Protein AF-A0A9E4CW40-F1 (afdb_monomer_lite)

Structure (mmCIF, N/CA/C/O backbone):
data_AF-A0A9E4CW40-F1
#
_entry.id   AF-A0A9E4CW40-F1
#
loop_
_atom_site.group_PDB
_atom_site.id
_atom_site.type_symbol
_atom_site.label_atom_id
_atom_site.label_alt_id
_atom_site.label_comp_id
_atom_site.label_asym_id
_atom_site.label_entity_id
_atom_site.label_seq_id
_atom_site.pdbx_PDB_ins_code
_atom_site.Cartn_x
_atom_site.Cartn_y
_atom_site.Cartn_z
_atom_site.occupancy
_atom_site.B_iso_or_equiv
_atom_site.auth_seq_id
_atom_site.auth_comp_id
_atom_site.auth_asym_id
_atom_site.auth_atom_id
_atom_site.pdbx_PDB_model_num
ATOM 1 N N . MET A 1 1 ? -19.182 -0.014 -26.148 1.00 26.69 1 MET A N 1
ATOM 2 C CA . MET A 1 1 ? -17.894 -0.226 -26.839 1.00 26.69 1 MET A CA 1
ATOM 3 C C . MET A 1 1 ? -16.819 0.333 -25.927 1.00 26.69 1 MET A C 1
ATOM 5 O O . MET A 1 1 ? -16.714 1.544 -25.820 1.00 26.69 1 MET A O 1
ATOM 9 N N . SER A 1 2 ? -16.145 -0.521 -25.160 1.00 30.31 2 SER A N 1
ATOM 10 C CA . SER A 1 2 ? -15.011 -0.125 -24.318 1.00 30.31 2 SER A CA 1
ATOM 11 C C . SER A 1 2 ? -13.742 -0.180 -25.163 1.00 30.31 2 SER A C 1
ATOM 13 O O . SER A 1 2 ? -13.469 -1.204 -25.787 1.00 30.31 2 SER A O 1
ATOM 15 N N . ASP A 1 3 ? -13.038 0.942 -25.211 1.00 25.86 3 ASP A N 1
ATOM 16 C CA . ASP A 1 3 ? -11.840 1.189 -26.007 1.00 25.86 3 ASP A CA 1
ATOM 17 C C . ASP A 1 3 ? -10.697 0.198 -25.664 1.00 25.86 3 ASP A C 1
ATOM 19 O O . ASP A 1 3 ? -10.328 0.085 -24.491 1.00 25.86 3 ASP A O 1
ATOM 23 N N . PRO A 1 4 ? -10.138 -0.544 -26.642 1.00 29.52 4 PRO A N 1
ATOM 24 C CA . PRO A 1 4 ? -8.967 -1.408 -26.458 1.00 29.52 4 PRO A CA 1
ATOM 25 C C . PRO A 1 4 ? -7.674 -0.667 -26.069 1.00 29.52 4 PRO A C 1
ATOM 27 O O . PRO A 1 4 ? -6.716 -1.324 -25.662 1.00 29.52 4 PRO A O 1
ATOM 30 N N . SER A 1 5 ? -7.642 0.669 -26.153 1.00 30.23 5 SER A N 1
ATOM 31 C CA . SER A 1 5 ? -6.457 1.507 -25.892 1.00 30.23 5 SER A CA 1
ATOM 32 C C . SER A 1 5 ? -5.929 1.477 -24.447 1.00 30.23 5 SER A C 1
ATOM 34 O O . SER A 1 5 ? -4.814 1.921 -24.189 1.00 30.23 5 SER A O 1
ATOM 36 N N . LEU A 1 6 ? -6.671 0.890 -23.499 1.00 34.66 6 LEU A N 1
ATOM 37 C CA . LEU A 1 6 ? -6.275 0.733 -22.087 1.00 34.66 6 LEU A CA 1
ATOM 38 C C . LEU A 1 6 ? -5.050 -0.175 -21.852 1.00 34.66 6 LEU A C 1
ATOM 40 O O . LEU A 1 6 ? -4.623 -0.335 -20.709 1.00 34.66 6 LEU A O 1
ATOM 44 N N . PHE A 1 7 ? -4.493 -0.785 -22.902 1.00 40.84 7 PHE A N 1
ATOM 45 C CA . PHE A 1 7 ? -3.383 -1.739 -22.809 1.00 40.84 7 PHE A CA 1
ATOM 46 C C . PHE A 1 7 ? -2.191 -1.421 -23.717 1.00 40.84 7 PHE A C 1
ATOM 48 O O . PHE A 1 7 ? -1.188 -2.146 -23.656 1.00 40.84 7 PHE A O 1
ATOM 55 N N . ASP A 1 8 ? -2.274 -0.358 -24.519 1.00 40.47 8 ASP A N 1
ATOM 56 C CA . ASP A 1 8 ? -1.227 -0.024 -25.477 1.00 40.47 8 ASP A CA 1
ATOM 57 C C . ASP A 1 8 ? -0.161 0.865 -24.838 1.00 40.47 8 ASP A C 1
ATOM 59 O O . ASP A 1 8 ? -0.389 1.987 -24.395 1.00 40.47 8 ASP A O 1
ATOM 63 N N . PHE A 1 9 ? 1.036 0.293 -24.765 1.00 45.78 9 PHE A N 1
ATOM 64 C CA . PHE A 1 9 ? 2.245 0.905 -24.243 1.00 45.78 9 PHE A CA 1
ATOM 65 C C . PHE A 1 9 ? 3.150 1.279 -25.418 1.00 45.78 9 PHE A C 1
ATOM 67 O O . PHE A 1 9 ? 3.575 0.396 -26.172 1.00 45.78 9 PHE A O 1
ATOM 74 N N . GLU A 1 10 ? 3.494 2.560 -25.537 1.00 44.84 10 GLU A N 1
ATOM 75 C CA . GLU A 1 10 ? 4.587 3.008 -26.400 1.00 44.84 10 GLU A CA 1
ATOM 76 C C . GLU A 1 10 ? 5.921 2.681 -25.722 1.00 44.84 10 GLU A C 1
ATOM 78 O O . GLU A 1 10 ? 6.362 3.346 -24.787 1.00 44.84 10 GLU A O 1
ATOM 83 N N . ALA A 1 11 ? 6.552 1.597 -26.171 1.00 45.91 11 ALA A N 1
ATOM 84 C CA . ALA A 1 11 ? 7.903 1.261 -25.744 1.00 45.91 11 ALA A CA 1
ATOM 85 C C . ALA A 1 11 ? 8.925 2.239 -26.338 1.00 45.91 11 ALA A C 1
ATOM 87 O O . ALA A 1 11 ? 8.685 2.765 -27.428 1.00 45.91 11 ALA A O 1
ATOM 88 N N . PRO A 1 12 ? 10.098 2.412 -25.700 1.00 45.00 12 PRO A N 1
ATOM 89 C CA . PRO A 1 12 ? 11.245 2.996 -26.385 1.00 45.00 12 PRO A CA 1
ATOM 90 C C . PRO A 1 12 ? 11.485 2.267 -27.721 1.00 45.00 12 PRO A C 1
ATOM 92 O O . PRO A 1 12 ? 11.284 1.051 -27.814 1.00 45.00 12 PRO A O 1
ATOM 95 N N . GLY A 1 13 ? 11.840 3.029 -28.762 1.00 43.62 13 GLY A N 1
ATOM 96 C CA . GLY A 1 13 ? 12.033 2.518 -30.123 1.00 43.62 13 GLY A CA 1
ATOM 97 C C . GLY A 1 13 ? 13.042 1.367 -30.183 1.00 43.62 13 GLY A C 1
ATOM 98 O O . GLY A 1 13 ? 13.877 1.230 -29.287 1.00 43.62 13 GLY A O 1
ATOM 99 N N . GLU A 1 14 ? 12.969 0.552 -31.243 1.00 48.00 14 GLU A N 1
ATOM 100 C CA . GLU A 1 14 ? 13.796 -0.658 -31.435 1.00 48.00 14 GLU A CA 1
ATOM 101 C C . GLU A 1 14 ? 15.315 -0.412 -31.310 1.00 48.00 14 GLU A C 1
ATOM 103 O O . GLU A 1 14 ? 16.054 -1.347 -31.015 1.00 48.00 14 GLU A O 1
ATOM 108 N N . ASP A 1 15 ? 15.759 0.845 -31.418 1.00 43.50 15 ASP A N 1
ATOM 109 C CA . ASP A 1 15 ? 17.160 1.272 -31.345 1.00 43.50 15 ASP A CA 1
ATOM 110 C C . ASP A 1 15 ? 17.661 1.683 -29.942 1.00 43.50 15 ASP A C 1
ATOM 112 O O . ASP A 1 15 ? 18.798 2.135 -29.805 1.00 43.50 15 ASP A O 1
ATOM 116 N N . SER A 1 16 ? 16.857 1.563 -28.876 1.00 43.75 16 SER A N 1
ATOM 117 C CA . SER A 1 16 ? 17.335 1.871 -27.514 1.00 43.75 16 SER A CA 1
ATOM 118 C C . SER A 1 16 ? 18.131 0.690 -26.936 1.00 43.75 16 SER A C 1
ATOM 120 O O . SER A 1 16 ? 17.543 -0.376 -26.723 1.00 43.75 16 SER A O 1
ATOM 122 N N . PRO A 1 17 ? 19.444 0.831 -26.654 1.00 45.91 17 PRO A N 1
ATOM 123 C CA . PRO A 1 17 ? 20.224 -0.257 -26.075 1.00 45.91 17 PRO A CA 1
ATOM 124 C C . PRO A 1 17 ? 19.678 -0.612 -24.688 1.00 45.91 17 PRO A C 1
ATOM 126 O O . PRO A 1 17 ? 19.446 0.269 -23.860 1.00 45.91 17 PRO A O 1
ATOM 129 N N . ALA A 1 18 ? 19.473 -1.906 -24.432 1.00 56.44 18 ALA A N 1
ATOM 130 C CA . ALA A 1 18 ? 19.128 -2.395 -23.103 1.00 56.44 18 ALA A CA 1
ATOM 131 C C . ALA A 1 18 ? 20.269 -2.050 -22.131 1.00 56.44 18 ALA A C 1
ATOM 133 O O . ALA A 1 18 ? 21.421 -2.427 -22.365 1.00 56.44 18 ALA A O 1
ATOM 134 N N . GLY A 1 19 ? 19.961 -1.322 -21.056 1.00 56.69 19 GLY A N 1
ATOM 135 C CA . GLY A 1 19 ? 20.890 -1.149 -19.946 1.00 56.69 19 GLY A CA 1
ATOM 136 C C . GLY A 1 19 ? 20.940 -2.466 -19.188 1.00 56.69 19 GLY A C 1
ATOM 137 O O . GLY A 1 19 ? 20.053 -2.722 -18.382 1.00 56.69 19 GLY A O 1
ATOM 138 N N . GLY A 1 20 ? 21.905 -3.330 -19.514 1.00 59.94 20 GLY A N 1
ATOM 139 C CA . GLY A 1 20 ? 22.034 -4.661 -18.911 1.00 59.94 20 GLY A CA 1
ATOM 140 C C . GLY A 1 20 ? 22.015 -4.642 -17.377 1.00 59.94 20 GLY A C 1
ATOM 141 O O . GLY A 1 20 ? 22.187 -3.598 -16.744 1.00 59.94 20 GLY A O 1
ATOM 142 N N . VAL A 1 21 ? 21.797 -5.805 -16.761 1.00 72.19 21 VAL A N 1
ATOM 143 C CA . VAL A 1 21 ? 21.607 -5.893 -15.308 1.00 72.19 21 VAL A CA 1
ATOM 144 C C . VAL A 1 21 ? 22.905 -5.595 -14.553 1.00 72.19 21 VAL A C 1
ATOM 146 O O . VAL A 1 21 ? 23.794 -6.439 -14.452 1.00 72.19 21 VAL A O 1
ATOM 149 N N . ASP A 1 22 ? 22.995 -4.407 -13.953 1.00 76.56 22 ASP A N 1
ATOM 150 C CA . ASP A 1 22 ? 24.058 -4.080 -13.001 1.00 76.56 22 ASP A CA 1
ATOM 151 C C . ASP A 1 22 ? 23.757 -4.687 -11.621 1.00 76.56 22 ASP A C 1
ATOM 153 O O . ASP A 1 22 ? 23.156 -4.061 -10.738 1.00 76.56 22 ASP A O 1
ATOM 157 N N . LEU A 1 23 ? 24.186 -5.937 -11.441 1.00 80.12 23 LEU A N 1
ATOM 158 C CA . LEU A 1 23 ? 24.096 -6.659 -10.172 1.00 80.12 23 LEU A CA 1
ATOM 159 C C . LEU A 1 23 ? 24.984 -6.051 -9.073 1.00 80.12 23 LEU A C 1
ATOM 161 O O . LEU A 1 23 ? 24.685 -6.242 -7.897 1.00 80.12 23 LEU A O 1
ATOM 165 N N . ALA A 1 24 ? 26.035 -5.297 -9.421 1.00 73.75 24 ALA A N 1
ATOM 166 C CA . ALA A 1 24 ? 26.933 -4.686 -8.437 1.00 73.75 24 ALA A CA 1
ATOM 167 C C . ALA A 1 24 ? 26.274 -3.514 -7.690 1.00 73.75 24 ALA A C 1
ATOM 169 O O . ALA A 1 24 ? 26.710 -3.140 -6.604 1.00 73.75 24 ALA A O 1
ATOM 170 N N . SER A 1 25 ? 25.190 -2.967 -8.246 1.00 78.06 25 SER A N 1
ATOM 171 C CA . SER A 1 25 ? 24.387 -1.908 -7.629 1.00 78.06 25 SER A CA 1
ATOM 172 C C . SER A 1 25 ? 23.424 -2.389 -6.527 1.00 78.06 25 SER A C 1
ATOM 174 O O . SER A 1 25 ? 22.726 -1.558 -5.929 1.00 78.06 25 SER A O 1
ATOM 176 N N . LEU A 1 26 ? 23.326 -3.705 -6.293 1.00 79.75 26 LEU A N 1
ATOM 177 C CA . LEU A 1 26 ? 22.436 -4.329 -5.310 1.00 79.75 26 LEU A CA 1
ATOM 178 C C . LEU A 1 26 ? 23.168 -4.607 -3.995 1.00 79.75 26 LEU A C 1
ATOM 180 O O . LEU A 1 26 ? 24.327 -5.018 -3.990 1.00 79.75 26 LEU A O 1
ATOM 184 N N . ASN A 1 27 ? 22.474 -4.430 -2.868 1.00 78.56 27 ASN A N 1
ATOM 185 C CA . ASN A 1 27 ? 23.002 -4.898 -1.585 1.00 78.56 27 ASN A CA 1
ATOM 186 C C . ASN A 1 27 ? 22.984 -6.447 -1.524 1.00 78.56 27 ASN A C 1
ATOM 188 O O . ASN A 1 27 ? 22.318 -7.073 -2.352 1.00 78.56 27 ASN A O 1
ATOM 192 N N . PRO A 1 28 ? 23.684 -7.086 -0.568 1.00 71.50 28 PRO A N 1
ATOM 193 C CA . PRO A 1 28 ? 23.782 -8.546 -0.516 1.00 71.50 28 PRO A CA 1
ATOM 194 C C . PRO A 1 28 ? 22.436 -9.284 -0.468 1.00 71.50 28 PRO A C 1
ATOM 196 O O . PRO A 1 28 ? 22.284 -10.278 -1.169 1.00 71.50 28 PRO A O 1
ATOM 199 N N . ASP A 1 29 ? 21.452 -8.787 0.285 1.00 77.62 29 ASP A N 1
ATOM 200 C CA . ASP A 1 29 ? 20.137 -9.436 0.413 1.00 77.62 29 ASP A CA 1
ATOM 201 C C . ASP A 1 29 ? 19.297 -9.274 -0.866 1.00 77.62 29 ASP A C 1
ATOM 203 O O . ASP A 1 29 ? 18.625 -10.201 -1.318 1.00 77.62 29 ASP A O 1
ATOM 207 N N . GLN A 1 30 ? 19.364 -8.097 -1.497 1.00 82.25 30 GLN A N 1
ATOM 208 C CA . GLN A 1 30 ? 18.742 -7.842 -2.796 1.00 82.25 30 GLN A CA 1
ATOM 209 C C . GLN A 1 30 ? 19.388 -8.697 -3.885 1.00 82.25 30 GLN A C 1
ATOM 211 O O . GLN A 1 30 ? 18.678 -9.233 -4.733 1.00 82.25 30 GLN A O 1
ATOM 216 N N . LEU A 1 31 ? 20.717 -8.826 -3.867 1.00 85.81 31 LEU A N 1
ATOM 217 C CA . LEU A 1 31 ? 21.454 -9.673 -4.793 1.00 85.81 31 LEU A CA 1
ATOM 218 C C . LEU A 1 31 ? 21.045 -11.134 -4.612 1.00 85.81 31 LEU A C 1
ATOM 220 O O . LEU A 1 31 ? 20.701 -11.762 -5.606 1.00 85.81 31 LEU A O 1
ATOM 224 N N . ASP A 1 32 ? 21.010 -11.640 -3.375 1.00 84.31 32 ASP A N 1
ATOM 225 C CA . ASP A 1 32 ? 20.588 -13.011 -3.061 1.00 84.31 32 ASP A CA 1
ATOM 226 C C . ASP A 1 32 ? 19.171 -13.291 -3.585 1.00 84.31 32 ASP A C 1
ATOM 228 O O . ASP A 1 32 ? 18.953 -14.250 -4.323 1.00 84.31 32 ASP A O 1
ATOM 232 N N . ALA A 1 33 ? 18.223 -12.380 -3.339 1.00 88.44 33 ALA A N 1
ATOM 233 C CA . ALA A 1 33 ? 16.865 -12.488 -3.872 1.00 88.44 33 ALA A CA 1
ATOM 234 C C . ALA A 1 33 ? 16.806 -12.425 -5.414 1.00 88.44 33 ALA A C 1
ATOM 236 O O . ALA A 1 33 ? 16.003 -13.123 -6.042 1.00 88.44 33 ALA A O 1
ATOM 237 N N . VAL A 1 34 ? 17.644 -11.603 -6.052 1.00 93.00 34 VAL A N 1
ATOM 238 C CA . VAL A 1 34 ? 17.694 -11.469 -7.518 1.00 93.00 34 VAL A CA 1
ATOM 239 C C . VAL A 1 34 ? 18.285 -12.714 -8.171 1.00 93.00 34 VAL A C 1
ATOM 241 O O . VAL A 1 34 ? 17.693 -13.216 -9.125 1.00 93.00 34 VAL A O 1
ATOM 244 N N . VAL A 1 35 ? 19.388 -13.247 -7.642 1.00 90.88 35 VAL A N 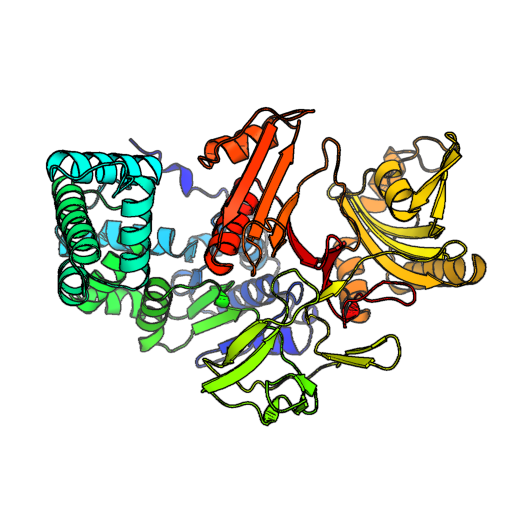1
ATOM 245 C CA . VAL A 1 35 ? 20.096 -14.406 -8.215 1.00 90.88 35 VAL A CA 1
ATOM 246 C C . VAL A 1 35 ? 19.556 -15.748 -7.732 1.00 90.88 35 VAL A C 1
ATOM 248 O O . VAL A 1 35 ? 19.993 -16.786 -8.220 1.00 90.88 35 VAL A O 1
ATOM 251 N N . HIS A 1 36 ? 18.606 -15.759 -6.794 1.00 88.88 36 HIS A N 1
ATOM 252 C CA . HIS A 1 36 ? 18.007 -16.983 -6.275 1.00 88.88 36 HIS A CA 1
ATOM 253 C C . HIS A 1 36 ? 17.460 -17.867 -7.406 1.00 88.88 36 HIS A C 1
ATOM 255 O O . HIS A 1 36 ? 16.566 -17.461 -8.162 1.00 88.88 36 HIS A O 1
ATOM 261 N N . ARG A 1 37 ? 17.969 -19.099 -7.503 1.00 81.69 37 ARG A N 1
ATOM 262 C CA . ARG A 1 37 ? 17.559 -20.087 -8.506 1.00 81.69 37 ARG A CA 1
ATOM 263 C C . ARG A 1 37 ? 16.865 -21.268 -7.842 1.00 81.69 37 ARG A C 1
ATOM 265 O O . ARG A 1 37 ? 17.443 -21.899 -6.965 1.00 81.69 37 ARG A O 1
ATOM 272 N N . GLY A 1 38 ? 15.705 -21.634 -8.383 1.00 76.31 38 GLY A N 1
ATOM 273 C CA . GLY A 1 38 ? 14.999 -22.860 -8.033 1.00 76.31 38 GLY A CA 1
ATOM 274 C C . GLY A 1 38 ? 14.086 -22.723 -6.815 1.00 76.31 38 GLY A C 1
ATOM 275 O O . GLY A 1 38 ? 14.534 -22.347 -5.742 1.00 76.31 38 GLY A O 1
ATOM 276 N N . GLY A 1 39 ? 12.827 -23.130 -6.978 1.00 85.44 39 GLY A N 1
ATOM 277 C CA . GLY A 1 39 ? 11.854 -23.244 -5.897 1.00 85.44 39 GLY A CA 1
ATOM 278 C C . GLY A 1 39 ? 11.179 -21.919 -5.514 1.00 85.44 39 GLY A C 1
ATOM 279 O O . GLY A 1 39 ? 11.459 -20.873 -6.111 1.00 85.44 39 GLY A O 1
ATOM 280 N N . PRO A 1 40 ? 10.249 -21.968 -4.543 1.00 89.81 40 PRO A N 1
ATOM 281 C CA . PRO A 1 40 ? 9.528 -20.792 -4.076 1.00 89.81 40 PRO A CA 1
ATOM 282 C C . PRO A 1 40 ? 10.433 -19.839 -3.289 1.00 89.81 40 PRO A C 1
ATOM 284 O O . PRO A 1 40 ? 11.165 -20.258 -2.393 1.00 89.81 40 PRO A O 1
ATOM 287 N N . LEU A 1 41 ? 10.313 -18.541 -3.565 1.00 92.44 41 LEU A N 1
ATOM 288 C CA . LEU A 1 41 ? 11.017 -17.468 -2.869 1.00 92.44 41 LEU A CA 1
ATOM 289 C C . LEU A 1 41 ? 10.012 -16.523 -2.206 1.00 92.44 41 LEU A C 1
ATOM 291 O O . LEU A 1 41 ? 9.182 -15.915 -2.881 1.00 92.44 41 LEU A O 1
ATOM 295 N N . LEU A 1 42 ? 10.128 -16.355 -0.891 1.00 88.38 42 LEU A N 1
ATOM 296 C CA . LEU A 1 42 ? 9.464 -15.292 -0.140 1.00 88.38 42 LEU A CA 1
ATOM 297 C C . LEU A 1 42 ? 10.501 -14.229 0.220 1.00 88.38 42 LEU A C 1
ATOM 299 O O . LEU A 1 42 ? 11.423 -14.490 0.991 1.00 88.38 42 LEU A O 1
ATOM 303 N N . VAL A 1 43 ? 10.328 -13.026 -0.319 1.00 85.31 43 VAL A N 1
ATOM 304 C CA . VAL A 1 43 ? 11.116 -11.851 0.053 1.00 85.31 43 VAL A CA 1
ATOM 305 C C . VAL A 1 43 ? 10.302 -11.037 1.049 1.00 85.31 43 VAL A C 1
ATOM 307 O O . VAL A 1 43 ? 9.344 -10.353 0.685 1.00 85.31 43 VAL A O 1
ATOM 310 N N . VAL A 1 44 ? 10.690 -11.127 2.319 1.00 79.12 44 VAL A N 1
ATOM 311 C CA . VAL A 1 44 ? 10.119 -10.301 3.384 1.00 79.12 44 VAL A CA 1
ATOM 312 C C . VAL A 1 44 ? 10.847 -8.972 3.381 1.00 79.12 44 VAL A C 1
ATOM 314 O O . VAL A 1 44 ? 12.037 -8.905 3.686 1.00 79.12 44 VAL A O 1
ATOM 317 N N . ALA A 1 45 ? 10.141 -7.920 3.008 1.00 64.31 45 ALA A N 1
ATOM 318 C CA . ALA A 1 45 ? 10.757 -6.648 2.707 1.00 64.31 45 ALA A CA 1
ATOM 319 C C . ALA A 1 45 ? 9.867 -5.506 3.198 1.00 64.31 45 ALA A C 1
ATOM 321 O O . ALA A 1 45 ? 8.739 -5.323 2.741 1.00 64.31 45 ALA A O 1
ATOM 322 N N . GLY A 1 46 ? 10.411 -4.728 4.134 1.00 54.62 46 GLY A N 1
ATOM 323 C CA . GLY A 1 46 ? 9.752 -3.539 4.659 1.00 54.62 46 GLY A CA 1
ATOM 324 C C . GLY A 1 46 ? 9.545 -2.466 3.591 1.00 54.62 46 GLY A C 1
ATOM 325 O O . GLY A 1 46 ? 10.181 -2.474 2.531 1.00 54.62 46 GLY A O 1
ATOM 326 N N . ALA A 1 47 ? 8.689 -1.502 3.896 1.00 52.03 47 ALA A N 1
ATOM 327 C CA . ALA A 1 47 ? 8.606 -0.216 3.205 1.00 52.03 47 ALA A CA 1
ATOM 328 C C . ALA A 1 47 ? 9.990 0.368 2.822 1.00 52.03 47 ALA A C 1
ATOM 330 O O . ALA A 1 47 ? 10.892 0.444 3.660 1.00 52.03 47 ALA A O 1
ATOM 331 N N . GLY A 1 48 ? 10.176 0.792 1.567 1.00 51.75 48 GLY A N 1
ATOM 332 C CA . GLY A 1 48 ? 11.421 1.424 1.084 1.00 51.75 48 GLY A CA 1
ATOM 333 C C . GLY A 1 48 ? 12.644 0.510 0.853 1.00 51.75 48 GLY A C 1
ATOM 334 O O . GLY A 1 48 ? 13.595 0.917 0.185 1.00 51.75 48 GLY A O 1
ATOM 335 N N . SER A 1 49 ? 12.610 -0.761 1.275 1.00 59.50 49 SER A N 1
ATOM 336 C CA . SER A 1 49 ? 13.723 -1.738 1.146 1.00 59.50 49 SER A CA 1
ATOM 337 C C . SER A 1 49 ? 14.107 -2.122 -0.297 1.00 59.50 49 SER A C 1
ATOM 339 O O . SER A 1 49 ? 15.043 -2.888 -0.542 1.00 59.50 49 SER A O 1
ATOM 341 N N . GLY A 1 50 ? 13.394 -1.578 -1.286 1.00 73.12 50 GLY A N 1
ATOM 342 C CA . GLY A 1 50 ? 13.614 -1.860 -2.698 1.00 73.12 50 GLY A CA 1
ATOM 343 C C . GLY A 1 50 ? 12.862 -3.082 -3.221 1.00 73.12 50 GLY A C 1
ATOM 344 O O . GLY A 1 50 ? 13.307 -3.626 -4.224 1.00 73.12 50 GLY A O 1
ATOM 345 N N . LYS A 1 51 ? 11.725 -3.474 -2.622 1.00 83.62 51 LYS A N 1
ATOM 346 C CA . LYS A 1 51 ? 10.804 -4.534 -3.103 1.00 83.62 51 LYS A CA 1
ATOM 347 C C . LYS A 1 51 ? 10.663 -4.579 -4.627 1.00 83.62 51 LYS A C 1
ATOM 349 O O . LYS A 1 51 ? 11.058 -5.539 -5.288 1.00 83.62 51 LYS A O 1
ATOM 354 N N . THR A 1 52 ? 10.203 -3.472 -5.201 1.00 82.12 52 THR A N 1
ATOM 355 C CA . THR A 1 52 ? 9.998 -3.341 -6.647 1.00 82.12 52 THR A CA 1
ATOM 356 C C . THR A 1 52 ? 11.319 -3.384 -7.425 1.00 82.12 52 THR A C 1
ATOM 358 O O . THR A 1 52 ? 11.368 -3.903 -8.540 1.00 82.12 52 THR A O 1
ATOM 361 N N . ARG A 1 53 ? 12.427 -2.892 -6.851 1.00 85.25 53 ARG A N 1
ATOM 362 C CA . ARG A 1 53 ? 13.766 -2.996 -7.463 1.00 85.25 53 ARG A CA 1
ATOM 363 C C . ARG A 1 53 ? 14.235 -4.451 -7.520 1.00 85.25 53 ARG A C 1
ATOM 365 O O . ARG A 1 53 ? 14.713 -4.874 -8.563 1.00 85.25 53 ARG A O 1
ATOM 372 N N . VAL A 1 54 ? 14.036 -5.220 -6.449 1.00 89.94 54 VAL A N 1
ATOM 373 C CA . VAL A 1 54 ? 14.339 -6.659 -6.404 1.00 89.94 54 VAL A CA 1
ATOM 374 C C . VAL A 1 54 ? 13.549 -7.398 -7.477 1.00 89.94 54 VAL A C 1
ATOM 376 O O . VAL A 1 54 ? 14.144 -8.116 -8.273 1.00 89.94 54 VAL A O 1
ATOM 379 N N . LEU A 1 55 ? 12.235 -7.172 -7.575 1.00 93.56 55 LEU A N 1
ATOM 380 C CA . LEU A 1 55 ? 11.406 -7.819 -8.599 1.00 93.56 55 LEU A CA 1
ATOM 381 C C . LEU A 1 55 ? 11.842 -7.465 -10.024 1.00 93.56 55 LEU A C 1
ATOM 383 O O . LEU A 1 55 ? 12.002 -8.351 -10.860 1.00 93.56 55 LEU A O 1
ATOM 387 N N . THR A 1 56 ? 12.064 -6.181 -10.304 1.00 93.75 56 THR A N 1
ATOM 388 C CA . THR A 1 56 ? 12.452 -5.713 -11.647 1.00 93.75 56 THR A CA 1
ATOM 389 C C . THR A 1 56 ? 13.835 -6.226 -12.056 1.00 93.75 56 THR A C 1
ATOM 391 O O . THR A 1 56 ? 13.985 -6.728 -13.170 1.00 93.75 56 THR A O 1
ATOM 394 N N . HIS A 1 57 ? 14.822 -6.190 -11.153 1.00 93.38 57 HIS A N 1
ATOM 395 C CA . HIS A 1 57 ? 16.154 -6.749 -11.401 1.00 93.38 57 HIS A CA 1
ATOM 396 C C . HIS A 1 57 ? 16.125 -8.274 -11.516 1.00 93.38 57 HIS A C 1
ATOM 398 O O . HIS A 1 57 ? 16.838 -8.821 -12.349 1.00 93.38 57 HIS A O 1
ATOM 404 N N . ARG A 1 58 ? 15.277 -8.969 -10.748 1.00 94.31 58 ARG A N 1
ATOM 405 C CA . ARG A 1 58 ? 15.090 -10.421 -10.870 1.00 94.31 58 ARG A CA 1
ATOM 406 C C . ARG A 1 58 ? 14.520 -10.796 -12.231 1.00 94.31 58 ARG A C 1
ATOM 408 O O . ARG A 1 58 ? 15.041 -11.703 -12.868 1.00 94.31 58 ARG A O 1
ATOM 415 N N . ILE A 1 59 ? 13.496 -10.086 -12.709 1.00 94.69 59 ILE A N 1
ATOM 416 C CA . ILE A 1 59 ? 12.948 -10.299 -14.059 1.00 94.69 59 ILE A CA 1
ATOM 417 C C . ILE A 1 59 ? 14.041 -10.104 -15.107 1.00 94.69 59 ILE A C 1
ATOM 419 O O . ILE A 1 59 ? 14.192 -10.939 -15.996 1.00 94.69 59 ILE A O 1
ATOM 423 N N . ALA A 1 60 ? 14.814 -9.027 -14.992 1.00 93.50 60 ALA A N 1
ATOM 424 C CA . ALA A 1 60 ? 15.885 -8.752 -15.934 1.00 93.50 60 ALA A CA 1
ATOM 425 C C . ALA A 1 60 ? 16.989 -9.820 -15.888 1.00 93.50 60 ALA A C 1
ATOM 427 O O . ALA A 1 60 ? 17.394 -10.315 -16.935 1.00 93.50 60 ALA A O 1
ATOM 428 N N . HIS A 1 61 ? 17.387 -10.261 -14.692 1.00 93.12 61 HIS A N 1
ATOM 429 C CA . HIS A 1 61 ? 18.368 -11.328 -14.503 1.00 93.12 61 HIS A CA 1
ATOM 430 C C . HIS A 1 61 ? 17.899 -12.658 -15.108 1.00 93.12 61 HIS A C 1
ATOM 432 O O . HIS A 1 61 ? 18.660 -13.302 -15.821 1.00 93.12 61 HIS A O 1
ATOM 438 N N . LEU A 1 62 ? 16.628 -13.033 -14.909 1.00 93.62 62 LEU A N 1
ATOM 439 C CA . LEU A 1 62 ? 16.040 -14.223 -15.535 1.00 93.62 62 LEU A CA 1
ATOM 440 C C . LEU A 1 62 ? 16.101 -14.142 -17.067 1.00 93.62 62 LEU A C 1
ATOM 442 O O . LEU A 1 62 ? 16.442 -15.122 -17.727 1.00 93.62 62 LEU A O 1
ATOM 446 N N . VAL A 1 63 ? 15.778 -12.981 -17.644 1.00 93.19 63 VAL A N 1
ATOM 447 C CA . VAL A 1 63 ? 15.832 -12.775 -19.100 1.00 93.19 63 VAL A CA 1
ATOM 448 C C . VAL A 1 63 ? 17.268 -12.853 -19.626 1.00 93.19 63 VAL A C 1
ATOM 450 O O . VAL A 1 63 ? 17.487 -13.466 -20.672 1.00 93.19 63 VAL A O 1
ATOM 453 N N . ASP A 1 64 ? 18.237 -12.280 -18.913 1.00 90.38 64 ASP A N 1
ATOM 454 C CA . ASP A 1 64 ? 19.661 -12.355 -19.265 1.00 90.38 64 ASP A CA 1
ATOM 455 C C . ASP A 1 64 ? 20.209 -13.787 -19.157 1.00 90.38 64 ASP A C 1
ATOM 457 O O . ASP A 1 64 ? 21.001 -14.212 -19.997 1.00 90.38 64 ASP A O 1
ATOM 461 N N . ASP A 1 65 ? 19.696 -14.574 -18.208 1.00 89.56 65 ASP A N 1
ATOM 462 C CA . ASP A 1 65 ? 19.962 -16.011 -18.063 1.00 89.56 65 ASP A CA 1
ATOM 463 C C . ASP A 1 65 ? 19.280 -16.883 -19.142 1.00 89.56 65 ASP A C 1
ATOM 465 O O . ASP A 1 65 ? 19.365 -18.115 -19.111 1.00 89.56 65 ASP A O 1
ATOM 469 N N . GLY A 1 66 ? 18.601 -16.269 -20.115 1.00 90.94 66 GLY A N 1
ATOM 470 C CA . GLY A 1 66 ? 17.991 -16.951 -21.254 1.00 90.94 66 GLY A CA 1
ATOM 471 C C . GLY A 1 66 ? 16.565 -17.450 -21.013 1.00 90.94 66 GLY A C 1
ATOM 472 O O . GLY A 1 66 ? 16.044 -18.213 -21.831 1.00 90.94 66 GLY A O 1
ATOM 473 N N . VAL A 1 67 ? 15.900 -17.031 -19.930 1.00 93.94 67 VAL A N 1
ATOM 474 C CA . VAL A 1 67 ? 14.474 -17.324 -19.726 1.00 93.94 67 VAL A CA 1
ATOM 475 C C . VAL A 1 67 ? 13.647 -16.573 -20.777 1.00 93.94 67 VAL A C 1
ATOM 477 O O . VAL A 1 67 ? 13.743 -15.346 -20.873 1.00 93.94 67 VAL A O 1
ATOM 480 N N . PRO A 1 68 ? 12.785 -17.260 -21.554 1.00 95.12 68 PRO A N 1
ATOM 481 C CA . PRO A 1 68 ? 11.917 -16.589 -22.514 1.00 95.12 68 PRO A CA 1
ATOM 482 C C . PRO A 1 68 ? 10.987 -15.593 -21.798 1.00 95.12 68 PRO A C 1
ATOM 484 O O . PRO A 1 68 ? 10.237 -16.019 -20.915 1.00 95.12 68 PRO A O 1
ATOM 487 N N . PRO A 1 69 ? 10.943 -14.300 -22.180 1.00 95.38 69 PRO A N 1
ATOM 488 C CA . PRO A 1 69 ? 10.100 -13.311 -21.502 1.00 95.38 69 PRO A CA 1
ATOM 489 C C . PRO A 1 69 ? 8.615 -13.701 -21.458 1.00 95.38 69 PRO A C 1
ATOM 491 O O . PRO A 1 69 ? 7.932 -13.447 -20.473 1.00 95.38 69 PRO A O 1
ATOM 494 N N . SER A 1 70 ? 8.113 -14.399 -22.482 1.00 95.94 70 SER A N 1
ATOM 495 C CA . SER A 1 70 ? 6.733 -14.907 -22.531 1.00 95.94 70 SER A CA 1
ATOM 496 C C . SER A 1 70 ? 6.382 -15.924 -21.446 1.00 95.94 70 SER A C 1
ATOM 498 O O . SER A 1 70 ? 5.195 -16.198 -21.248 1.00 95.94 70 SER A O 1
ATOM 500 N N . SER A 1 71 ? 7.396 -16.470 -20.768 1.00 97.00 71 SER A N 1
ATOM 501 C CA . SER A 1 71 ? 7.252 -17.394 -19.646 1.00 97.00 71 SER A CA 1
ATOM 502 C C . SER A 1 71 ? 7.262 -16.732 -18.268 1.00 97.00 71 SER A C 1
ATOM 504 O O . SER A 1 71 ? 7.179 -17.425 -17.255 1.00 97.00 71 SER A O 1
ATOM 506 N N . ILE A 1 72 ? 7.331 -15.398 -18.225 1.00 97.31 72 ILE A N 1
ATOM 507 C CA . ILE A 1 72 ? 7.343 -14.609 -16.994 1.00 97.31 72 ILE A CA 1
ATOM 508 C C . ILE A 1 72 ? 5.988 -13.913 -16.815 1.00 97.31 72 ILE A C 1
ATOM 510 O O . ILE A 1 72 ? 5.520 -13.180 -17.696 1.00 97.31 72 ILE A O 1
ATOM 514 N N . LEU A 1 73 ? 5.381 -14.130 -15.649 1.00 97.88 73 LEU A N 1
ATOM 515 C CA . LEU A 1 73 ? 4.196 -13.430 -15.164 1.00 97.88 73 LEU A CA 1
ATOM 516 C C . LEU A 1 73 ? 4.569 -12.612 -13.924 1.00 97.88 73 LEU A C 1
ATOM 518 O O . LEU A 1 73 ? 4.906 -13.179 -12.894 1.00 97.88 73 LEU A O 1
ATOM 522 N N . ALA A 1 74 ? 4.486 -11.291 -14.014 1.00 97.06 74 ALA A N 1
ATOM 523 C CA . ALA A 1 74 ? 4.645 -10.362 -12.907 1.00 97.06 74 ALA A CA 1
ATOM 524 C C . ALA A 1 74 ? 3.295 -9.707 -12.578 1.00 97.06 74 ALA A C 1
ATOM 526 O O . ALA A 1 74 ? 2.668 -9.075 -13.437 1.00 97.06 74 ALA A O 1
ATOM 527 N N . ILE A 1 75 ? 2.846 -9.878 -11.337 1.00 95.50 75 ILE A N 1
ATOM 528 C CA . ILE A 1 75 ? 1.565 -9.391 -10.836 1.00 95.50 75 ILE A CA 1
ATOM 529 C C . ILE A 1 75 ? 1.788 -8.298 -9.794 1.00 95.50 75 ILE A C 1
ATOM 531 O O . ILE A 1 75 ? 2.570 -8.468 -8.861 1.00 95.50 75 ILE A O 1
ATOM 535 N N . THR A 1 76 ? 1.056 -7.196 -9.924 1.00 87.69 76 THR A N 1
ATOM 536 C CA . THR A 1 76 ? 0.991 -6.124 -8.921 1.00 87.69 76 THR A CA 1
ATOM 537 C C . THR A 1 76 ? -0.453 -5.857 -8.493 1.00 87.69 76 THR A C 1
ATOM 539 O O . THR A 1 76 ? -1.411 -6.305 -9.133 1.00 87.69 76 THR A O 1
ATOM 542 N N . PHE A 1 77 ? -0.637 -5.116 -7.399 1.00 75.50 77 PHE A N 1
ATOM 543 C CA . PHE A 1 77 ? -1.976 -4.838 -6.875 1.00 75.50 77 PHE A CA 1
ATOM 544 C C . PHE A 1 77 ? -2.724 -3.748 -7.662 1.00 75.50 77 PHE A C 1
ATOM 546 O O . PHE A 1 77 ? -3.931 -3.852 -7.886 1.00 75.50 77 PHE A O 1
ATOM 553 N N . THR A 1 78 ? -2.019 -2.713 -8.133 1.00 74.38 78 THR A N 1
ATOM 554 C CA . THR A 1 78 ? -2.625 -1.555 -8.813 1.00 74.38 78 THR A CA 1
ATOM 555 C C . THR A 1 78 ? -2.143 -1.418 -10.252 1.00 74.38 78 THR A C 1
ATOM 557 O O . THR A 1 78 ? -1.013 -1.776 -10.583 1.00 74.38 78 THR A O 1
ATOM 560 N N . ASN A 1 79 ? -2.979 -0.831 -11.116 1.00 75.31 79 ASN A N 1
ATOM 561 C CA . ASN A 1 79 ? -2.590 -0.553 -12.504 1.00 75.31 79 ASN A CA 1
ATOM 562 C C . ASN A 1 79 ? -1.361 0.360 -12.563 1.00 75.31 79 ASN A C 1
ATOM 564 O O . ASN A 1 79 ? -0.433 0.082 -13.308 1.00 75.31 79 ASN A O 1
ATOM 568 N N . LYS A 1 80 ? -1.298 1.378 -11.693 1.00 72.06 80 LYS A N 1
ATOM 569 C CA . LYS A 1 80 ? -0.136 2.266 -11.595 1.00 72.06 80 LYS A CA 1
ATOM 570 C C . LYS A 1 80 ? 1.148 1.494 -11.269 1.00 72.06 80 LYS A C 1
ATOM 572 O O . LYS A 1 80 ? 2.164 1.731 -11.909 1.00 72.06 80 LYS A O 1
ATOM 577 N N . ALA A 1 81 ? 1.105 0.572 -10.303 1.00 73.94 81 ALA A N 1
ATOM 578 C CA . ALA A 1 81 ? 2.263 -0.247 -9.952 1.00 73.94 81 ALA A CA 1
ATOM 579 C C . ALA A 1 81 ? 2.647 -1.208 -11.086 1.00 73.94 81 ALA A C 1
ATOM 581 O O . ALA A 1 81 ? 3.831 -1.396 -11.349 1.00 73.94 81 ALA A O 1
ATOM 582 N N . ALA A 1 82 ? 1.664 -1.790 -11.787 1.00 81.25 82 ALA A N 1
ATOM 583 C CA . ALA A 1 82 ? 1.922 -2.607 -12.975 1.00 81.25 82 ALA A CA 1
ATOM 584 C C . ALA A 1 82 ? 2.624 -1.793 -14.067 1.00 81.25 82 ALA A C 1
ATOM 586 O O . ALA A 1 82 ? 3.632 -2.242 -14.608 1.00 81.25 82 ALA A O 1
ATOM 587 N N . ASP A 1 83 ? 2.124 -0.591 -14.359 1.00 83.06 83 ASP A N 1
ATOM 588 C CA . ASP A 1 83 ? 2.691 0.295 -15.372 1.00 83.06 83 ASP A CA 1
ATOM 589 C C . ASP A 1 83 ? 4.100 0.733 -14.984 1.00 83.06 83 ASP A C 1
ATOM 591 O O . ASP A 1 83 ? 5.020 0.647 -15.794 1.00 83.06 83 ASP A O 1
ATOM 595 N N . GLU A 1 84 ? 4.311 1.145 -13.737 1.00 84.38 84 GLU A N 1
ATOM 596 C CA . GLU A 1 84 ? 5.627 1.533 -13.237 1.00 84.38 84 GLU A CA 1
ATOM 597 C C . GLU A 1 84 ? 6.625 0.366 -13.285 1.00 84.38 84 GLU A C 1
ATOM 599 O O . GLU A 1 84 ? 7.739 0.525 -13.790 1.00 84.38 84 GLU A O 1
ATOM 604 N N . MET A 1 85 ? 6.226 -0.825 -12.827 1.00 90.44 85 MET A N 1
ATOM 605 C CA . MET A 1 85 ? 7.044 -2.035 -12.922 1.00 90.44 85 MET A CA 1
ATOM 606 C C . MET A 1 85 ? 7.367 -2.360 -14.382 1.00 90.44 85 MET A C 1
ATOM 608 O O . MET A 1 85 ? 8.518 -2.649 -14.702 1.00 90.44 85 MET A O 1
ATOM 612 N N . LYS A 1 86 ? 6.388 -2.246 -15.286 1.00 91.81 86 LYS A N 1
ATOM 613 C CA . LYS A 1 86 ? 6.573 -2.474 -16.723 1.00 91.81 86 LYS A CA 1
ATOM 614 C C . LYS A 1 86 ? 7.580 -1.491 -17.323 1.00 91.81 86 LYS A C 1
ATOM 616 O O . LYS A 1 86 ? 8.452 -1.931 -18.063 1.00 91.81 86 LYS A O 1
ATOM 621 N N . HIS A 1 87 ? 7.527 -0.204 -16.969 1.00 88.38 87 HIS A N 1
ATOM 622 C CA . HIS A 1 87 ? 8.520 0.793 -17.399 1.00 88.38 87 HIS A CA 1
ATOM 623 C C . HIS A 1 87 ? 9.921 0.481 -16.856 1.00 88.38 87 HIS A C 1
ATOM 625 O O . HIS A 1 87 ? 10.896 0.529 -17.604 1.00 88.38 87 HIS A O 1
ATOM 631 N N . ARG A 1 88 ? 10.031 0.120 -15.572 1.00 89.69 88 ARG A N 1
ATOM 632 C C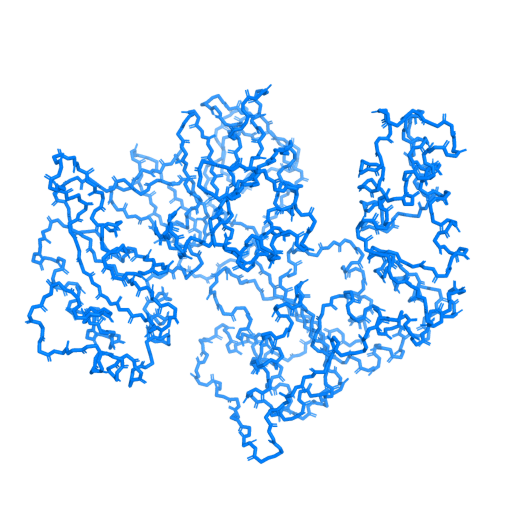A . ARG A 1 88 ? 11.312 -0.238 -14.940 1.00 89.69 88 ARG A CA 1
ATOM 633 C C . ARG A 1 88 ? 11.933 -1.476 -15.587 1.00 89.69 88 ARG A C 1
ATOM 635 O O . ARG A 1 88 ? 13.115 -1.461 -15.908 1.00 89.69 88 ARG A O 1
ATOM 642 N N . VAL A 1 89 ? 11.143 -2.522 -15.838 1.00 92.25 89 VAL A N 1
ATOM 643 C CA . VAL A 1 89 ? 11.618 -3.713 -16.560 1.00 92.25 89 VAL A CA 1
ATOM 644 C C . VAL A 1 89 ? 11.993 -3.360 -17.999 1.00 92.25 89 VAL A C 1
ATOM 646 O O . VAL A 1 89 ? 13.042 -3.794 -18.464 1.00 92.25 89 VAL A O 1
ATOM 649 N N . ALA A 1 90 ? 11.197 -2.540 -18.696 1.00 91.25 90 ALA A N 1
ATOM 650 C CA . ALA A 1 90 ? 11.499 -2.096 -20.058 1.00 91.25 90 ALA A CA 1
ATOM 651 C C . ALA A 1 90 ? 12.858 -1.389 -20.161 1.00 91.25 90 ALA A C 1
ATOM 653 O O . ALA A 1 90 ? 13.574 -1.595 -21.134 1.00 91.25 90 ALA A O 1
ATOM 654 N N . ALA A 1 91 ? 13.235 -0.596 -19.156 1.00 88.81 91 ALA A N 1
ATOM 655 C CA . ALA A 1 91 ? 14.542 0.057 -19.114 1.00 88.81 91 ALA A CA 1
ATOM 656 C C . ALA A 1 91 ? 15.712 -0.946 -19.019 1.00 88.81 91 ALA A C 1
ATOM 658 O O . ALA A 1 91 ? 16.791 -0.671 -19.540 1.00 88.81 91 ALA A O 1
ATOM 659 N N . LEU A 1 92 ? 15.488 -2.109 -18.396 1.00 89.69 92 LEU A N 1
ATOM 660 C CA . LEU A 1 92 ? 16.506 -3.143 -18.180 1.00 89.69 92 LEU A CA 1
ATOM 661 C C . LEU A 1 92 ? 16.592 -4.145 -19.341 1.00 89.69 92 LEU A C 1
ATOM 663 O O . LEU A 1 92 ? 17.679 -4.477 -19.795 1.00 89.69 92 LEU A O 1
ATOM 667 N N . VAL A 1 93 ? 15.450 -4.626 -19.849 1.00 90.38 93 VAL A N 1
ATOM 668 C CA . VAL A 1 93 ? 15.404 -5.688 -20.882 1.00 90.38 93 VAL A CA 1
ATOM 669 C C . VAL A 1 93 ? 14.982 -5.191 -22.268 1.00 90.38 93 VAL A C 1
ATOM 671 O O . VAL A 1 93 ? 14.851 -5.981 -23.210 1.00 90.38 93 VAL A O 1
ATOM 674 N N . GLY A 1 94 ? 14.729 -3.889 -22.406 1.00 89.06 94 GLY A N 1
ATOM 675 C CA . GLY A 1 94 ? 14.311 -3.255 -23.651 1.00 89.06 94 GLY A CA 1
ATOM 676 C C . GLY A 1 94 ? 12.957 -3.773 -24.168 1.00 89.06 94 GLY A C 1
ATOM 677 O O . GLY A 1 94 ? 12.052 -4.089 -23.384 1.00 89.06 94 GLY A O 1
ATOM 678 N N . PRO A 1 95 ? 12.782 -3.911 -25.498 1.00 86.69 95 PRO A N 1
ATOM 679 C CA . PRO A 1 95 ? 11.496 -4.265 -26.110 1.00 86.69 95 PRO A CA 1
ATOM 680 C C . PRO A 1 95 ? 11.002 -5.676 -25.749 1.00 86.69 95 PRO A C 1
ATOM 682 O O . PRO A 1 95 ? 9.817 -5.974 -25.922 1.00 86.69 95 PRO A O 1
ATOM 685 N N . ARG A 1 96 ? 11.869 -6.534 -25.186 1.00 87.31 96 ARG A N 1
ATOM 686 C CA . ARG A 1 96 ? 11.534 -7.895 -24.727 1.00 87.31 96 ARG A CA 1
ATOM 687 C C . ARG A 1 96 ? 10.423 -7.908 -23.669 1.00 87.31 96 ARG A C 1
ATOM 689 O O . ARG A 1 96 ? 9.686 -8.890 -23.572 1.00 87.31 96 ARG A O 1
ATOM 696 N N . VAL A 1 97 ? 10.237 -6.802 -22.940 1.00 89.00 97 VAL A N 1
ATOM 697 C CA . VAL A 1 97 ? 9.138 -6.595 -21.977 1.00 89.00 97 VAL A CA 1
ATOM 698 C C . VAL A 1 97 ? 7.741 -6.764 -22.596 1.00 89.00 97 VAL A C 1
ATOM 700 O O . VAL A 1 97 ? 6.783 -7.083 -21.900 1.00 89.00 97 VAL A O 1
ATOM 703 N N . LYS A 1 98 ? 7.583 -6.581 -23.914 1.00 88.25 98 LYS A N 1
ATOM 704 C CA . LYS A 1 98 ? 6.274 -6.711 -24.577 1.00 88.25 98 LYS A CA 1
ATOM 705 C C . LYS A 1 98 ? 5.750 -8.149 -24.587 1.00 88.25 98 LYS A C 1
ATOM 707 O O . LYS A 1 98 ? 4.542 -8.352 -24.660 1.00 88.25 98 LYS A O 1
ATOM 712 N N . ALA A 1 99 ? 6.643 -9.138 -24.525 1.00 90.12 99 ALA A N 1
ATOM 713 C CA . ALA A 1 99 ? 6.270 -10.548 -24.567 1.00 90.12 99 ALA A CA 1
ATOM 714 C C . ALA A 1 99 ? 5.850 -11.107 -23.192 1.00 90.12 99 ALA A C 1
ATOM 716 O O . ALA A 1 99 ? 5.122 -12.100 -23.147 1.00 90.12 99 ALA A O 1
ATOM 717 N N . MET A 1 100 ? 6.270 -10.476 -22.089 1.00 93.94 100 MET A N 1
ATOM 718 C CA . MET A 1 100 ? 5.916 -10.874 -20.718 1.00 93.94 100 MET A CA 1
ATOM 719 C C . MET A 1 100 ? 4.566 -10.307 -20.272 1.00 93.94 100 MET A C 1
ATOM 721 O O . MET A 1 100 ? 4.051 -9.330 -20.822 1.00 93.94 100 MET A O 1
ATOM 725 N N . TRP A 1 101 ? 3.979 -10.918 -19.245 1.00 97.31 101 TRP A N 1
ATOM 726 C CA . TRP A 1 101 ? 2.799 -10.361 -18.589 1.00 97.31 101 TRP A CA 1
ATOM 727 C C . TRP A 1 101 ? 3.231 -9.581 -17.354 1.00 97.31 101 TRP A C 1
ATOM 729 O O . TRP A 1 101 ? 3.577 -10.186 -16.354 1.00 97.31 101 TRP A O 1
ATOM 739 N N . VAL A 1 102 ? 3.181 -8.249 -17.423 1.00 96.31 102 VAL A N 1
ATOM 740 C CA . VAL A 1 102 ? 3.307 -7.351 -16.262 1.00 96.31 102 VAL A CA 1
ATOM 741 C C . VAL A 1 102 ? 1.972 -6.636 -16.101 1.00 96.31 102 VAL A C 1
ATOM 743 O O . VAL A 1 102 ? 1.612 -5.813 -16.947 1.00 96.31 102 VAL A O 1
ATOM 746 N N . CYS A 1 103 ? 1.171 -7.039 -15.116 1.00 95.31 103 CYS A N 1
ATOM 747 C CA . CYS A 1 103 ? -0.221 -6.598 -14.999 1.00 95.31 103 CYS A CA 1
ATOM 748 C C . CYS A 1 103 ? -0.788 -6.808 -13.587 1.00 95.31 103 CYS A C 1
ATOM 750 O O . CYS A 1 103 ? -0.110 -7.325 -12.710 1.00 95.31 103 CYS A O 1
ATOM 752 N N . THR A 1 104 ? -2.039 -6.414 -13.355 1.00 92.75 104 THR A N 1
ATOM 753 C CA . THR A 1 104 ? -2.750 -6.745 -12.111 1.00 92.75 104 THR A CA 1
ATOM 754 C C . THR A 1 104 ? -3.386 -8.134 -12.169 1.00 92.75 104 THR A C 1
ATOM 756 O O . THR A 1 104 ? -3.589 -8.681 -13.256 1.00 92.75 104 THR A O 1
ATOM 759 N N . PHE A 1 105 ? -3.787 -8.687 -11.015 1.00 93.88 105 PHE A N 1
ATOM 760 C CA . PHE A 1 105 ? -4.568 -9.936 -10.961 1.00 93.88 105 PHE A CA 1
ATOM 761 C C . PHE A 1 105 ? -5.794 -9.885 -11.880 1.00 93.88 105 PHE A C 1
ATOM 763 O O . PHE A 1 105 ? -6.016 -10.796 -12.675 1.00 93.88 105 PHE A O 1
ATOM 770 N N . HIS A 1 106 ? -6.562 -8.795 -11.820 1.00 91.50 106 HIS A N 1
ATOM 771 C CA . HIS A 1 106 ? -7.757 -8.623 -12.643 1.00 91.50 106 HIS A CA 1
ATOM 772 C C . HIS A 1 106 ? -7.420 -8.586 -14.133 1.00 91.50 106 HIS A C 1
ATOM 774 O O . HIS A 1 106 ? -8.097 -9.236 -14.922 1.00 91.50 106 HIS A O 1
ATOM 780 N N . ALA A 1 107 ? -6.357 -7.885 -14.534 1.00 94.25 107 ALA A N 1
ATOM 781 C CA . ALA A 1 107 ? -5.938 -7.848 -15.932 1.00 94.25 107 ALA A CA 1
ATOM 782 C C . ALA A 1 107 ? -5.503 -9.234 -16.443 1.00 94.25 107 ALA A C 1
ATOM 784 O O . ALA A 1 107 ? -5.868 -9.611 -17.559 1.00 94.25 107 ALA A O 1
ATOM 785 N N . ALA A 1 108 ? -4.787 -10.017 -15.627 1.00 96.88 108 ALA A N 1
ATOM 786 C CA . ALA A 1 108 ? -4.452 -11.403 -15.953 1.00 96.88 108 ALA A CA 1
ATOM 787 C C . ALA A 1 108 ? -5.716 -12.269 -16.103 1.00 96.88 108 ALA A C 1
ATOM 789 O O . ALA A 1 108 ? -5.883 -12.940 -17.122 1.00 96.88 108 ALA A O 1
ATOM 790 N N . CYS A 1 109 ? -6.642 -12.187 -15.143 1.00 97.75 109 CYS A N 1
ATOM 791 C CA . CYS A 1 109 ? -7.910 -12.919 -15.160 1.00 97.75 109 CYS A CA 1
ATOM 792 C C . CYS A 1 109 ? -8.765 -12.562 -16.378 1.00 97.75 109 CYS A C 1
ATOM 794 O O . CYS A 1 109 ? -9.260 -13.449 -17.065 1.00 97.75 109 CYS A O 1
ATOM 796 N N . VAL A 1 110 ? -8.888 -11.273 -16.711 1.00 97.38 110 VAL A N 1
ATOM 797 C CA . VAL A 1 110 ? -9.595 -10.826 -17.919 1.00 97.38 110 VAL A CA 1
ATOM 798 C C . VAL A 1 110 ? -8.962 -11.451 -19.153 1.00 97.38 110 VAL A C 1
ATOM 800 O O . VAL A 1 110 ? -9.684 -12.015 -19.964 1.00 97.38 110 VAL A O 1
ATOM 803 N N . ARG A 1 111 ? -7.633 -11.405 -19.307 1.00 96.56 111 ARG A N 1
ATOM 804 C CA . ARG A 1 111 ? -6.961 -12.008 -20.471 1.00 96.56 111 ARG A CA 1
ATOM 805 C C . ARG A 1 111 ? -7.250 -13.504 -20.588 1.00 96.56 111 ARG A C 1
ATOM 807 O O . ARG A 1 111 ? -7.528 -13.967 -21.689 1.00 96.56 111 ARG A O 1
ATOM 814 N N . ILE A 1 112 ? -7.228 -14.230 -19.473 1.00 97.69 112 ILE A N 1
ATOM 815 C CA . ILE A 1 112 ? -7.545 -15.663 -19.424 1.00 97.69 112 ILE A CA 1
ATOM 816 C C . ILE A 1 112 ? -9.010 -15.909 -19.817 1.00 97.69 112 ILE A C 1
ATOM 818 O O . ILE A 1 112 ? -9.299 -16.663 -20.747 1.00 97.69 112 ILE A O 1
ATOM 822 N N . LEU A 1 113 ? -9.945 -15.211 -19.173 1.00 98.00 113 LEU A N 1
ATOM 823 C CA . LEU A 1 113 ? -11.386 -15.370 -19.386 1.00 98.00 113 LEU A CA 1
ATOM 824 C C . LEU A 1 113 ? -11.846 -14.878 -20.764 1.00 98.00 113 LEU A C 1
ATOM 826 O O . LEU A 1 113 ? -12.819 -15.389 -21.307 1.00 98.00 113 LEU A O 1
ATOM 830 N N . ARG A 1 114 ? -11.161 -13.912 -21.381 1.00 96.88 114 ARG A N 1
ATOM 831 C CA . ARG A 1 114 ? -11.450 -13.497 -22.765 1.00 96.88 114 ARG A CA 1
ATOM 832 C C . ARG A 1 114 ? -11.180 -14.617 -23.768 1.00 96.88 114 ARG A C 1
ATOM 834 O O . ARG A 1 114 ? -11.851 -14.673 -24.797 1.00 96.88 114 ARG A O 1
ATOM 841 N N . VAL A 1 115 ? -10.217 -15.491 -23.476 1.00 97.00 115 VAL A N 1
ATOM 842 C CA . VAL A 1 115 ? -9.864 -16.624 -24.340 1.00 97.00 115 VAL A CA 1
ATOM 843 C C . VAL A 1 115 ? -10.722 -17.850 -24.025 1.00 97.00 115 VAL A C 1
ATOM 845 O O . VAL A 1 115 ? -11.184 -18.499 -24.959 1.00 97.00 115 VAL A O 1
ATOM 848 N N . HIS A 1 116 ? -10.961 -18.130 -22.739 1.00 97.31 116 HIS A N 1
ATOM 849 C CA . HIS A 1 116 ? -11.527 -19.403 -22.265 1.00 97.31 116 HIS A CA 1
ATOM 850 C C . HIS A 1 116 ? -12.857 -19.281 -21.498 1.00 97.31 116 HIS A C 1
ATOM 852 O O . HIS A 1 116 ? -13.361 -20.264 -20.965 1.00 97.31 116 HIS A O 1
ATOM 858 N N . GLY A 1 117 ? -13.437 -18.083 -21.385 1.00 93.62 117 GLY A N 1
ATOM 859 C CA . GLY A 1 117 ? -14.658 -17.851 -20.601 1.00 93.62 117 GLY A CA 1
ATOM 860 C C . GLY A 1 117 ? -15.909 -18.539 -21.160 1.00 93.62 117 GLY A C 1
ATOM 861 O O . GLY A 1 117 ? -16.866 -18.767 -20.420 1.00 93.62 117 GLY A O 1
ATOM 862 N N . ASP A 1 118 ? -15.883 -18.930 -22.434 1.00 95.56 118 ASP A N 1
ATOM 863 C CA . ASP A 1 118 ? -16.908 -19.752 -23.085 1.00 95.56 118 ASP A CA 1
ATOM 864 C C . ASP A 1 118 ? -17.033 -21.144 -22.458 1.00 95.56 118 ASP A C 1
ATOM 866 O O . ASP A 1 118 ? -18.148 -21.655 -22.357 1.00 95.56 118 ASP A O 1
ATOM 870 N N . ALA A 1 119 ? -15.941 -21.704 -21.930 1.00 95.69 119 ALA A N 1
ATOM 871 C CA . ALA A 1 119 ? -15.954 -22.962 -21.178 1.00 95.69 119 ALA A CA 1
ATOM 872 C C . ALA A 1 119 ? -16.803 -22.891 -19.891 1.00 95.69 119 ALA A C 1
ATOM 874 O O . ALA A 1 119 ? -17.276 -23.912 -19.393 1.00 95.69 119 ALA A O 1
ATOM 875 N N . LEU A 1 120 ? -17.039 -21.682 -19.370 1.00 95.00 120 LEU A N 1
ATOM 876 C CA . LEU A 1 120 ? -17.917 -21.422 -18.225 1.00 95.00 120 LEU A CA 1
ATOM 877 C C . LEU A 1 120 ? -19.311 -20.913 -18.629 1.00 95.00 120 LEU A C 1
ATOM 879 O O . LEU A 1 120 ? -20.103 -20.544 -17.761 1.00 95.00 120 LEU A O 1
ATOM 883 N N . GLY A 1 121 ? -19.614 -20.870 -19.929 1.00 93.94 121 GLY A N 1
ATOM 884 C CA . GLY A 1 121 ? -20.883 -20.369 -20.459 1.00 93.94 121 GLY A CA 1
ATOM 885 C C . GLY A 1 121 ? -20.963 -18.846 -20.604 1.00 93.94 121 GLY A C 1
ATOM 886 O O . GLY A 1 121 ? -22.052 -18.325 -20.842 1.00 93.94 121 GLY A O 1
ATOM 887 N N . TYR A 1 122 ? -19.845 -18.120 -20.489 1.00 95.19 122 TYR A N 1
ATOM 888 C CA . TYR A 1 122 ? -19.807 -16.677 -20.738 1.00 95.19 122 TYR A CA 1
ATOM 889 C C . TYR A 1 122 ? -19.400 -16.367 -22.183 1.00 95.19 122 TYR A C 1
ATOM 891 O O . TYR A 1 122 ? -18.514 -17.016 -22.737 1.00 95.19 122 TYR A O 1
ATOM 899 N N . PRO A 1 123 ? -19.974 -15.332 -22.820 1.00 92.94 123 PRO A N 1
ATOM 900 C CA . PRO A 1 123 ? -19.477 -14.888 -24.115 1.00 92.94 123 PRO A CA 1
ATOM 901 C C . PRO A 1 123 ? -18.048 -14.354 -23.962 1.00 92.94 123 PRO A C 1
ATOM 903 O O . PRO A 1 123 ? -17.759 -13.616 -23.024 1.00 92.94 123 PRO A O 1
ATOM 906 N N . ARG A 1 124 ? -17.157 -14.625 -24.925 1.00 89.25 124 ARG A N 1
ATOM 907 C CA . ARG A 1 124 ? -15.785 -14.069 -24.917 1.00 89.25 124 ARG A CA 1
ATOM 908 C C . ARG A 1 124 ? -15.765 -12.542 -24.834 1.00 89.25 124 ARG A C 1
ATOM 910 O O . ARG A 1 124 ? -14.844 -11.959 -24.274 1.00 89.25 124 ARG A O 1
ATOM 917 N N . SER A 1 125 ? -16.810 -11.887 -25.333 1.00 92.25 125 SER A N 1
ATOM 918 C CA . SER A 1 125 ? -17.043 -10.443 -25.249 1.00 92.25 125 SER A CA 1
ATOM 919 C C . SER A 1 125 ? -17.869 -10.010 -24.024 1.00 92.25 125 SER A C 1
ATOM 921 O O . SER A 1 125 ? -18.513 -8.967 -24.086 1.00 92.25 125 SER A O 1
ATOM 923 N N . PHE A 1 126 ? -17.876 -10.779 -22.922 1.00 96.00 126 PHE A N 1
ATOM 924 C CA . PHE A 1 126 ? -18.597 -10.440 -21.687 1.00 96.00 126 PHE A CA 1
ATOM 925 C C . PHE A 1 126 ? -18.387 -8.984 -21.239 1.00 96.00 126 PHE A C 1
ATOM 927 O O . PHE A 1 126 ? -17.292 -8.425 -21.384 1.00 96.00 126 PHE A O 1
ATOM 934 N N . SER A 1 127 ? -19.429 -8.365 -20.689 1.00 95.44 127 SER A N 1
ATOM 935 C CA . SER A 1 127 ? -19.332 -7.001 -20.148 1.00 95.44 127 SER A CA 1
ATOM 936 C C . SER A 1 127 ? -18.748 -7.039 -18.739 1.00 95.44 127 SER A C 1
ATOM 938 O O . SER A 1 127 ? -19.095 -7.927 -17.966 1.00 95.44 127 SER A O 1
ATOM 940 N N . ILE A 1 128 ? -17.872 -6.091 -18.399 1.00 93.56 128 ILE A N 1
ATOM 941 C CA . ILE A 1 128 ? -17.348 -5.959 -17.033 1.00 93.56 128 ILE A CA 1
ATOM 942 C C . ILE A 1 128 ? -18.121 -4.843 -16.341 1.00 93.56 128 ILE A C 1
ATOM 944 O O . ILE A 1 128 ? -18.086 -3.706 -16.806 1.00 93.56 128 ILE A O 1
ATOM 948 N N . TYR A 1 129 ? -18.836 -5.175 -15.271 1.00 90.69 129 TYR A N 1
ATOM 949 C CA . TYR A 1 129 ? -19.600 -4.209 -14.488 1.00 90.69 129 TYR A CA 1
ATOM 950 C C . TYR A 1 129 ? -18.678 -3.491 -13.511 1.00 90.69 129 TYR A C 1
ATOM 952 O O . TYR A 1 129 ? -17.940 -4.125 -12.751 1.00 90.69 129 TYR A O 1
ATOM 960 N N . ASP A 1 130 ? -18.740 -2.161 -13.519 1.00 77.94 130 ASP A N 1
ATOM 961 C CA . ASP A 1 130 ? -18.065 -1.355 -12.513 1.00 77.94 130 ASP A CA 1
ATOM 962 C C . ASP A 1 130 ? -18.817 -1.380 -11.171 1.00 77.94 130 ASP A C 1
ATOM 964 O O . ASP A 1 130 ? -19.875 -1.999 -11.012 1.00 77.94 130 ASP A O 1
ATOM 968 N N . GLN A 1 131 ? -18.265 -0.705 -10.164 1.00 75.12 131 GLN A N 1
ATOM 969 C CA . GLN A 1 131 ? -18.873 -0.667 -8.836 1.00 75.12 131 GLN A CA 1
ATOM 970 C C . GLN A 1 131 ? -20.283 -0.047 -8.844 1.00 75.12 131 GLN A C 1
ATOM 972 O O . GLN A 1 131 ? -21.147 -0.463 -8.065 1.00 75.12 131 GLN A O 1
ATOM 977 N N . SER A 1 132 ? -20.531 0.932 -9.714 1.00 70.75 132 SER A N 1
ATOM 978 C CA . SER A 1 132 ? -21.827 1.598 -9.829 1.00 70.75 132 SER A CA 1
ATOM 979 C C . SER A 1 132 ? -22.866 0.673 -10.468 1.00 70.75 132 SER A C 1
ATOM 981 O O . SER A 1 132 ? -24.004 0.600 -9.992 1.00 70.75 132 SER A O 1
ATOM 983 N N . ASP A 1 133 ? -22.464 -0.090 -11.485 1.00 81.69 133 ASP A N 1
ATOM 984 C CA . ASP A 1 133 ? -23.293 -1.079 -12.166 1.00 81.69 133 ASP A CA 1
ATOM 985 C C . ASP A 1 133 ? -23.650 -2.236 -11.232 1.00 81.69 133 ASP A C 1
ATOM 987 O O . ASP A 1 133 ? -24.826 -2.593 -11.111 1.00 81.69 133 ASP A O 1
ATOM 991 N N . ALA A 1 134 ? -22.662 -2.759 -10.500 1.00 81.31 134 ALA A N 1
ATOM 992 C CA . ALA A 1 134 ? -22.850 -3.806 -9.499 1.00 81.31 134 ALA A CA 1
ATOM 993 C C . ALA A 1 134 ? -23.824 -3.368 -8.390 1.00 81.31 134 ALA A C 1
ATOM 995 O O . ALA A 1 134 ? -24.774 -4.083 -8.061 1.00 81.31 134 ALA A O 1
ATOM 996 N N . GLN A 1 135 ? -23.659 -2.158 -7.841 1.00 84.38 135 GLN A N 1
ATOM 997 C CA . GLN A 1 135 ? -24.580 -1.628 -6.826 1.00 84.38 135 GLN A CA 1
ATOM 998 C C . GLN A 1 135 ? -25.992 -1.405 -7.377 1.00 84.38 135 GLN A C 1
ATOM 1000 O O . GLN A 1 135 ? -26.976 -1.662 -6.676 1.00 84.38 135 GLN A O 1
ATOM 1005 N N . ARG A 1 136 ? -26.114 -0.938 -8.625 1.00 88.00 136 ARG A N 1
ATOM 1006 C CA . ARG A 1 136 ? -27.411 -0.743 -9.282 1.00 88.00 136 ARG A CA 1
ATOM 1007 C C . ARG A 1 136 ? -28.130 -2.073 -9.477 1.00 88.00 136 ARG A C 1
ATOM 1009 O O . ARG A 1 136 ? -29.311 -2.172 -9.146 1.00 88.00 136 ARG A O 1
ATOM 1016 N N . LEU A 1 137 ? -27.413 -3.098 -9.939 1.00 95.19 137 LEU A N 1
ATOM 1017 C CA . LEU A 1 137 ? -27.950 -4.445 -10.087 1.00 95.19 137 LEU A CA 1
ATOM 1018 C C . LEU A 1 137 ? -28.389 -5.021 -8.736 1.00 95.19 137 LEU A C 1
ATOM 1020 O O . LEU A 1 137 ? -29.520 -5.489 -8.627 1.00 95.19 137 LEU A O 1
ATOM 1024 N N . ALA A 1 138 ? -27.560 -4.910 -7.693 1.00 90.44 138 ALA A N 1
ATOM 1025 C CA . ALA A 1 138 ? -27.936 -5.324 -6.341 1.00 90.44 138 ALA A CA 1
ATOM 1026 C C . ALA A 1 138 ? -29.210 -4.607 -5.858 1.00 90.44 138 ALA A C 1
ATOM 1028 O O . ALA A 1 138 ? -30.081 -5.225 -5.248 1.00 90.44 138 ALA A O 1
ATOM 1029 N N . GLY A 1 139 ? -29.372 -3.321 -6.183 1.00 90.44 139 GLY A N 1
ATOM 1030 C CA . GLY A 1 139 ? -30.587 -2.569 -5.870 1.00 90.44 139 GLY A CA 1
ATOM 1031 C C . GLY A 1 139 ? -31.831 -3.075 -6.599 1.00 90.44 139 GLY A C 1
ATOM 1032 O O . GLY A 1 139 ? -32.896 -3.166 -5.987 1.00 90.44 139 GLY A O 1
ATOM 1033 N N . TYR A 1 140 ? -31.707 -3.452 -7.874 1.00 96.94 140 TYR A N 1
ATOM 1034 C CA . TYR A 1 140 ? -32.802 -4.097 -8.602 1.00 96.94 140 TYR A CA 1
ATOM 1035 C C . TYR A 1 140 ? -33.166 -5.449 -7.994 1.00 96.94 140 TYR A C 1
ATOM 1037 O O . TYR A 1 140 ? -34.348 -5.722 -7.822 1.00 96.94 140 TYR A O 1
ATOM 1045 N N . VAL A 1 141 ? -32.178 -6.254 -7.600 1.00 97.75 141 VAL A N 1
ATOM 1046 C CA . VAL A 1 141 ? -32.419 -7.545 -6.942 1.00 97.75 141 VAL A CA 1
ATOM 1047 C C . VAL A 1 141 ? -33.159 -7.365 -5.617 1.00 97.75 141 VAL A C 1
ATOM 1049 O O . VAL A 1 141 ? -34.187 -8.000 -5.406 1.00 97.75 141 VAL A O 1
ATOM 1052 N N . VAL A 1 142 ? -32.695 -6.463 -4.745 1.00 94.56 142 VAL A N 1
ATOM 1053 C CA . VAL A 1 142 ? -33.349 -6.177 -3.453 1.00 94.56 142 VAL A CA 1
ATOM 1054 C C . VAL A 1 142 ? -34.811 -5.773 -3.653 1.00 94.56 142 VAL A C 1
ATOM 1056 O O . VAL A 1 142 ? -35.695 -6.296 -2.974 1.00 94.56 142 VAL A O 1
ATOM 1059 N N . ARG A 1 143 ? -35.072 -4.871 -4.606 1.00 96.50 143 ARG A N 1
ATOM 1060 C CA . ARG A 1 143 ? -36.428 -4.418 -4.930 1.00 96.50 143 ARG A CA 1
ATOM 1061 C C . ARG A 1 143 ? -37.298 -5.565 -5.440 1.00 96.50 143 ARG A C 1
ATOM 1063 O O . ARG A 1 143 ? -38.423 -5.720 -4.977 1.00 96.50 143 ARG A O 1
ATOM 1070 N N . ASP A 1 144 ? -36.793 -6.346 -6.389 1.00 96.81 144 ASP A N 1
ATOM 1071 C CA . ASP A 1 144 ? -37.579 -7.374 -7.074 1.00 96.81 144 ASP A CA 1
ATOM 1072 C C . ASP A 1 144 ? -37.842 -8.599 -6.177 1.00 96.81 144 ASP A C 1
ATOM 1074 O O . ASP A 1 144 ? -38.860 -9.265 -6.337 1.00 96.81 144 ASP A O 1
ATOM 1078 N N . LEU A 1 145 ? -36.985 -8.849 -5.180 1.00 96.19 145 LEU A N 1
ATOM 1079 C CA . LEU A 1 145 ? -37.232 -9.820 -4.105 1.00 96.19 145 LEU A CA 1
ATOM 1080 C C . LEU A 1 145 ? -38.204 -9.303 -3.024 1.00 96.19 145 LEU A C 1
ATOM 1082 O O . LEU A 1 145 ? -38.477 -10.011 -2.054 1.00 96.19 145 LEU A O 1
ATOM 1086 N N . GLY A 1 146 ? -38.715 -8.073 -3.154 1.00 94.62 146 GLY A N 1
ATOM 1087 C CA . GLY A 1 146 ? -39.645 -7.469 -2.196 1.00 94.62 146 GLY A CA 1
ATOM 1088 C C . GLY A 1 146 ? -39.015 -7.154 -0.835 1.00 94.62 146 GLY A C 1
ATOM 1089 O O . GLY A 1 146 ? -39.713 -7.143 0.179 1.00 94.62 146 GLY A O 1
ATOM 1090 N N . LEU A 1 147 ? -37.697 -6.936 -0.785 1.00 94.62 147 LEU A N 1
ATOM 1091 C CA . LEU A 1 147 ? -36.966 -6.682 0.455 1.00 94.62 147 LEU A CA 1
ATOM 1092 C C . LEU A 1 147 ? -36.904 -5.181 0.772 1.00 94.62 147 LEU A C 1
ATOM 1094 O O . LEU A 1 147 ? -36.798 -4.333 -0.114 1.00 94.62 147 LEU A O 1
ATOM 1098 N N . ASP A 1 148 ? -36.933 -4.842 2.063 1.00 89.56 148 ASP A N 1
ATOM 1099 C CA . ASP A 1 148 ? -36.813 -3.455 2.517 1.00 89.56 148 ASP A CA 1
ATOM 1100 C C . ASP A 1 148 ? -35.399 -2.912 2.248 1.00 89.56 148 ASP A C 1
ATOM 1102 O O . ASP A 1 148 ? -34.421 -3.353 2.857 1.00 89.56 148 ASP A O 1
ATOM 1106 N N . ALA A 1 149 ? -35.300 -1.905 1.378 1.00 81.12 149 ALA A N 1
ATOM 1107 C CA . ALA A 1 149 ? -34.049 -1.242 1.015 1.00 81.12 149 ALA A CA 1
ATOM 1108 C C . ALA A 1 149 ? -33.369 -0.502 2.185 1.00 81.12 149 ALA A C 1
ATOM 1110 O O . ALA A 1 149 ? -32.179 -0.201 2.102 1.00 81.12 149 ALA A O 1
ATOM 1111 N N . LYS A 1 150 ? -34.078 -0.210 3.285 1.00 80.62 150 LYS A N 1
ATOM 1112 C CA . LYS A 1 150 ? -33.449 0.294 4.518 1.00 80.62 150 LYS A CA 1
ATOM 1113 C C . LYS A 1 150 ? -32.728 -0.814 5.275 1.00 80.62 150 LYS A C 1
ATOM 1115 O O . LYS A 1 150 ? -31.672 -0.569 5.853 1.00 80.62 150 LYS A O 1
ATOM 1120 N N . ARG A 1 151 ? -33.293 -2.024 5.267 1.00 75.94 151 ARG A N 1
ATOM 1121 C CA . ARG A 1 151 ? -32.734 -3.203 5.939 1.00 75.94 151 ARG A CA 1
ATOM 1122 C C . ARG A 1 151 ? -31.637 -3.873 5.110 1.00 75.94 151 ARG A C 1
ATOM 1124 O O . ARG A 1 151 ? -30.657 -4.344 5.676 1.00 75.94 151 ARG A O 1
ATOM 1131 N N . PHE A 1 152 ? -31.781 -3.871 3.788 1.00 83.62 152 PHE A N 1
ATOM 1132 C CA . PHE A 1 152 ? -30.817 -4.410 2.828 1.00 83.62 152 PHE A CA 1
ATOM 1133 C C . PHE A 1 152 ? -30.403 -3.320 1.830 1.00 83.62 152 PHE A C 1
ATOM 1135 O O . PHE A 1 152 ? -30.792 -3.361 0.662 1.00 83.62 152 PHE A O 1
ATOM 1142 N N . PRO A 1 153 ? -29.641 -2.300 2.265 1.00 74.38 153 PRO A N 1
ATOM 1143 C CA . PRO A 1 153 ? -29.222 -1.232 1.369 1.00 74.38 153 PRO A CA 1
ATOM 1144 C C . PRO A 1 153 ? -28.368 -1.799 0.219 1.00 74.38 153 PRO A C 1
ATOM 1146 O O . PRO A 1 153 ? -27.467 -2.595 0.495 1.00 74.38 153 PRO A O 1
ATOM 1149 N N . PRO A 1 154 ? -28.563 -1.367 -1.046 1.00 75.12 154 PRO A N 1
ATOM 1150 C CA . PRO A 1 154 ? -27.875 -1.938 -2.213 1.00 75.12 154 PRO A CA 1
ATOM 1151 C C . PRO A 1 154 ? -26.349 -1.983 -2.083 1.00 75.12 154 PRO A C 1
ATOM 1153 O O . PRO A 1 154 ? -25.721 -2.986 -2.405 1.00 75.12 154 PRO A O 1
ATOM 1156 N N . ARG A 1 155 ? -25.754 -0.923 -1.520 1.00 73.56 155 ARG A N 1
ATOM 1157 C CA . ARG A 1 155 ? -24.315 -0.863 -1.227 1.00 73.56 155 ARG A CA 1
ATOM 1158 C C . ARG A 1 155 ? -23.879 -1.918 -0.204 1.00 73.56 155 ARG A C 1
ATOM 1160 O O . ARG A 1 155 ? -22.809 -2.493 -0.349 1.00 73.56 155 ARG A O 1
ATOM 1167 N N . GLY A 1 156 ? -24.686 -2.156 0.831 1.00 66.00 156 GLY A N 1
ATOM 1168 C CA . GLY A 1 156 ? -24.404 -3.175 1.845 1.00 66.00 156 GLY A CA 1
ATOM 1169 C C . GLY A 1 156 ? -24.561 -4.592 1.293 1.00 66.00 156 GLY A C 1
ATOM 1170 O O . GLY A 1 156 ? -23.710 -5.437 1.543 1.00 66.00 156 GLY A O 1
ATOM 1171 N N . ALA A 1 157 ? -25.600 -4.829 0.488 1.00 78.62 157 ALA A N 1
ATOM 1172 C CA . ALA A 1 157 ? -25.812 -6.106 -0.189 1.00 78.62 157 ALA A CA 1
ATOM 1173 C C . ALA A 1 157 ? -24.666 -6.435 -1.162 1.00 78.62 157 ALA A C 1
ATOM 1175 O O . ALA A 1 157 ? -24.097 -7.520 -1.085 1.00 78.62 157 ALA A O 1
ATOM 1176 N N . GLN A 1 158 ? -24.267 -5.481 -2.013 1.00 87.25 158 GLN A N 1
ATOM 1177 C CA . GLN A 1 158 ? -23.131 -5.656 -2.925 1.00 87.25 158 GLN A CA 1
ATOM 1178 C C . GLN A 1 158 ? -21.815 -5.867 -2.160 1.00 87.25 158 GLN A C 1
ATOM 1180 O O . GLN A 1 158 ? -21.032 -6.733 -2.537 1.00 87.25 158 GLN A O 1
ATOM 1185 N N . GLY A 1 159 ? -21.592 -5.142 -1.058 1.00 62.69 159 GLY A N 1
ATOM 1186 C CA . GLY A 1 159 ? -20.417 -5.343 -0.207 1.00 62.69 159 GLY A CA 1
ATOM 1187 C C . GLY A 1 159 ? -20.337 -6.750 0.399 1.00 62.69 159 GLY A C 1
ATOM 1188 O O . GLY A 1 159 ? -19.258 -7.334 0.434 1.00 62.69 159 GLY A O 1
ATOM 1189 N N . GLN A 1 160 ? -21.471 -7.321 0.821 1.00 81.62 160 GLN A N 1
ATOM 1190 C CA . GLN A 1 160 ? -21.525 -8.697 1.328 1.00 81.62 160 GLN A CA 1
ATOM 1191 C C . GLN A 1 160 ? -21.247 -9.729 0.224 1.00 81.62 160 GLN A C 1
ATOM 1193 O O . GLN A 1 160 ? -20.502 -10.679 0.448 1.00 81.62 160 GLN A O 1
ATOM 1198 N N . ILE A 1 161 ? -21.805 -9.524 -0.973 1.00 88.75 161 ILE A N 1
ATOM 1199 C CA . ILE A 1 161 ? -21.530 -10.368 -2.147 1.00 88.75 161 ILE A CA 1
ATOM 1200 C C . ILE A 1 161 ? -20.038 -10.349 -2.486 1.00 88.75 161 ILE A C 1
ATOM 1202 O O . ILE A 1 161 ? -19.436 -11.402 -2.672 1.00 88.75 161 ILE A O 1
ATOM 1206 N N . SER A 1 162 ? -19.435 -9.159 -2.516 1.00 75.44 162 SER A N 1
ATOM 1207 C CA . SER A 1 162 ? -18.007 -8.982 -2.786 1.00 75.44 162 SER A CA 1
ATOM 1208 C C . SER A 1 162 ? -17.136 -9.735 -1.777 1.00 75.44 162 SER A C 1
ATOM 1210 O O . SER A 1 162 ? -16.185 -10.411 -2.164 1.00 75.44 162 SER A O 1
ATOM 1212 N N . LEU A 1 163 ? -17.487 -9.695 -0.485 1.00 69.19 163 LEU A N 1
ATOM 1213 C CA . LEU A 1 163 ? -16.787 -10.467 0.545 1.00 69.19 163 LEU A CA 1
ATOM 1214 C C . LEU A 1 163 ? -16.851 -11.973 0.257 1.00 69.19 163 LEU A C 1
ATOM 1216 O O . LEU A 1 163 ? -15.816 -12.634 0.242 1.00 69.19 163 LEU A O 1
ATOM 1220 N N . TRP A 1 164 ? -18.046 -12.498 -0.026 1.00 88.19 164 TRP A N 1
ATOM 1221 C CA . TRP A 1 164 ? -18.217 -13.912 -0.359 1.00 88.19 164 TRP A CA 1
ATOM 1222 C C . TRP A 1 164 ? -17.412 -14.324 -1.588 1.00 88.19 164 TRP A C 1
ATOM 1224 O O . TRP A 1 164 ? -16.708 -15.327 -1.528 1.00 88.19 164 TRP A O 1
ATOM 1234 N N . LYS A 1 165 ? -17.438 -13.539 -2.669 1.00 88.88 165 LYS A N 1
ATOM 1235 C CA . LYS A 1 165 ? -16.649 -13.832 -3.875 1.00 88.88 165 LYS A CA 1
ATOM 1236 C C . LYS A 1 165 ? -15.142 -13.835 -3.603 1.00 88.88 165 LYS A C 1
ATOM 1238 O O . LYS A 1 165 ? -14.446 -14.751 -4.036 1.00 88.88 165 LYS A O 1
ATOM 1243 N N . ASN A 1 166 ? -14.649 -12.866 -2.831 1.00 68.94 166 ASN A N 1
ATOM 1244 C CA . ASN A 1 166 ? -13.235 -12.777 -2.452 1.00 68.94 166 ASN A CA 1
ATOM 1245 C C . ASN A 1 166 ? -12.771 -13.937 -1.552 1.00 68.94 166 ASN A C 1
ATOM 1247 O O . ASN A 1 166 ? -11.592 -14.290 -1.571 1.00 68.94 166 ASN A O 1
ATOM 1251 N N . GLU A 1 167 ? -13.693 -14.558 -0.813 1.00 80.38 167 GLU A N 1
ATOM 1252 C CA . GLU A 1 167 ? -13.488 -15.780 -0.023 1.00 80.38 167 GLU A CA 1
ATOM 1253 C C . GLU A 1 167 ? -13.823 -17.076 -0.792 1.00 80.38 167 GLU A C 1
ATOM 1255 O O . GLU A 1 167 ? -13.848 -18.157 -0.201 1.00 80.38 167 GLU A O 1
ATOM 1260 N N . LEU A 1 168 ? -14.080 -16.989 -2.105 1.00 92.25 168 LEU A N 1
ATOM 1261 C CA . LEU A 1 168 ? -14.485 -18.107 -2.970 1.00 92.25 168 LEU A CA 1
ATOM 1262 C C . LEU A 1 168 ? -15.765 -18.828 -2.512 1.00 92.25 168 LEU A C 1
ATOM 1264 O O . LEU A 1 168 ? -15.922 -20.032 -2.718 1.00 92.25 168 LEU A O 1
ATOM 1268 N N . VAL A 1 169 ? -16.692 -18.092 -1.902 1.00 93.00 169 VAL A N 1
ATOM 1269 C CA . VAL A 1 169 ? -17.987 -18.599 -1.444 1.00 93.00 169 VAL A CA 1
ATOM 1270 C C . VAL A 1 169 ? -19.016 -18.473 -2.567 1.00 93.00 169 VAL A C 1
ATOM 1272 O O . VAL A 1 169 ? -19.340 -17.371 -3.019 1.00 93.00 169 VAL A O 1
ATOM 1275 N N . SER A 1 170 ? -19.553 -19.608 -3.016 1.00 95.56 170 SER A N 1
ATOM 1276 C CA . SER A 1 170 ? -20.636 -19.648 -4.008 1.00 95.56 170 SER A CA 1
ATOM 1277 C C . SER A 1 170 ? -21.987 -19.232 -3.412 1.00 95.56 170 SER A C 1
ATOM 1279 O O . SER A 1 170 ? -22.155 -19.274 -2.188 1.00 95.56 170 SER A O 1
ATOM 1281 N N . PRO A 1 171 ? -22.982 -18.852 -4.235 1.00 96.25 171 PRO A N 1
ATOM 1282 C CA . PRO A 1 171 ? -24.330 -18.574 -3.741 1.00 96.25 171 PRO A CA 1
ATOM 1283 C C . PRO A 1 171 ? -24.939 -19.737 -2.942 1.00 96.25 171 PRO A C 1
ATOM 1285 O O . PRO A 1 171 ? -25.551 -19.526 -1.894 1.00 96.25 171 PRO A O 1
ATOM 1288 N N . GLU A 1 172 ? -24.709 -20.976 -3.378 1.00 95.69 172 GLU A N 1
ATOM 1289 C CA . GLU A 1 172 ? -25.175 -22.195 -2.706 1.00 95.69 172 GLU A CA 1
ATOM 1290 C C . GLU A 1 172 ? -24.486 -22.386 -1.348 1.00 95.69 172 GLU A C 1
ATOM 1292 O O . GLU A 1 172 ? -25.122 -22.737 -0.348 1.00 95.69 172 GLU A O 1
ATOM 1297 N N . GLN A 1 173 ? -23.180 -22.112 -1.285 1.00 94.31 173 GLN A N 1
ATOM 1298 C CA . GLN A 1 173 ? -22.424 -22.156 -0.036 1.00 94.31 173 GLN A CA 1
ATOM 1299 C C . GLN A 1 173 ? -22.861 -21.045 0.920 1.00 94.31 173 GLN A C 1
ATOM 1301 O O . GLN A 1 173 ? -23.009 -21.305 2.112 1.00 94.31 173 GLN A O 1
ATOM 1306 N N . ALA A 1 174 ? -23.116 -19.832 0.424 1.00 93.12 174 ALA A N 1
ATOM 1307 C CA . ALA A 1 174 ? -23.629 -18.727 1.229 1.00 93.12 174 ALA A CA 1
ATOM 1308 C C . ALA A 1 174 ? -24.998 -19.070 1.841 1.00 93.12 174 ALA A C 1
ATOM 1310 O O . ALA A 1 174 ? -25.215 -18.830 3.028 1.00 93.12 174 ALA A O 1
ATOM 1311 N N . LEU A 1 175 ? -25.890 -19.706 1.069 1.00 94.38 175 LEU A N 1
ATOM 1312 C CA . LEU A 1 175 ? -27.181 -20.201 1.562 1.00 94.38 175 LEU A CA 1
ATOM 1313 C C . LEU A 1 175 ? -27.012 -21.264 2.653 1.00 94.38 175 LEU A C 1
ATOM 1315 O O . LEU A 1 175 ? -27.727 -21.232 3.651 1.00 94.38 175 LEU A O 1
ATOM 1319 N N . THR A 1 176 ? -26.058 -22.180 2.479 1.00 94.12 176 THR A N 1
ATOM 1320 C CA . THR A 1 176 ? -25.780 -23.255 3.446 1.00 94.12 176 THR A CA 1
ATOM 1321 C C . THR A 1 176 ? -25.149 -22.725 4.737 1.00 94.12 176 THR A C 1
ATOM 1323 O O . THR A 1 176 ? -25.420 -23.245 5.816 1.00 94.12 176 THR A O 1
ATOM 1326 N N . ARG A 1 177 ? -24.319 -21.679 4.643 1.00 88.31 177 ARG A N 1
ATOM 1327 C CA . ARG A 1 177 ? -23.658 -21.032 5.790 1.00 88.31 177 ARG A CA 1
ATOM 1328 C C . ARG A 1 177 ? -24.584 -20.112 6.587 1.00 88.31 177 ARG A C 1
ATOM 1330 O O . ARG A 1 177 ? -24.239 -19.758 7.709 1.00 88.31 177 ARG A O 1
ATOM 1337 N N . ALA A 1 178 ? -25.720 -19.704 6.025 1.00 88.44 178 ALA A N 1
ATOM 1338 C CA . ALA A 1 178 ? -26.634 -18.777 6.677 1.00 88.44 178 ALA A CA 1
ATOM 1339 C C . ALA A 1 178 ? -27.255 -19.390 7.942 1.00 88.44 178 ALA A C 1
ATOM 1341 O O . ALA A 1 178 ? -27.962 -20.396 7.890 1.00 88.44 178 ALA A O 1
ATOM 1342 N N . THR A 1 179 ? -27.043 -18.736 9.081 1.00 87.75 179 THR A N 1
ATOM 1343 C CA . THR A 1 179 ? -27.499 -19.204 10.401 1.00 87.75 179 THR A CA 1
ATOM 1344 C C . THR A 1 179 ? -28.799 -18.550 10.855 1.00 87.75 179 THR A C 1
ATOM 1346 O O . THR A 1 179 ? -29.488 -19.057 11.740 1.00 87.75 179 THR A O 1
ATOM 1349 N N . ASN A 1 180 ? -29.160 -17.418 10.252 1.00 90.12 180 ASN A N 1
ATOM 1350 C CA . ASN A 1 180 ? -30.332 -16.642 10.633 1.00 90.12 180 ASN A CA 1
ATOM 1351 C C . ASN A 1 180 ? -31.114 -16.129 9.407 1.00 90.12 180 ASN A C 1
ATOM 1353 O O . ASN A 1 180 ? -30.600 -16.118 8.283 1.00 90.12 180 ASN A O 1
ATOM 1357 N N . PRO A 1 181 ? -32.372 -15.676 9.594 1.00 89.81 181 PRO A N 1
ATOM 1358 C CA . PRO A 1 181 ? -33.206 -15.212 8.486 1.00 89.81 181 PRO A CA 1
ATOM 1359 C C . PRO A 1 181 ? -32.622 -14.027 7.709 1.00 89.81 181 PRO A C 1
ATOM 1361 O O . PRO A 1 181 ? -32.926 -13.869 6.531 1.00 89.81 181 PRO A O 1
ATOM 1364 N N . PHE A 1 182 ? -31.807 -13.181 8.347 1.00 86.81 182 PHE A N 1
ATOM 1365 C CA . PHE A 1 182 ? -31.194 -12.033 7.683 1.00 86.81 182 PHE A CA 1
ATOM 1366 C C . PHE A 1 182 ? -30.084 -12.473 6.719 1.00 86.81 182 PHE A C 1
ATOM 1368 O O . PHE A 1 182 ? -30.114 -12.089 5.551 1.00 86.81 182 PHE A O 1
ATOM 1375 N N . GLU A 1 183 ? -29.173 -13.337 7.169 1.00 81.25 183 GLU A N 1
ATOM 1376 C CA . GLU A 1 183 ? -28.118 -13.936 6.337 1.00 81.25 183 GLU A CA 1
ATOM 1377 C C . GLU A 1 183 ? -28.702 -14.742 5.179 1.00 81.25 183 GLU A C 1
ATOM 1379 O O . GLU A 1 183 ? -28.240 -14.627 4.045 1.00 81.25 183 GLU A O 1
ATOM 1384 N N . ARG A 1 184 ? -29.781 -15.495 5.431 1.00 94.06 184 ARG A N 1
ATOM 1385 C CA . ARG A 1 184 ? -30.466 -16.257 4.381 1.00 94.06 184 ARG A CA 1
ATOM 1386 C C . ARG A 1 184 ? -30.991 -15.341 3.277 1.00 94.06 184 ARG A C 1
ATOM 1388 O O . ARG A 1 184 ? -30.817 -15.648 2.104 1.00 94.06 184 ARG A O 1
ATOM 1395 N N . LYS A 1 185 ? -31.555 -14.179 3.634 1.00 95.12 185 LYS A N 1
ATOM 1396 C CA . LYS A 1 185 ? -31.959 -13.162 2.650 1.00 95.12 185 LYS A CA 1
ATOM 1397 C C . LYS A 1 185 ? -30.777 -12.546 1.909 1.00 95.12 185 LYS A C 1
ATOM 1399 O O . LYS A 1 185 ? -30.896 -12.314 0.712 1.00 95.12 185 LYS A O 1
ATOM 1404 N N . GLN A 1 186 ? -29.636 -12.320 2.559 1.00 90.62 186 GLN A N 1
ATOM 1405 C CA . GLN A 1 186 ? -28.428 -11.870 1.855 1.00 90.62 186 GLN A CA 1
ATOM 1406 C C . GLN A 1 186 ? -27.926 -12.910 0.844 1.00 90.62 186 GLN A C 1
ATOM 1408 O O . GLN A 1 186 ? -27.544 -12.542 -0.265 1.00 90.62 186 GLN A O 1
ATOM 1413 N N . ALA A 1 187 ? -27.973 -14.196 1.189 1.00 96.38 187 ALA A N 1
ATOM 1414 C CA . ALA A 1 187 ? -27.587 -15.273 0.286 1.00 96.38 187 ALA A CA 1
ATOM 1415 C C . ALA A 1 187 ? -28.578 -15.443 -0.886 1.00 96.38 187 ALA A C 1
ATOM 1417 O O . ALA A 1 187 ? -28.155 -15.644 -2.021 1.00 96.38 187 ALA A O 1
ATOM 1418 N N . GLU A 1 188 ? -29.885 -15.270 -0.652 1.00 97.69 188 GLU A N 1
ATOM 1419 C CA . GLU A 1 188 ? -30.897 -15.199 -1.722 1.00 97.69 188 GLU A CA 1
ATOM 1420 C C . GLU A 1 188 ? -30.647 -14.010 -2.670 1.00 97.69 188 GLU A C 1
ATOM 1422 O O . GLU A 1 188 ? -30.716 -14.172 -3.888 1.00 97.69 188 GLU A O 1
ATOM 1427 N N . ILE A 1 189 ? -30.294 -12.831 -2.129 1.00 97.69 189 ILE A N 1
ATOM 1428 C CA . ILE A 1 189 ? -29.883 -11.672 -2.940 1.00 97.69 189 ILE A CA 1
ATOM 1429 C C . ILE A 1 189 ? -28.660 -12.027 -3.792 1.00 97.69 189 ILE A C 1
ATOM 1431 O O . ILE A 1 189 ? -28.630 -11.695 -4.974 1.00 97.69 189 ILE A O 1
ATOM 1435 N N . TYR A 1 190 ? -27.660 -12.702 -3.221 1.00 98.31 190 TYR A N 1
ATOM 1436 C CA . TYR A 1 190 ? -26.465 -13.108 -3.959 1.00 98.31 190 TYR A CA 1
ATOM 1437 C C . TYR A 1 190 ? -26.795 -14.068 -5.111 1.00 98.31 190 TYR A C 1
ATOM 1439 O O . TYR A 1 190 ? -26.354 -13.840 -6.237 1.00 98.31 190 TYR A O 1
ATOM 1447 N N . ALA A 1 191 ? -27.615 -15.092 -4.865 1.00 98.25 191 ALA A N 1
ATOM 1448 C CA . ALA A 1 191 ? -28.012 -16.052 -5.893 1.00 98.25 191 ALA A CA 1
ATOM 1449 C C . ALA A 1 191 ? -28.715 -15.375 -7.081 1.00 98.25 191 ALA A C 1
ATOM 1451 O O . ALA A 1 191 ? -28.325 -15.576 -8.233 1.00 98.25 191 ALA A O 1
ATOM 1452 N N . GLU A 1 192 ? -29.696 -14.513 -6.807 1.00 98.38 192 GLU A N 1
ATOM 1453 C CA . GLU A 1 192 ? -30.422 -13.783 -7.851 1.00 98.38 192 GLU A CA 1
ATOM 1454 C C . GLU A 1 192 ? -29.521 -12.762 -8.569 1.00 98.38 192 GLU A C 1
ATOM 1456 O O . GLU A 1 192 ? -29.587 -12.610 -9.790 1.00 98.38 192 GLU A O 1
ATOM 1461 N N . TYR A 1 193 ? -28.630 -12.086 -7.837 1.00 98.50 193 TYR A N 1
ATOM 1462 C CA . TYR A 1 193 ? -27.628 -11.188 -8.413 1.00 98.50 193 TYR A CA 1
ATOM 1463 C C . TYR A 1 193 ? -26.721 -11.914 -9.412 1.00 98.50 193 TYR A C 1
ATOM 1465 O O . TYR A 1 193 ? -26.567 -11.454 -10.548 1.00 98.50 193 TYR A O 1
ATOM 1473 N N . GLN A 1 194 ? -26.176 -13.071 -9.026 1.00 98.06 194 GLN A N 1
ATOM 1474 C CA . GLN A 1 194 ? -25.277 -13.833 -9.887 1.00 98.06 194 GLN A CA 1
ATOM 1475 C C . GLN A 1 194 ? -26.007 -14.400 -11.109 1.00 98.06 194 GLN A C 1
ATOM 1477 O O . GLN A 1 194 ? -25.477 -14.352 -12.220 1.00 98.06 194 GLN A O 1
ATOM 1482 N N . ALA A 1 195 ? -27.249 -14.864 -10.935 1.00 97.75 195 ALA A N 1
ATOM 1483 C CA . ALA A 1 195 ? -28.082 -15.334 -12.038 1.00 97.75 195 ALA A CA 1
ATOM 1484 C C . ALA A 1 195 ? -28.324 -14.233 -13.085 1.00 97.75 195 ALA A C 1
ATOM 1486 O O . ALA A 1 195 ? -28.263 -14.487 -14.291 1.00 97.75 195 ALA A O 1
ATOM 1487 N N . ARG A 1 196 ? -28.554 -12.989 -12.643 1.00 97.88 196 ARG A N 1
ATOM 1488 C CA . ARG A 1 196 ? -28.737 -11.844 -13.548 1.00 97.88 196 ARG A CA 1
ATOM 1489 C C . ARG A 1 196 ? -27.457 -11.449 -14.276 1.00 97.88 196 ARG A C 1
ATOM 1491 O O . ARG A 1 196 ? -27.542 -11.149 -15.465 1.00 97.88 196 ARG A O 1
ATOM 1498 N N . LEU A 1 197 ? -26.301 -11.470 -13.607 1.00 96.88 197 LEU A N 1
ATOM 1499 C CA . LEU A 1 197 ? -25.006 -11.234 -14.260 1.00 96.88 197 LEU A CA 1
ATOM 1500 C C . LEU A 1 197 ? -24.736 -12.275 -15.349 1.00 96.88 197 LEU A C 1
ATOM 1502 O O . LEU A 1 197 ? -24.487 -11.909 -16.499 1.00 96.88 197 LEU A O 1
ATOM 1506 N N . ALA A 1 198 ? -24.891 -13.559 -15.018 1.00 95.44 198 ALA A N 1
ATOM 1507 C CA . ALA A 1 198 ? -24.706 -14.650 -15.968 1.00 95.44 198 ALA A CA 1
ATOM 1508 C C . ALA A 1 198 ? -25.654 -14.521 -17.172 1.00 95.44 198 ALA A C 1
ATOM 1510 O O . ALA A 1 198 ? -25.213 -14.581 -18.319 1.00 95.44 198 ALA A O 1
ATOM 1511 N N . LYS A 1 199 ? -26.944 -14.243 -16.933 1.00 96.25 199 LYS A N 1
ATOM 1512 C CA . LYS A 1 199 ? -27.936 -14.025 -18.000 1.00 96.25 199 LYS A CA 1
ATOM 1513 C C . LYS A 1 199 ? -27.602 -12.825 -18.892 1.00 96.25 199 LYS A C 1
ATOM 1515 O O . LYS A 1 199 ? -27.904 -12.851 -20.082 1.00 96.25 199 LYS A O 1
ATOM 1520 N N . ALA A 1 200 ? -26.999 -11.780 -18.333 1.00 95.69 200 ALA A N 1
ATOM 1521 C CA . ALA A 1 200 ? -26.552 -10.610 -19.083 1.00 95.69 200 ALA A CA 1
ATOM 1522 C C . ALA A 1 200 ? -25.232 -10.844 -19.842 1.00 95.69 200 ALA A C 1
ATOM 1524 O O . ALA A 1 200 ? -24.792 -9.958 -20.574 1.00 95.69 200 ALA A O 1
ATOM 1525 N N . GLY A 1 201 ? -24.583 -12.003 -19.668 1.00 95.44 201 GLY A N 1
ATOM 1526 C CA . GLY A 1 201 ? -23.233 -12.237 -20.175 1.00 95.44 201 GLY A CA 1
ATOM 1527 C C . GLY A 1 201 ? -22.235 -11.241 -19.582 1.00 95.44 201 GLY A C 1
ATOM 1528 O O . GLY A 1 201 ? -21.372 -10.733 -20.299 1.00 95.44 201 GLY A O 1
ATOM 1529 N N . ALA A 1 202 ? -22.397 -10.904 -18.302 1.00 96.25 202 ALA A N 1
ATOM 1530 C CA . ALA A 1 202 ? -21.590 -9.922 -17.596 1.00 96.25 202 ALA A CA 1
ATOM 1531 C C . ALA A 1 202 ? -20.889 -10.539 -16.382 1.00 96.25 202 ALA A C 1
ATOM 1533 O O . ALA A 1 202 ? -21.362 -11.512 -15.801 1.00 96.25 202 ALA A O 1
ATOM 1534 N N . MET A 1 203 ? -19.765 -9.942 -16.004 1.00 97.56 203 MET A N 1
ATOM 1535 C CA . MET A 1 203 ? -19.012 -10.244 -14.789 1.00 97.56 203 MET A CA 1
ATOM 1536 C C . MET A 1 203 ? -18.765 -8.935 -14.046 1.00 97.56 203 MET A C 1
ATOM 1538 O O . MET A 1 203 ? -18.498 -7.917 -14.683 1.00 97.56 203 MET A O 1
ATOM 1542 N N . ASP A 1 204 ? -18.830 -8.937 -12.720 1.00 92.88 204 ASP A N 1
ATOM 1543 C CA . ASP A 1 204 ? -18.241 -7.844 -11.940 1.00 92.88 204 ASP A CA 1
ATOM 1544 C C . ASP A 1 204 ? -16.737 -8.078 -11.696 1.00 92.88 204 ASP A C 1
ATOM 1546 O O . ASP A 1 204 ? -16.147 -9.038 -12.194 1.00 92.88 204 ASP A O 1
ATOM 1550 N N . PHE A 1 205 ? -16.082 -7.165 -10.977 1.00 85.38 205 PHE A N 1
ATOM 1551 C CA . PHE A 1 205 ? -14.647 -7.276 -10.704 1.00 85.38 205 PHE A CA 1
ATOM 1552 C C . PHE A 1 205 ? -14.282 -8.545 -9.923 1.00 85.38 205 PHE A C 1
ATOM 1554 O O . PHE A 1 205 ? -13.313 -9.214 -10.280 1.00 85.38 205 PHE A O 1
ATOM 1561 N N . ASP A 1 206 ? -15.066 -8.902 -8.906 1.00 90.50 206 ASP A N 1
ATOM 1562 C CA . ASP A 1 206 ? -14.786 -10.070 -8.068 1.00 90.50 206 ASP A CA 1
ATOM 1563 C C . ASP A 1 206 ? -15.041 -11.386 -8.838 1.00 90.50 206 ASP A C 1
ATOM 1565 O O . ASP A 1 206 ? -14.327 -12.374 -8.647 1.00 90.50 206 ASP A O 1
ATOM 1569 N N . ASP A 1 207 ? -16.001 -11.391 -9.774 1.00 97.44 207 ASP A N 1
ATOM 1570 C CA . ASP A 1 207 ? -16.245 -12.508 -10.695 1.00 97.44 207 ASP A CA 1
ATOM 1571 C C . ASP A 1 207 ? -15.036 -12.838 -11.562 1.00 97.44 207 ASP A C 1
ATOM 1573 O O . ASP A 1 207 ? -14.839 -14.002 -11.899 1.00 97.44 207 ASP A O 1
ATOM 1577 N N . LEU A 1 208 ? -14.213 -11.855 -11.932 1.00 97.69 208 LEU A N 1
ATOM 1578 C CA . LEU A 1 208 ? -13.007 -12.123 -12.718 1.00 97.69 208 LEU A CA 1
ATOM 1579 C C . LEU A 1 208 ? -12.070 -13.071 -11.963 1.00 97.69 208 LEU A C 1
ATOM 1581 O O . LEU A 1 208 ? -11.520 -13.999 -12.554 1.00 97.69 208 LEU A O 1
ATOM 1585 N N . LEU A 1 209 ? -11.919 -12.868 -10.654 1.00 96.81 209 LEU A N 1
ATOM 1586 C CA . LEU A 1 209 ? -11.084 -13.711 -9.802 1.00 96.81 209 LEU A CA 1
ATOM 1587 C C . LEU A 1 209 ? -11.760 -15.065 -9.568 1.00 96.81 209 LEU A C 1
ATOM 1589 O O . LEU A 1 209 ? -11.189 -16.116 -9.864 1.00 96.81 209 LEU A O 1
ATOM 1593 N N . MET A 1 210 ? -13.006 -15.039 -9.092 1.00 97.25 210 MET A N 1
ATOM 1594 C CA . MET A 1 210 ? -13.742 -16.245 -8.722 1.00 97.25 210 MET A CA 1
ATOM 1595 C C . MET A 1 210 ? -13.970 -17.177 -9.921 1.00 97.25 210 MET A C 1
ATOM 1597 O O . MET A 1 210 ? -13.768 -18.386 -9.803 1.00 97.25 210 MET A O 1
ATOM 1601 N N . ASN A 1 211 ? -14.326 -16.636 -11.092 1.00 98.12 211 ASN A N 1
ATOM 1602 C CA . ASN A 1 211 ? -14.502 -17.437 -12.303 1.00 98.12 211 ASN A CA 1
ATOM 1603 C C . ASN A 1 211 ? -13.171 -17.929 -12.874 1.00 98.12 211 ASN A C 1
ATOM 1605 O O . ASN A 1 211 ? -13.156 -18.997 -13.469 1.00 98.12 211 ASN A O 1
ATOM 1609 N N . THR A 1 212 ? -12.051 -17.225 -12.680 1.00 98.50 212 THR A N 1
ATOM 1610 C CA . THR A 1 212 ? -10.735 -17.761 -13.078 1.00 98.50 212 THR A CA 1
ATOM 1611 C C . THR A 1 212 ? -10.363 -18.975 -12.228 1.00 98.50 212 THR A C 1
ATOM 1613 O O . THR A 1 212 ? -9.954 -19.999 -12.771 1.00 98.50 212 THR A O 1
ATOM 1616 N N . VAL A 1 213 ? -10.590 -18.917 -10.910 1.00 98.25 213 VAL A N 1
ATOM 1617 C CA . VAL A 1 213 ? -10.427 -20.090 -10.032 1.00 98.25 213 VAL A CA 1
ATOM 1618 C C . VAL A 1 213 ? -11.353 -21.226 -10.463 1.00 98.25 213 VAL A C 1
ATOM 1620 O O . VAL A 1 213 ? -10.923 -22.373 -10.574 1.00 98.25 213 VAL A O 1
ATOM 1623 N N . ARG A 1 214 ? -12.625 -20.917 -10.734 1.00 97.69 214 ARG A N 1
ATOM 1624 C CA . ARG A 1 214 ? -13.607 -21.898 -11.205 1.00 97.69 214 ARG A CA 1
ATOM 1625 C C . ARG A 1 214 ? -13.180 -22.545 -12.526 1.00 97.69 214 ARG A C 1
ATOM 1627 O O . ARG A 1 214 ? -13.224 -23.764 -12.631 1.00 97.69 214 ARG A O 1
ATOM 1634 N N . LEU A 1 215 ? -12.714 -21.749 -13.490 1.00 98.25 215 LEU A N 1
ATOM 1635 C CA . LEU A 1 215 ? -12.193 -22.215 -14.775 1.00 98.25 215 LEU A CA 1
ATOM 1636 C C . LEU A 1 215 ? -11.050 -23.207 -14.570 1.00 98.25 215 LEU A C 1
ATOM 1638 O O . LEU A 1 215 ? -11.084 -24.287 -15.138 1.00 98.25 215 LEU A O 1
ATOM 1642 N N . PHE A 1 216 ? -10.073 -22.874 -13.728 1.00 98.31 216 PHE A N 1
ATOM 1643 C CA . PHE A 1 216 ? -8.938 -23.759 -13.461 1.00 98.31 216 PHE A CA 1
ATOM 1644 C C . PHE A 1 216 ? -9.326 -25.064 -12.762 1.00 98.31 216 PHE A C 1
ATOM 1646 O O . PHE A 1 216 ? -8.694 -26.089 -13.006 1.00 98.31 216 PHE A O 1
ATOM 1653 N N . ARG A 1 217 ? -10.365 -25.045 -11.918 1.00 97.00 217 ARG A N 1
ATOM 1654 C CA . ARG A 1 217 ? -10.880 -26.246 -11.243 1.00 97.00 217 ARG A CA 1
ATOM 1655 C C . ARG A 1 217 ? -11.710 -27.137 -12.167 1.00 97.00 217 ARG A C 1
ATOM 1657 O O . ARG A 1 217 ? -11.601 -28.354 -12.079 1.00 97.00 217 ARG A O 1
ATOM 1664 N N . GLU A 1 218 ? -12.550 -26.544 -13.014 1.00 97.69 218 GLU A N 1
ATOM 1665 C CA . GLU A 1 218 ? -13.452 -27.275 -13.918 1.00 97.69 218 GLU A CA 1
ATOM 1666 C C . GLU A 1 218 ? -12.755 -27.728 -15.212 1.00 97.69 218 GLU A C 1
ATOM 1668 O O . GLU A 1 218 ? -13.131 -28.758 -15.767 1.00 97.69 218 GLU A O 1
ATOM 1673 N N . HIS A 1 219 ? -11.728 -26.997 -15.657 1.00 97.69 219 HIS A N 1
ATOM 1674 C CA . HIS A 1 219 ? -11.016 -27.196 -16.926 1.00 97.69 219 HIS A CA 1
ATOM 1675 C C . HIS A 1 219 ? -9.494 -27.232 -16.685 1.00 97.69 219 HIS A C 1
ATOM 1677 O O . HIS A 1 219 ? -8.777 -26.261 -16.971 1.00 97.69 219 HIS A O 1
ATOM 1683 N N . PRO A 1 220 ? -8.967 -28.325 -16.098 1.00 96.94 220 PRO A N 1
ATOM 1684 C CA . PRO A 1 220 ? -7.562 -28.427 -15.696 1.00 96.94 220 PRO A CA 1
ATOM 1685 C C . PRO A 1 220 ? -6.581 -28.343 -16.874 1.00 96.94 220 PRO A C 1
ATOM 1687 O O . PRO A 1 220 ? -5.427 -27.968 -16.687 1.00 96.94 220 PRO A O 1
ATOM 1690 N N . GLU A 1 221 ? -7.014 -28.639 -18.098 1.00 97.44 221 GLU A N 1
ATOM 1691 C CA . GLU A 1 221 ? -6.222 -28.459 -19.314 1.00 97.44 221 GLU A CA 1
ATOM 1692 C C . GLU A 1 221 ? -5.944 -26.981 -19.624 1.00 97.44 221 GLU A C 1
ATOM 1694 O O . GLU A 1 221 ? -4.862 -26.646 -20.113 1.00 97.44 221 GLU A O 1
ATOM 1699 N N . VAL A 1 222 ? -6.876 -26.082 -19.284 1.00 97.88 222 VAL A N 1
ATOM 1700 C CA . VAL A 1 222 ? -6.664 -24.632 -19.396 1.00 97.88 222 VAL A CA 1
ATOM 1701 C C . VAL A 1 222 ? -5.634 -24.183 -18.366 1.00 97.88 222 VAL A C 1
ATOM 1703 O O . VAL A 1 222 ? -4.712 -23.440 -18.703 1.00 97.88 222 VAL A O 1
ATOM 1706 N N . LEU A 1 223 ? -5.737 -24.670 -17.125 1.00 98.06 223 LEU A N 1
ATOM 1707 C CA . LEU A 1 223 ? -4.719 -24.417 -16.106 1.00 98.06 223 LEU A CA 1
ATOM 1708 C C . LEU A 1 223 ? -3.344 -24.927 -16.565 1.00 98.06 223 LEU A C 1
ATOM 1710 O O . LEU A 1 223 ? -2.373 -24.174 -16.509 1.00 98.06 223 LEU A O 1
ATOM 1714 N N . ALA A 1 224 ? -3.267 -26.157 -17.082 1.00 97.81 224 ALA A N 1
ATOM 1715 C CA . ALA A 1 224 ? -2.029 -26.760 -17.568 1.00 97.81 224 ALA A CA 1
ATOM 1716 C C . ALA A 1 224 ? -1.385 -25.939 -18.697 1.00 97.81 224 ALA A C 1
ATOM 1718 O O . ALA A 1 224 ? -0.166 -25.775 -18.714 1.00 97.81 224 ALA A O 1
ATOM 1719 N N . HIS A 1 225 ? -2.183 -25.361 -19.602 1.00 97.31 225 HIS A N 1
ATOM 1720 C CA . HIS A 1 225 ? -1.682 -24.449 -20.633 1.00 97.31 225 HIS A CA 1
ATOM 1721 C C . HIS A 1 225 ? -0.959 -23.234 -20.027 1.00 97.31 225 HIS A C 1
ATOM 1723 O O . HIS A 1 225 ? 0.148 -22.890 -20.449 1.00 97.31 225 HIS A O 1
ATOM 1729 N N . TYR A 1 226 ? -1.555 -22.591 -19.018 1.00 98.06 226 TYR A N 1
ATOM 1730 C CA . TYR A 1 226 ? -0.939 -21.435 -18.360 1.00 98.06 226 TYR A CA 1
ATOM 1731 C C . TYR A 1 226 ? 0.216 -21.814 -17.438 1.00 98.06 226 TYR A C 1
ATOM 1733 O O . TYR A 1 226 ? 1.178 -21.057 -17.365 1.00 98.06 226 TYR A O 1
ATOM 1741 N N . GLN A 1 227 ? 0.169 -22.979 -16.796 1.00 97.56 227 GLN A N 1
ATOM 1742 C CA . GLN A 1 227 ? 1.286 -23.526 -16.029 1.00 97.56 227 GLN A CA 1
ATOM 1743 C C . GLN A 1 227 ? 2.498 -23.800 -16.927 1.00 97.56 227 GLN A C 1
ATOM 1745 O O . GLN A 1 227 ? 3.599 -23.391 -16.588 1.00 97.56 227 GLN A O 1
ATOM 1750 N N . GLN A 1 228 ? 2.303 -24.414 -18.100 1.00 96.44 228 GLN A N 1
ATOM 1751 C CA . GLN A 1 228 ? 3.375 -24.634 -19.081 1.00 96.44 228 GLN A CA 1
ATOM 1752 C C . GLN A 1 228 ? 3.937 -23.321 -19.629 1.00 96.44 228 GLN A C 1
ATOM 1754 O O . GLN A 1 228 ? 5.130 -23.214 -19.915 1.00 96.44 228 GLN A O 1
ATOM 1759 N N . ARG A 1 229 ? 3.070 -22.320 -19.810 1.00 96.00 229 ARG A N 1
ATOM 1760 C CA . ARG A 1 229 ? 3.482 -20.996 -20.266 1.00 96.00 229 ARG A CA 1
ATOM 1761 C C . ARG A 1 229 ? 4.293 -20.281 -19.192 1.00 96.00 229 ARG A C 1
ATOM 1763 O O . ARG A 1 229 ? 5.405 -19.853 -19.476 1.00 96.00 229 ARG A O 1
ATOM 1770 N N . PHE A 1 230 ? 3.729 -20.091 -18.004 1.00 97.06 230 PHE A N 1
ATOM 1771 C CA . PHE A 1 230 ? 4.300 -19.264 -16.945 1.00 97.06 230 PHE A CA 1
ATOM 1772 C C . PHE A 1 230 ? 5.238 -20.079 -16.068 1.00 97.06 230 PHE A C 1
ATOM 1774 O O . PHE A 1 230 ? 4.876 -20.568 -15.000 1.00 97.06 230 PHE A O 1
ATOM 1781 N N . ARG A 1 231 ? 6.486 -20.175 -16.522 1.00 95.44 231 ARG A N 1
ATOM 1782 C CA . ARG A 1 231 ? 7.549 -20.821 -15.764 1.00 95.44 231 ARG A CA 1
ATOM 1783 C C . ARG A 1 231 ? 7.922 -20.052 -14.507 1.00 95.44 231 ARG A C 1
ATOM 1785 O O . ARG A 1 231 ? 8.244 -20.702 -13.525 1.00 95.44 231 ARG A O 1
ATOM 1792 N N . TYR A 1 232 ? 7.889 -18.719 -14.545 1.00 96.69 232 TYR A N 1
ATOM 1793 C CA . TYR A 1 232 ? 8.228 -17.853 -13.414 1.00 96.69 232 TYR A CA 1
ATOM 1794 C C . TYR A 1 232 ? 7.077 -16.905 -13.102 1.00 96.69 232 TYR A C 1
ATOM 1796 O O . TYR A 1 232 ? 6.606 -16.179 -13.982 1.00 96.69 232 TYR A O 1
ATOM 1804 N N . ILE A 1 233 ? 6.655 -16.890 -11.839 1.00 97.25 233 ILE A N 1
ATOM 1805 C CA . ILE A 1 233 ? 5.570 -16.038 -11.352 1.00 97.25 233 ILE A CA 1
ATOM 1806 C C . ILE A 1 233 ? 6.125 -15.135 -10.262 1.00 97.25 233 ILE A C 1
ATOM 1808 O O . ILE A 1 233 ? 6.694 -15.613 -9.289 1.00 97.25 233 ILE A O 1
ATOM 1812 N N . LEU A 1 234 ? 5.970 -13.829 -10.418 1.00 97.06 234 LEU A N 1
ATOM 1813 C CA . LEU A 1 234 ? 6.429 -12.827 -9.471 1.00 97.06 234 LEU A CA 1
ATOM 1814 C C . LEU A 1 234 ? 5.235 -12.008 -8.999 1.00 97.06 234 LEU A C 1
ATOM 1816 O O . LEU A 1 234 ? 4.443 -11.563 -9.825 1.00 97.06 234 LEU A O 1
ATOM 1820 N N . ILE A 1 235 ? 5.087 -11.813 -7.692 1.00 94.50 235 ILE A N 1
ATOM 1821 C CA . ILE A 1 235 ? 3.942 -11.101 -7.117 1.00 94.50 235 ILE A CA 1
ATOM 1822 C C . ILE A 1 235 ? 4.448 -10.068 -6.117 1.00 94.50 235 ILE A C 1
ATOM 1824 O O . ILE A 1 235 ? 5.153 -10.416 -5.170 1.00 94.50 235 ILE A O 1
ATOM 1828 N N . ASP A 1 236 ? 4.090 -8.808 -6.350 1.00 90.88 236 ASP A N 1
ATOM 1829 C CA . ASP A 1 236 ? 4.355 -7.690 -5.441 1.00 90.88 236 ASP A CA 1
ATOM 1830 C C . ASP A 1 236 ? 3.195 -7.492 -4.456 1.00 90.88 236 ASP A C 1
ATOM 1832 O O . ASP A 1 236 ? 2.050 -7.828 -4.768 1.00 90.88 236 ASP A O 1
ATOM 1836 N N . GLU A 1 237 ? 3.495 -6.913 -3.293 1.00 81.50 237 GLU A N 1
ATOM 1837 C CA . GLU A 1 237 ? 2.545 -6.626 -2.206 1.00 81.50 237 GLU A CA 1
ATOM 1838 C C . GLU A 1 237 ? 1.668 -7.832 -1.814 1.00 81.50 237 GLU A C 1
ATOM 1840 O O . GLU A 1 237 ? 0.446 -7.743 -1.670 1.00 81.50 237 GLU A O 1
ATOM 1845 N N . TYR A 1 238 ? 2.297 -8.998 -1.636 1.00 84.25 238 TYR A N 1
ATOM 1846 C CA . TYR A 1 238 ? 1.592 -10.255 -1.368 1.00 84.25 238 TYR A CA 1
ATOM 1847 C C . TYR A 1 238 ? 0.733 -10.216 -0.094 1.00 84.25 238 TYR A C 1
ATOM 1849 O O . TYR A 1 238 ? -0.264 -10.934 -0.002 1.00 84.25 238 TYR A O 1
ATOM 1857 N N . GLN A 1 239 ? 1.078 -9.361 0.877 1.00 73.06 239 GLN A N 1
ATOM 1858 C CA . GLN A 1 239 ? 0.294 -9.173 2.102 1.00 73.06 239 GLN A CA 1
ATOM 1859 C C . GLN A 1 239 ? -1.130 -8.651 1.847 1.00 73.06 239 GLN A C 1
ATOM 1861 O O . GLN A 1 239 ? -2.003 -8.845 2.690 1.00 73.06 239 GLN A O 1
ATOM 1866 N N . ASP A 1 240 ? -1.377 -8.019 0.695 1.00 72.25 240 ASP A N 1
ATOM 1867 C CA . ASP A 1 240 ? -2.679 -7.454 0.331 1.00 72.25 240 ASP A CA 1
ATOM 1868 C C . ASP A 1 240 ? -3.561 -8.438 -0.468 1.00 72.25 240 ASP A C 1
ATOM 1870 O O . ASP A 1 240 ? -4.657 -8.082 -0.913 1.00 72.25 240 ASP A O 1
ATOM 1874 N N . THR A 1 241 ? -3.110 -9.686 -0.652 1.00 77.00 241 THR A N 1
ATOM 1875 C CA . THR A 1 241 ? -3.855 -10.709 -1.401 1.00 77.00 241 THR A CA 1
ATOM 1876 C C . THR A 1 241 ? -5.047 -11.270 -0.619 1.00 77.00 241 THR A C 1
ATOM 1878 O O . THR A 1 241 ? -4.980 -11.532 0.582 1.00 77.00 241 THR A O 1
ATOM 1881 N N . ASN A 1 242 ? -6.166 -11.488 -1.314 1.00 77.06 242 ASN A N 1
ATOM 1882 C CA . ASN A 1 242 ? -7.318 -12.223 -0.783 1.00 77.06 242 ASN A CA 1
ATOM 1883 C C . ASN A 1 242 ? -7.258 -13.726 -1.127 1.00 77.06 242 ASN A C 1
ATOM 1885 O O . ASN A 1 242 ? -6.382 -14.175 -1.866 1.00 77.06 242 ASN A O 1
ATOM 1889 N N . GLN A 1 243 ? -8.215 -14.513 -0.619 1.00 80.75 243 GLN A N 1
ATOM 1890 C CA . GLN A 1 243 ? -8.244 -15.965 -0.830 1.00 80.75 243 GLN A CA 1
ATOM 1891 C C . GLN A 1 243 ? -8.320 -16.347 -2.316 1.00 80.75 243 GLN A C 1
ATOM 1893 O O . GLN A 1 243 ? -7.631 -17.273 -2.739 1.00 80.75 243 GLN A O 1
ATOM 1898 N N . ALA A 1 244 ? -9.128 -15.645 -3.115 1.00 85.00 244 ALA A N 1
ATOM 1899 C CA . ALA A 1 244 ? -9.240 -15.908 -4.548 1.00 85.00 244 ALA A CA 1
ATOM 1900 C C . ALA A 1 244 ? -7.921 -15.642 -5.293 1.00 85.00 244 ALA A C 1
ATOM 1902 O O . ALA A 1 244 ? -7.485 -16.463 -6.097 1.00 85.00 244 ALA A O 1
ATOM 1903 N N . GLN A 1 245 ? -7.254 -14.524 -5.001 1.00 90.88 245 GLN A N 1
ATOM 1904 C CA . GLN A 1 245 ? -5.954 -14.174 -5.586 1.00 90.88 245 GLN A CA 1
ATOM 1905 C C . GLN A 1 245 ? -4.861 -15.170 -5.186 1.00 90.88 245 GLN A C 1
ATOM 1907 O O . GLN A 1 245 ? -4.094 -15.612 -6.042 1.00 90.88 245 GLN A O 1
ATOM 1912 N N . ASN A 1 246 ? -4.829 -15.561 -3.910 1.00 87.12 246 ASN A N 1
ATOM 1913 C CA . ASN A 1 246 ? -3.906 -16.564 -3.388 1.00 87.12 246 ASN A CA 1
ATOM 1914 C C . ASN A 1 246 ? -4.100 -17.921 -4.090 1.00 87.12 246 ASN A C 1
ATOM 1916 O O . ASN A 1 246 ? -3.133 -18.520 -4.550 1.00 87.12 246 ASN A O 1
ATOM 1920 N N . GLU A 1 247 ? -5.345 -18.370 -4.267 1.00 93.69 247 GLU A N 1
ATOM 1921 C CA . GLU A 1 247 ? -5.651 -19.612 -4.989 1.00 93.69 247 GLU A CA 1
ATOM 1922 C C . GLU A 1 247 ? -5.176 -19.566 -6.450 1.00 93.69 247 GLU A C 1
ATOM 1924 O O . GLU A 1 247 ? -4.604 -20.539 -6.942 1.00 93.69 247 GLU A O 1
ATOM 1929 N N . ILE A 1 248 ? -5.372 -18.440 -7.147 1.00 97.50 248 ILE A N 1
ATOM 1930 C CA . ILE A 1 248 ? -4.893 -18.251 -8.527 1.00 97.50 248 ILE A CA 1
ATOM 1931 C C . ILE A 1 248 ? -3.366 -18.337 -8.576 1.00 97.50 248 ILE A C 1
ATOM 1933 O O . ILE A 1 248 ? -2.821 -19.053 -9.418 1.00 97.50 248 ILE A O 1
ATOM 1937 N N . ALA A 1 249 ? -2.681 -17.625 -7.678 1.00 94.88 249 ALA A N 1
ATOM 1938 C CA . ALA A 1 249 ? -1.225 -17.607 -7.606 1.00 94.88 249 ALA A CA 1
ATOM 1939 C C . ALA A 1 249 ? -0.655 -19.014 -7.381 1.00 94.88 249 ALA A C 1
ATOM 1941 O O . ALA A 1 249 ? 0.209 -19.459 -8.139 1.00 94.88 249 ALA A O 1
ATOM 1942 N N . LEU A 1 250 ? -1.187 -19.734 -6.389 1.00 93.31 250 LEU A N 1
ATOM 1943 C CA . LEU A 1 250 ? -0.763 -21.095 -6.065 1.00 93.31 250 LEU A CA 1
ATOM 1944 C C . LEU A 1 250 ? -1.077 -22.075 -7.199 1.00 93.31 250 LEU A C 1
ATOM 1946 O O . LEU A 1 250 ? -0.215 -22.868 -7.568 1.00 93.31 250 LEU A O 1
ATOM 1950 N N . SER A 1 251 ? -2.266 -21.982 -7.805 1.00 96.31 251 SER A N 1
ATOM 1951 C CA . SER A 1 251 ? -2.654 -22.844 -8.929 1.00 96.31 251 SER A CA 1
ATOM 1952 C C . SER A 1 251 ? -1.703 -22.681 -10.111 1.00 96.31 251 SER A C 1
ATOM 1954 O O . SER A 1 251 ? -1.231 -23.670 -10.665 1.00 96.31 251 SER A O 1
ATOM 1956 N N . LEU A 1 252 ? -1.378 -21.442 -10.488 1.00 97.12 252 LEU A N 1
ATOM 1957 C CA . LEU A 1 252 ? -0.457 -21.171 -11.593 1.00 97.12 252 LEU A CA 1
ATOM 1958 C C . LEU A 1 252 ? 0.980 -21.609 -11.272 1.00 97.12 252 LEU A C 1
ATOM 1960 O O . LEU A 1 252 ? 1.680 -22.098 -12.155 1.00 97.12 252 LEU A O 1
ATOM 1964 N N . ALA A 1 253 ? 1.416 -21.467 -10.019 1.00 94.88 253 ALA A N 1
ATOM 1965 C CA . ALA A 1 253 ? 2.772 -21.817 -9.600 1.00 94.88 253 ALA A CA 1
ATOM 1966 C C . ALA A 1 253 ? 3.002 -23.323 -9.414 1.00 94.88 253 ALA A C 1
ATOM 1968 O O . ALA A 1 253 ? 4.147 -23.763 -9.491 1.00 94.88 253 ALA A O 1
ATOM 1969 N N . ALA A 1 254 ? 1.945 -24.110 -9.192 1.00 92.88 254 ALA A N 1
ATOM 1970 C CA . ALA A 1 254 ? 2.038 -25.501 -8.743 1.00 92.88 254 ALA A CA 1
ATOM 1971 C C . ALA A 1 254 ? 2.860 -26.438 -9.649 1.00 92.88 254 ALA A C 1
ATOM 1973 O O . ALA A 1 254 ? 3.360 -27.448 -9.171 1.00 92.88 254 ALA A O 1
ATOM 1974 N N . HIS A 1 255 ? 3.005 -26.142 -10.947 1.00 93.69 255 HIS A N 1
ATOM 1975 C CA . HIS A 1 255 ? 3.751 -27.017 -11.859 1.00 93.69 255 HIS A CA 1
ATOM 1976 C C . HIS A 1 255 ? 5.271 -26.807 -11.815 1.00 93.69 255 HIS A C 1
ATOM 1978 O O . HIS A 1 255 ? 6.033 -27.770 -11.856 1.00 93.69 255 HIS A O 1
ATOM 1984 N N . HIS A 1 256 ? 5.720 -25.551 -11.780 1.00 93.19 256 HIS A N 1
ATOM 1985 C CA . HIS A 1 256 ? 7.145 -25.207 -11.848 1.00 93.19 256 HIS A CA 1
ATOM 1986 C C . HIS A 1 256 ? 7.742 -24.825 -10.494 1.00 93.19 256 HIS A C 1
ATOM 1988 O O . HIS A 1 256 ? 8.967 -24.811 -10.354 1.00 93.19 256 HIS A O 1
ATOM 1994 N N . GLU A 1 257 ? 6.886 -24.466 -9.536 1.00 90.94 257 GLU A N 1
ATOM 1995 C CA . GLU A 1 257 ? 7.239 -24.009 -8.191 1.00 90.94 257 GLU A CA 1
ATOM 1996 C C . GLU A 1 257 ? 8.209 -22.813 -8.179 1.00 90.94 257 GLU A C 1
ATOM 1998 O O . GLU A 1 257 ? 8.822 -22.523 -7.162 1.00 90.94 257 GLU A O 1
ATOM 2003 N N . GLN A 1 258 ? 8.342 -22.074 -9.289 1.00 93.12 258 GLN A N 1
ATOM 2004 C CA . GLN A 1 258 ? 9.160 -20.856 -9.367 1.00 93.12 258 GLN A CA 1
ATOM 2005 C C . GLN A 1 258 ? 8.294 -19.618 -9.127 1.00 93.12 258 GLN A C 1
ATOM 2007 O O . GLN A 1 258 ? 8.099 -18.774 -10.011 1.00 93.12 258 GLN A O 1
ATOM 2012 N N . ILE A 1 259 ? 7.743 -19.524 -7.923 1.00 94.88 259 ILE A N 1
ATOM 2013 C CA . ILE A 1 259 ? 7.020 -18.335 -7.483 1.00 94.88 259 ILE A CA 1
ATOM 2014 C C . ILE A 1 259 ? 7.931 -17.462 -6.624 1.00 94.88 259 ILE A C 1
ATOM 2016 O O . ILE A 1 259 ? 8.621 -17.950 -5.737 1.00 94.88 259 ILE A O 1
ATOM 2020 N N . THR A 1 260 ? 7.962 -16.164 -6.894 1.00 95.38 260 THR A N 1
ATOM 2021 C CA . THR A 1 260 ? 8.614 -15.161 -6.055 1.00 95.38 260 THR A CA 1
ATOM 2022 C C . THR A 1 260 ? 7.559 -14.202 -5.546 1.00 95.38 260 THR A C 1
ATOM 2024 O O . THR A 1 260 ? 6.969 -13.460 -6.326 1.00 95.38 260 THR A O 1
ATOM 2027 N N . ILE A 1 261 ? 7.325 -14.210 -4.243 1.00 91.62 261 ILE A N 1
ATOM 2028 C CA . ILE A 1 261 ? 6.399 -13.286 -3.601 1.00 91.62 261 ILE A CA 1
ATOM 2029 C C . ILE A 1 261 ? 7.191 -12.276 -2.785 1.00 91.62 261 ILE A C 1
ATOM 2031 O O . ILE A 1 261 ? 8.149 -12.630 -2.096 1.00 91.62 261 ILE A O 1
ATOM 2035 N N . VAL A 1 262 ? 6.801 -11.014 -2.884 1.00 85.12 262 VAL A N 1
ATOM 2036 C CA . VAL A 1 262 ? 7.368 -9.932 -2.091 1.00 85.12 262 VAL A CA 1
ATOM 2037 C C . VAL A 1 262 ? 6.255 -9.335 -1.260 1.00 85.12 262 VAL A C 1
ATOM 2039 O O . VAL A 1 262 ? 5.178 -9.038 -1.772 1.00 85.12 262 VAL A O 1
ATOM 2042 N N . GLY A 1 263 ? 6.507 -9.179 0.031 1.00 74.38 263 GLY A N 1
ATOM 2043 C CA . GLY A 1 263 ? 5.557 -8.547 0.925 1.00 74.38 263 GLY A CA 1
ATOM 2044 C C . GLY A 1 263 ? 6.219 -8.076 2.203 1.00 74.38 263 GLY A C 1
ATOM 2045 O O . GLY A 1 263 ? 7.317 -8.514 2.553 1.00 74.38 263 GLY A O 1
ATOM 2046 N N . ASP A 1 264 ? 5.547 -7.167 2.892 1.00 70.06 264 ASP A N 1
ATOM 2047 C CA . ASP A 1 264 ? 5.951 -6.762 4.232 1.00 70.06 264 ASP A CA 1
ATOM 2048 C C . ASP A 1 264 ? 5.288 -7.704 5.241 1.00 70.06 264 ASP A C 1
ATOM 2050 O O . ASP A 1 264 ? 4.074 -7.922 5.191 1.00 70.06 264 ASP A O 1
ATOM 2054 N N . HIS A 1 265 ? 6.073 -8.303 6.137 1.00 55.00 265 HIS A N 1
ATOM 2055 C CA . HIS A 1 265 ? 5.469 -8.970 7.282 1.00 55.00 265 HIS A CA 1
ATOM 2056 C C . HIS A 1 265 ? 5.044 -7.903 8.279 1.00 55.00 265 HIS A C 1
ATOM 2058 O O . HIS A 1 265 ? 5.787 -6.965 8.561 1.00 55.00 265 HIS A O 1
ATOM 2064 N N . ASP A 1 266 ? 3.855 -8.091 8.850 1.00 56.03 266 ASP A N 1
ATOM 2065 C CA . ASP A 1 266 ? 3.435 -7.351 10.029 1.00 56.03 266 ASP A CA 1
ATOM 2066 C C . ASP A 1 266 ? 4.581 -7.251 11.047 1.00 56.03 266 ASP A C 1
ATOM 2068 O O . ASP A 1 266 ? 5.393 -8.162 11.232 1.00 56.03 266 ASP A O 1
ATOM 2072 N N . GLN A 1 267 ? 4.636 -6.091 11.686 1.00 60.53 267 GLN A N 1
ATOM 2073 C CA . GLN A 1 267 ? 5.713 -5.649 12.554 1.00 60.53 267 GLN A CA 1
ATOM 2074 C C . GLN A 1 267 ? 6.084 -6.715 13.598 1.00 60.53 267 GLN A C 1
ATOM 2076 O O . GLN A 1 267 ? 5.279 -7.068 14.458 1.00 60.53 267 GLN A O 1
ATOM 2081 N N . CYS A 1 268 ? 7.322 -7.209 13.555 1.00 65.94 268 CYS A N 1
ATOM 2082 C CA . CYS A 1 268 ? 7.795 -8.206 14.513 1.00 65.94 268 CYS A CA 1
ATOM 2083 C C . CYS A 1 268 ? 8.254 -7.536 15.814 1.00 65.94 268 CYS A C 1
ATOM 2085 O O . CYS A 1 268 ? 8.999 -6.549 15.784 1.00 65.94 268 CYS A O 1
ATOM 2087 N N . LEU A 1 269 ? 7.852 -8.105 16.951 1.00 81.00 269 LEU A N 1
ATOM 2088 C CA . LEU A 1 269 ? 8.443 -7.819 18.258 1.00 81.00 269 LEU A CA 1
ATOM 2089 C C . LEU A 1 269 ? 9.560 -8.842 18.534 1.00 81.00 269 LEU A C 1
ATOM 2091 O O . LEU A 1 269 ? 9.363 -10.026 18.255 1.00 81.00 269 LEU A O 1
ATOM 2095 N N . PRO A 1 270 ? 10.737 -8.425 19.028 1.00 86.44 270 PRO A N 1
ATOM 2096 C CA . PRO A 1 270 ? 11.800 -9.351 19.401 1.00 86.44 270 PRO A CA 1
ATOM 2097 C C . PRO A 1 270 ? 11.452 -10.119 20.690 1.00 86.44 270 PRO A C 1
ATOM 2099 O O . PRO A 1 270 ? 10.667 -9.623 21.502 1.00 86.44 270 PRO A O 1
ATOM 2102 N N . PRO A 1 271 ? 12.067 -11.296 20.918 1.00 89.00 271 PRO A N 1
ATOM 2103 C CA . PRO A 1 271 ? 11.950 -12.005 22.190 1.00 89.00 271 PRO A CA 1
ATOM 2104 C C . PRO A 1 271 ? 12.305 -11.113 23.386 1.00 89.00 271 PRO A C 1
ATOM 2106 O O . PRO A 1 271 ? 13.243 -10.311 23.319 1.00 89.00 271 PRO A O 1
ATOM 2109 N N . GLY A 1 272 ? 11.553 -11.262 24.475 1.00 89.12 272 GLY A N 1
ATOM 2110 C CA . GLY A 1 272 ? 11.668 -10.454 25.687 1.00 89.12 272 GLY A CA 1
ATOM 2111 C C . GLY A 1 272 ? 10.872 -9.146 25.671 1.00 89.12 272 GLY A C 1
ATOM 2112 O O . GLY A 1 272 ? 10.857 -8.449 26.685 1.00 89.12 272 GLY A O 1
ATOM 2113 N N . THR A 1 273 ? 10.191 -8.795 24.574 1.00 88.56 273 THR A N 1
ATOM 2114 C CA . THR A 1 273 ? 9.244 -7.672 24.596 1.00 88.56 273 THR A CA 1
ATOM 2115 C C . THR A 1 273 ? 8.055 -8.002 25.491 1.00 88.56 273 THR A C 1
ATOM 2117 O O . THR A 1 273 ? 7.368 -8.995 25.266 1.00 88.56 273 THR A O 1
ATOM 2120 N N . MET A 1 274 ? 7.790 -7.152 26.482 1.00 90.00 274 MET A N 1
ATOM 2121 C CA . MET A 1 274 ? 6.686 -7.343 27.420 1.00 90.00 274 MET A CA 1
ATOM 2122 C C . MET A 1 274 ? 5.347 -6.952 26.788 1.00 90.00 274 MET A C 1
ATOM 2124 O O . MET A 1 274 ? 5.199 -5.871 26.220 1.00 90.00 274 MET A O 1
ATOM 2128 N N . VAL A 1 275 ? 4.365 -7.840 26.911 1.00 89.75 275 VAL A N 1
ATOM 2129 C CA . VAL A 1 275 ? 2.987 -7.677 26.447 1.00 89.75 275 VAL A CA 1
ATOM 2130 C C . VAL A 1 275 ? 2.068 -7.729 27.652 1.00 89.75 275 VAL A C 1
ATOM 2132 O O . VAL A 1 275 ? 2.154 -8.637 28.478 1.00 89.75 275 VAL A O 1
ATOM 2135 N N . ARG A 1 276 ? 1.157 -6.764 27.755 1.00 91.81 276 ARG A N 1
ATOM 2136 C CA . ARG A 1 276 ? 0.195 -6.719 28.852 1.00 91.81 276 ARG A CA 1
ATOM 2137 C C . ARG A 1 276 ? -0.976 -7.664 28.589 1.00 91.81 276 ARG A C 1
ATOM 2139 O O . ARG A 1 276 ? -1.602 -7.607 27.532 1.00 91.81 276 ARG A O 1
ATOM 2146 N N . THR A 1 277 ? -1.292 -8.498 29.571 1.00 92.56 277 THR A N 1
ATOM 2147 C CA . THR A 1 277 ? -2.447 -9.410 29.582 1.00 92.56 277 THR A CA 1
ATOM 2148 C C . THR A 1 277 ? -3.372 -9.071 30.750 1.00 92.56 277 THR A C 1
ATOM 2150 O O . THR A 1 277 ? -3.067 -8.183 31.551 1.00 92.56 277 THR A O 1
ATOM 2153 N N . ALA A 1 278 ? -4.503 -9.769 30.861 1.00 87.62 278 ALA A N 1
ATOM 2154 C CA . ALA A 1 278 ? -5.393 -9.636 32.016 1.00 87.62 278 ALA A CA 1
ATOM 2155 C C . ALA A 1 278 ? -4.718 -10.032 33.349 1.00 87.62 278 ALA A C 1
ATOM 2157 O O . ALA A 1 278 ? -5.063 -9.472 34.387 1.00 87.62 278 ALA A O 1
ATOM 2158 N N . ASP A 1 279 ? -3.733 -10.935 33.305 1.00 88.62 279 ASP A N 1
ATOM 2159 C CA . ASP A 1 279 ? -3.073 -11.516 34.483 1.00 88.62 279 ASP A CA 1
ATOM 2160 C C . ASP A 1 279 ? -1.701 -10.884 34.791 1.00 88.62 279 ASP A C 1
ATOM 2162 O O . ASP A 1 279 ? -1.008 -11.296 35.723 1.00 88.62 279 ASP A O 1
ATOM 2166 N N . GLY A 1 280 ? -1.298 -9.869 34.021 1.00 91.69 280 GLY A N 1
ATOM 2167 C CA . GLY A 1 280 ? -0.011 -9.185 34.156 1.00 91.69 280 GLY A CA 1
ATOM 2168 C C . GLY A 1 280 ? 0.766 -9.100 32.845 1.00 91.69 280 GLY A C 1
ATOM 2169 O O . GLY A 1 280 ? 0.276 -9.464 31.776 1.00 91.69 280 GLY A O 1
ATOM 2170 N N . GLU A 1 281 ? 1.983 -8.568 32.908 1.00 93.19 281 GLU A N 1
ATOM 2171 C CA . GLU A 1 281 ? 2.861 -8.486 31.740 1.00 93.19 281 GLU A CA 1
ATOM 2172 C C . GLU A 1 281 ? 3.638 -9.791 31.556 1.00 93.19 281 GLU A C 1
ATOM 2174 O O . GLU A 1 281 ? 4.237 -10.313 32.497 1.00 93.19 281 GLU A O 1
ATOM 2179 N N . VAL A 1 282 ? 3.643 -10.304 30.328 1.00 94.62 282 VAL A N 1
ATOM 2180 C CA . VAL A 1 282 ? 4.344 -11.533 29.937 1.00 94.62 282 VAL A CA 1
ATOM 2181 C C . VAL A 1 282 ? 5.209 -11.261 28.704 1.00 94.62 282 VAL A C 1
ATOM 2183 O O . VAL A 1 282 ? 4.866 -10.386 27.908 1.00 94.62 282 VAL A O 1
ATOM 2186 N N . PRO A 1 283 ? 6.334 -11.961 28.505 1.00 94.38 283 PRO A N 1
ATOM 2187 C CA . PRO A 1 283 ? 7.137 -11.782 27.299 1.00 94.38 283 PRO A CA 1
ATOM 2188 C C . PRO A 1 283 ? 6.380 -12.287 26.057 1.00 94.38 283 PRO A C 1
ATOM 2190 O O . PRO A 1 283 ? 5.649 -13.277 26.136 1.00 94.38 283 PRO A O 1
ATOM 2193 N N . ILE A 1 284 ? 6.548 -11.633 24.905 1.00 91.19 284 ILE A N 1
ATOM 2194 C CA . ILE A 1 284 ? 5.807 -11.918 23.663 1.00 91.19 284 ILE A CA 1
ATOM 2195 C C . ILE A 1 284 ? 5.893 -13.392 23.243 1.00 91.19 284 ILE A C 1
ATOM 2197 O O . ILE A 1 284 ? 4.896 -13.969 22.820 1.00 91.19 284 ILE A O 1
ATOM 2201 N N . GLU A 1 285 ? 7.041 -14.043 23.434 1.00 92.81 285 GLU A N 1
ATOM 2202 C CA . GLU A 1 285 ? 7.256 -15.459 23.115 1.00 92.81 285 GLU A CA 1
ATOM 2203 C C . GLU A 1 285 ? 6.476 -16.430 24.017 1.00 92.81 285 GLU A C 1
ATOM 2205 O O . GLU A 1 285 ? 6.420 -17.630 23.740 1.00 92.81 285 GLU A O 1
ATOM 2210 N N . SER A 1 286 ? 5.872 -15.945 25.103 1.00 94.75 286 SER A N 1
ATOM 2211 C CA . SER A 1 286 ? 5.000 -16.738 25.976 1.00 94.75 286 SER A CA 1
ATOM 2212 C C . SER A 1 286 ? 3.522 -16.646 25.603 1.00 94.75 286 SER A C 1
ATOM 2214 O O . SER A 1 286 ? 2.760 -17.514 26.017 1.00 94.75 286 SER A O 1
ATOM 2216 N N . VAL A 1 287 ? 3.137 -15.670 24.774 1.00 93.00 287 VAL A N 1
ATOM 2217 C CA . VAL A 1 287 ? 1.757 -15.488 24.314 1.00 93.00 287 VAL A CA 1
ATOM 2218 C C . VAL A 1 287 ? 1.337 -16.665 23.428 1.00 93.00 287 VAL A C 1
ATOM 2220 O O . VAL A 1 287 ? 2.105 -17.141 22.584 1.00 93.00 287 VAL A O 1
ATOM 2223 N N . ARG A 1 288 ? 0.121 -17.168 23.626 1.00 93.50 288 ARG A N 1
ATOM 2224 C CA . ARG A 1 288 ? -0.478 -18.299 22.906 1.00 93.50 288 ARG A CA 1
ATOM 2225 C C . ARG A 1 288 ? -1.810 -17.904 22.276 1.00 93.50 288 ARG A C 1
ATOM 2227 O O . ARG A 1 288 ? -2.444 -16.923 22.654 1.00 93.50 288 ARG A O 1
ATOM 2234 N N . GLU A 1 289 ? -2.242 -18.680 21.287 1.00 93.75 289 GLU A N 1
ATOM 2235 C CA . GLU A 1 289 ? -3.593 -18.549 20.739 1.00 93.75 289 GLU A CA 1
ATOM 2236 C C . GLU A 1 289 ? -4.635 -18.809 21.833 1.00 93.75 289 GLU A C 1
ATOM 2238 O O . GLU A 1 289 ? -4.524 -19.768 22.594 1.00 93.75 289 GLU A O 1
ATOM 2243 N N . GLY A 1 290 ? -5.648 -17.948 21.908 1.00 90.94 290 GLY A N 1
ATOM 2244 C CA . GLY A 1 290 ? -6.664 -17.958 22.958 1.00 90.94 290 GLY A CA 1
ATOM 2245 C C . GLY A 1 290 ? -6.360 -17.038 24.143 1.00 90.94 290 GLY A C 1
ATOM 2246 O O . GLY A 1 290 ? -7.299 -16.673 24.852 1.00 90.94 290 GLY A O 1
ATOM 2247 N N . ASP A 1 291 ? -5.111 -16.598 24.324 1.00 94.50 291 ASP A N 1
ATOM 2248 C CA . ASP A 1 291 ? -4.765 -15.648 25.384 1.00 94.50 291 ASP A CA 1
ATOM 2249 C C . ASP A 1 291 ? -5.482 -14.308 25.184 1.00 94.50 291 ASP A C 1
ATOM 2251 O O . ASP A 1 291 ? -5.803 -13.900 24.063 1.00 94.50 291 ASP A O 1
ATOM 2255 N N . THR A 1 292 ? -5.715 -13.591 26.284 1.00 95.44 292 THR A N 1
ATOM 2256 C CA . THR A 1 292 ? -6.259 -12.229 26.247 1.00 95.44 292 THR A CA 1
ATOM 2257 C C . THR A 1 292 ? -5.148 -11.214 26.477 1.00 95.44 292 THR A C 1
ATOM 2259 O O . THR A 1 292 ? -4.607 -11.104 27.577 1.00 95.44 292 THR A O 1
ATOM 2262 N N . VAL A 1 293 ? -4.845 -10.433 25.443 1.00 93.88 293 VAL A N 1
ATOM 2263 C CA . VAL A 1 293 ? -3.912 -9.301 25.498 1.00 93.88 293 VAL A CA 1
ATOM 2264 C C . VAL A 1 293 ? -4.676 -7.989 25.640 1.00 93.88 293 VAL A C 1
ATOM 2266 O O . VAL A 1 293 ? -5.834 -7.884 25.237 1.00 93.88 293 VAL A O 1
ATOM 2269 N N . LEU A 1 294 ? -4.038 -6.980 26.222 1.00 91.50 294 LEU A N 1
ATOM 2270 C CA . LEU A 1 294 ? -4.623 -5.661 26.435 1.00 91.50 294 LEU A CA 1
ATOM 2271 C C . LEU A 1 294 ? -4.023 -4.648 25.451 1.00 91.50 294 LEU A C 1
ATOM 2273 O O . LEU A 1 294 ? -2.805 -4.522 25.349 1.00 91.50 294 LEU A O 1
ATOM 2277 N N . GLY A 1 295 ? -4.879 -3.909 24.745 1.00 87.19 295 GLY A N 1
ATOM 2278 C CA . GLY A 1 295 ? -4.495 -2.825 23.833 1.00 87.19 295 GLY A CA 1
ATOM 2279 C C . GLY A 1 295 ? -5.286 -1.545 24.098 1.00 87.19 295 GLY A C 1
ATOM 2280 O O . GLY A 1 295 ? -6.070 -1.489 25.034 1.00 87.19 295 GLY A O 1
ATOM 2281 N N . THR A 1 296 ? -5.118 -0.505 23.282 1.00 84.94 296 THR A N 1
ATOM 2282 C CA . THR A 1 296 ? -5.949 0.713 23.368 1.00 84.94 296 THR A CA 1
ATOM 2283 C C . THR A 1 296 ? -7.062 0.703 22.320 1.00 84.94 296 THR A C 1
ATOM 2285 O O . THR A 1 296 ? -6.850 0.308 21.172 1.00 84.94 296 THR A O 1
ATOM 2288 N N . GLY A 1 297 ? -8.251 1.172 22.708 1.00 83.56 297 GLY A N 1
ATOM 2289 C CA . GLY A 1 297 ? -9.389 1.409 21.814 1.00 83.56 297 GLY A CA 1
ATOM 2290 C C . GLY A 1 297 ? -9.578 2.870 21.393 1.00 83.56 297 GLY A C 1
ATOM 2291 O O . GLY A 1 297 ? -10.637 3.203 20.863 1.00 83.56 297 GLY A O 1
ATOM 2292 N N . GLY A 1 298 ? -8.607 3.756 21.650 1.00 85.88 298 GLY A N 1
ATOM 2293 C CA . GLY A 1 298 ? -8.744 5.211 21.445 1.00 85.88 298 GLY A CA 1
ATOM 2294 C C . GLY A 1 298 ? -8.853 6.043 22.720 1.00 85.88 298 GLY A C 1
ATOM 2295 O O . GLY A 1 298 ? -8.894 7.274 22.651 1.00 85.88 298 GLY A O 1
ATOM 2296 N N . HIS A 1 299 ? -8.880 5.378 23.870 1.00 86.88 299 HIS A N 1
ATOM 2297 C CA . HIS A 1 299 ? -8.871 5.971 25.203 1.00 86.88 299 HIS A CA 1
ATOM 2298 C C . HIS A 1 299 ? -7.665 5.444 25.994 1.00 86.88 299 HIS A C 1
ATOM 2300 O O . HIS A 1 299 ? -6.965 4.538 25.531 1.00 86.88 299 HIS A O 1
ATOM 2306 N N . LEU A 1 300 ? -7.411 6.029 27.168 1.00 83.75 300 LEU A N 1
ATOM 2307 C CA . LEU A 1 300 ? -6.365 5.551 28.083 1.00 83.75 300 LEU A CA 1
ATOM 2308 C C . LEU A 1 300 ? -6.720 4.199 28.714 1.00 83.75 300 LEU A C 1
ATOM 2310 O O . LEU A 1 300 ? -5.826 3.440 29.083 1.00 83.75 300 LEU A O 1
ATOM 2314 N N . ASP A 1 301 ? -8.014 3.888 28.801 1.00 86.62 301 ASP A N 1
ATOM 2315 C CA . ASP A 1 301 ? -8.483 2.582 29.244 1.00 86.62 301 ASP A CA 1
ATOM 2316 C C . ASP A 1 301 ? -8.090 1.497 28.239 1.00 86.62 301 ASP A C 1
ATOM 2318 O O . ASP A 1 301 ? -8.212 1.655 27.018 1.00 86.62 301 ASP A O 1
ATOM 2322 N N . LEU A 1 302 ? -7.625 0.373 28.779 1.00 88.88 302 LEU A N 1
ATOM 2323 C CA . LEU A 1 302 ? -7.221 -0.767 27.978 1.00 88.88 302 LEU A CA 1
ATOM 2324 C C . LEU A 1 302 ? -8.423 -1.626 27.587 1.00 88.88 302 LEU A C 1
ATOM 2326 O O . LEU A 1 302 ? -9.349 -1.860 28.367 1.00 88.88 302 LEU A O 1
ATOM 2330 N N . GLU A 1 303 ? -8.361 -2.148 26.373 1.00 88.69 303 GLU A N 1
ATOM 2331 C CA . GLU A 1 303 ? -9.351 -3.019 25.773 1.00 88.69 303 GLU A CA 1
ATOM 2332 C C . GLU A 1 303 ? -8.787 -4.432 25.612 1.00 88.69 303 GLU A C 1
ATOM 2334 O O . GLU A 1 303 ? -7.695 -4.593 25.055 1.00 88.69 303 GLU A O 1
ATOM 2339 N N . PRO A 1 304 ? -9.513 -5.464 26.073 1.00 91.56 304 PRO A N 1
ATOM 2340 C CA . PRO A 1 304 ? -9.096 -6.842 25.892 1.00 91.56 304 PRO A CA 1
ATOM 2341 C C . PRO A 1 304 ? -9.287 -7.291 24.439 1.00 91.56 304 PRO A C 1
ATOM 2343 O O . PRO A 1 304 ? -10.324 -7.047 23.818 1.00 91.56 304 PRO A O 1
ATOM 2346 N N . GLY A 1 305 ? -8.296 -8.004 23.914 1.00 88.38 305 GLY A N 1
ATOM 2347 C CA . GLY A 1 305 ? -8.323 -8.663 22.616 1.00 88.38 305 GLY A CA 1
ATOM 2348 C C . GLY A 1 305 ? -7.856 -10.108 22.738 1.00 88.38 305 GLY A C 1
ATOM 2349 O O . GLY A 1 305 ? -6.862 -10.392 23.400 1.00 88.38 305 GLY A O 1
ATOM 2350 N N . VAL A 1 306 ? -8.570 -11.028 22.089 1.00 91.00 306 VAL A N 1
ATOM 2351 C CA . VAL A 1 306 ? -8.189 -12.446 22.061 1.00 91.00 306 VAL A CA 1
ATOM 2352 C C . VAL A 1 306 ? -7.159 -12.674 20.961 1.00 91.00 306 VAL A C 1
ATOM 2354 O O . VAL A 1 306 ? -7.390 -12.313 19.801 1.00 91.00 306 VAL A O 1
ATOM 2357 N N . VAL A 1 307 ? -6.045 -13.307 21.311 1.00 85.31 307 VAL A N 1
ATOM 2358 C CA . VAL A 1 307 ? -5.006 -13.724 20.372 1.00 85.31 307 VAL A CA 1
ATOM 2359 C C . VAL A 1 307 ? -5.567 -14.832 19.490 1.00 85.31 307 VAL A C 1
ATOM 2361 O O . VAL A 1 307 ? -5.841 -15.936 19.948 1.00 85.31 307 VAL A O 1
ATOM 2364 N N . ARG A 1 308 ? -5.769 -14.535 18.205 1.00 81.50 308 ARG A N 1
ATOM 2365 C CA . ARG A 1 308 ? -6.301 -15.512 17.239 1.00 81.50 308 ARG A CA 1
ATOM 2366 C C . ARG A 1 308 ? -5.225 -16.369 16.594 1.00 81.50 308 ARG A C 1
ATOM 2368 O O . ARG A 1 308 ? -5.525 -17.463 16.137 1.00 81.50 308 ARG A O 1
ATOM 2375 N N . THR A 1 309 ? -4.014 -15.833 16.484 1.00 77.38 309 THR A N 1
ATOM 2376 C CA . THR A 1 309 ? -2.896 -16.492 15.812 1.00 77.38 309 THR A CA 1
ATOM 2377 C C . THR A 1 309 ? -1.589 -16.035 16.432 1.00 77.38 309 THR A C 1
ATOM 2379 O O . THR A 1 309 ? -1.428 -14.841 16.691 1.00 77.38 309 THR A O 1
ATOM 2382 N N . VAL A 1 310 ? -0.652 -16.962 16.616 1.00 81.69 310 VAL A N 1
ATOM 2383 C CA . VAL A 1 310 ? 0.739 -16.652 16.972 1.00 81.69 310 VAL A CA 1
ATOM 2384 C C . VAL A 1 310 ? 1.640 -17.032 15.803 1.00 81.69 310 VAL A C 1
ATOM 2386 O O . VAL A 1 310 ? 1.494 -18.100 15.213 1.00 81.69 310 VAL A O 1
ATOM 2389 N N . LYS A 1 311 ? 2.558 -16.135 15.435 1.00 73.25 311 LYS A N 1
ATOM 2390 C CA . LYS A 1 311 ? 3.527 -16.358 14.358 1.00 73.25 311 LYS A CA 1
ATOM 2391 C C . LYS A 1 311 ? 4.928 -16.072 14.863 1.00 73.25 311 LYS A C 1
ATOM 2393 O O . LYS A 1 311 ? 5.157 -15.055 15.510 1.00 73.25 311 LYS A O 1
ATOM 2398 N N . GLU A 1 312 ? 5.859 -16.939 14.497 1.00 77.00 312 GLU A N 1
ATOM 2399 C CA . GLU A 1 312 ? 7.283 -16.739 14.737 1.00 77.00 312 GLU A CA 1
ATOM 2400 C C . GLU A 1 312 ? 7.984 -16.411 13.419 1.00 77.00 312 GLU A C 1
ATOM 2402 O O . GLU A 1 312 ? 7.760 -17.060 12.396 1.00 77.00 312 GLU A O 1
ATOM 2407 N N . GLY A 1 313 ? 8.836 -15.388 13.448 1.00 68.56 313 GLY A N 1
ATOM 2408 C CA . GLY A 1 313 ? 9.653 -14.963 12.318 1.00 68.56 313 GLY A CA 1
ATOM 2409 C C . GLY A 1 313 ? 11.136 -14.972 12.672 1.00 68.56 313 GLY A C 1
ATOM 2410 O O . GLY A 1 313 ? 11.517 -14.903 13.840 1.00 68.56 313 GLY A O 1
ATOM 2411 N N . ARG A 1 314 ? 11.995 -15.037 11.653 1.00 70.00 314 ARG A N 1
ATOM 2412 C CA . ARG A 1 314 ? 13.442 -14.838 11.806 1.00 70.00 314 ARG A CA 1
ATOM 2413 C C . ARG A 1 314 ? 13.822 -13.519 11.151 1.00 70.00 314 ARG A C 1
ATOM 2415 O O . ARG A 1 314 ? 13.499 -13.302 9.989 1.00 70.00 314 ARG A O 1
ATOM 2422 N N . TYR A 1 315 ? 14.529 -12.664 11.883 1.00 70.38 315 TYR A N 1
ATOM 2423 C CA . TYR A 1 315 ? 15.050 -11.397 11.378 1.00 70.38 315 TYR A CA 1
ATOM 2424 C C . TYR A 1 315 ? 16.563 -11.340 11.580 1.00 70.38 315 TYR A C 1
ATOM 2426 O O . TYR A 1 315 ? 17.069 -11.661 12.658 1.00 70.38 315 TYR A O 1
ATOM 2434 N N . ARG A 1 316 ? 17.283 -10.921 10.537 1.00 72.44 316 ARG A N 1
ATOM 2435 C CA . ARG A 1 316 ? 18.723 -10.669 10.575 1.00 72.44 316 ARG A CA 1
ATOM 2436 C C . ARG A 1 316 ? 18.963 -9.229 10.146 1.00 72.44 316 ARG A C 1
ATOM 2438 O O . ARG A 1 316 ? 18.776 -8.894 8.988 1.00 72.44 316 ARG A O 1
ATOM 2445 N N . GLY A 1 317 ? 19.362 -8.385 11.087 1.00 76.75 317 GLY A N 1
ATOM 2446 C CA . GLY A 1 317 ? 19.582 -6.967 10.834 1.00 76.75 317 GLY A CA 1
ATOM 2447 C C . GLY A 1 317 ? 19.657 -6.168 12.132 1.00 76.75 317 GLY A C 1
ATOM 2448 O O . GLY A 1 317 ? 19.629 -6.755 13.220 1.00 76.75 317 GLY A O 1
ATOM 2449 N N . PRO A 1 318 ? 19.758 -4.833 12.047 1.00 81.44 318 PRO A N 1
ATOM 2450 C CA . PRO A 1 318 ? 19.773 -3.978 13.225 1.00 81.44 318 PRO A CA 1
ATOM 2451 C C . PRO A 1 318 ? 18.432 -4.041 13.958 1.00 81.44 318 PRO A C 1
ATOM 2453 O O . PRO A 1 318 ? 17.373 -4.068 13.332 1.00 81.44 318 PRO A O 1
ATOM 2456 N N . VAL A 1 319 ? 18.483 -4.027 15.287 1.00 87.12 319 VAL A N 1
ATOM 2457 C CA . VAL A 1 319 ? 17.320 -3.844 16.162 1.00 87.12 319 VAL A CA 1
ATOM 2458 C C . VAL A 1 319 ? 17.429 -2.456 16.773 1.00 87.12 319 VAL A C 1
ATOM 2460 O O . VAL A 1 319 ? 18.495 -2.068 17.254 1.00 87.12 319 VAL A O 1
ATOM 2463 N N . VAL A 1 320 ? 16.337 -1.702 16.742 1.00 88.31 320 VAL A N 1
ATOM 2464 C CA . VAL A 1 320 ? 16.283 -0.358 17.311 1.00 88.31 320 VAL A CA 1
ATOM 2465 C C . VAL A 1 320 ? 15.732 -0.458 18.730 1.00 88.31 320 VAL A C 1
ATOM 2467 O O . VAL A 1 320 ? 14.749 -1.155 18.980 1.00 88.31 320 VAL A O 1
ATOM 2470 N N . ARG A 1 321 ? 16.392 0.227 19.667 1.00 90.75 321 ARG A N 1
ATOM 2471 C CA . ARG A 1 321 ? 15.940 0.381 21.051 1.00 90.75 321 ARG A CA 1
ATOM 2472 C C . ARG A 1 321 ? 15.737 1.860 21.344 1.00 90.75 321 ARG A C 1
ATOM 2474 O O . ARG A 1 321 ? 16.682 2.637 21.231 1.00 90.75 321 ARG A O 1
ATOM 2481 N N . VAL A 1 322 ? 14.529 2.226 21.753 1.00 89.94 322 VAL A N 1
ATOM 2482 C CA . VAL A 1 322 ? 14.178 3.587 22.167 1.00 89.94 322 VAL A CA 1
ATOM 2483 C C . VAL A 1 322 ? 13.747 3.554 23.623 1.00 89.94 322 VAL A C 1
ATOM 2485 O O . VAL A 1 322 ? 12.859 2.790 23.986 1.00 89.94 322 VAL A O 1
ATOM 2488 N N . ARG A 1 323 ? 14.376 4.389 24.451 1.00 89.06 323 ARG A N 1
ATOM 2489 C CA . ARG A 1 323 ? 14.024 4.539 25.863 1.00 89.06 323 ARG A CA 1
ATOM 2490 C C . ARG A 1 323 ? 13.183 5.793 26.064 1.00 89.06 323 ARG A C 1
ATOM 2492 O O . ARG A 1 323 ? 13.635 6.882 25.713 1.00 89.06 323 ARG A O 1
ATOM 2499 N N . VAL A 1 324 ? 12.001 5.638 26.650 1.00 87.31 324 VAL A N 1
ATOM 2500 C CA . VAL A 1 324 ? 11.050 6.722 26.934 1.00 87.31 324 VAL A CA 1
ATOM 2501 C C . VAL A 1 324 ? 10.595 6.581 28.381 1.00 87.31 324 VAL A C 1
ATOM 2503 O O . VAL A 1 324 ? 10.008 5.567 28.730 1.00 87.31 324 VAL A O 1
ATOM 2506 N N . ASP A 1 325 ? 10.914 7.554 29.236 1.00 83.25 325 ASP A N 1
ATOM 2507 C CA . ASP A 1 325 ? 10.466 7.620 30.640 1.00 83.25 325 ASP A CA 1
ATOM 2508 C C . ASP A 1 325 ? 10.592 6.304 31.443 1.00 83.25 325 ASP A C 1
ATOM 2510 O O . ASP A 1 325 ? 9.774 5.986 32.301 1.00 83.25 325 ASP A O 1
ATOM 2514 N N . GLY A 1 326 ? 11.653 5.533 31.178 1.00 81.25 326 GLY A N 1
ATOM 2515 C CA . GLY A 1 326 ? 11.936 4.254 31.844 1.00 81.25 326 GLY A CA 1
ATOM 2516 C C . GLY A 1 326 ? 11.385 3.009 31.138 1.00 81.25 326 GLY A C 1
ATOM 2517 O O . GLY A 1 326 ? 11.787 1.906 31.501 1.00 81.25 326 GLY A O 1
ATOM 2518 N N . ALA A 1 327 ? 10.553 3.167 30.108 1.00 83.88 327 ALA A N 1
ATOM 2519 C CA . ALA A 1 327 ? 10.129 2.092 29.215 1.00 83.88 327 ALA A CA 1
ATOM 2520 C C . ALA A 1 327 ? 11.121 1.917 28.053 1.00 83.88 327 ALA A C 1
ATOM 2522 O O . ALA A 1 327 ? 11.634 2.897 27.506 1.00 83.88 327 ALA A O 1
ATOM 2523 N N . ASP A 1 328 ? 11.371 0.666 27.662 1.00 87.19 328 ASP A N 1
ATOM 2524 C CA . ASP A 1 328 ? 12.188 0.319 26.499 1.00 87.19 328 ASP A CA 1
ATOM 2525 C C . ASP A 1 328 ? 11.279 -0.216 25.383 1.00 87.19 328 ASP A C 1
ATOM 2527 O O . ASP A 1 328 ? 10.688 -1.287 25.501 1.00 87.19 328 ASP A O 1
ATOM 2531 N N . LEU A 1 329 ? 11.203 0.515 24.271 1.00 88.56 329 LEU A N 1
ATOM 2532 C CA . LEU A 1 329 ? 10.635 0.019 23.022 1.00 88.56 329 LEU A CA 1
ATOM 2533 C C . LEU A 1 329 ? 11.744 -0.652 22.219 1.00 88.56 329 LEU A C 1
ATOM 2535 O O . LEU A 1 329 ? 12.765 -0.024 21.921 1.00 88.56 329 LEU A O 1
ATOM 2539 N N . VAL A 1 330 ? 11.549 -1.916 21.854 1.00 88.81 330 VAL A N 1
ATOM 2540 C CA . VAL A 1 330 ? 12.520 -2.688 21.074 1.00 88.81 330 VAL A CA 1
ATOM 2541 C C . VAL A 1 330 ? 11.816 -3.300 19.872 1.00 88.81 330 VAL A C 1
ATOM 2543 O O . VAL A 1 330 ? 10.799 -3.973 20.018 1.00 88.81 330 VAL A O 1
ATOM 2546 N N . GLY A 1 331 ? 12.357 -3.078 18.678 1.00 87.38 331 GLY A N 1
ATOM 2547 C CA . GLY A 1 331 ? 11.739 -3.548 17.444 1.00 87.38 331 GLY A CA 1
ATOM 2548 C C . GLY A 1 331 ? 12.680 -3.498 16.251 1.00 87.38 331 GLY A C 1
ATOM 2549 O O . GLY A 1 331 ? 13.798 -2.980 16.323 1.00 87.38 331 GLY A O 1
ATOM 2550 N N . THR A 1 332 ? 12.219 -4.038 15.127 1.00 85.38 332 THR A N 1
ATOM 2551 C CA . THR A 1 332 ? 12.875 -3.798 13.839 1.00 85.38 332 THR A CA 1
ATOM 2552 C C . THR A 1 332 ? 12.800 -2.302 13.487 1.00 85.38 332 THR A C 1
ATOM 2554 O O . THR A 1 332 ? 11.925 -1.596 13.998 1.00 85.38 332 THR A O 1
ATOM 2557 N N . PRO A 1 333 ? 13.679 -1.779 12.613 1.00 83.69 333 PRO A N 1
ATOM 2558 C CA . PRO A 1 333 ? 13.681 -0.357 12.255 1.00 83.69 333 PRO A CA 1
ATOM 2559 C C . PRO A 1 333 ? 12.313 0.150 11.771 1.00 83.69 333 PRO A C 1
ATOM 2561 O O . PRO A 1 333 ? 11.887 1.243 12.138 1.00 83.69 333 PRO A O 1
ATOM 2564 N N . HIS A 1 334 ? 11.591 -0.688 11.020 1.00 79.44 334 HIS A N 1
ATOM 2565 C CA . HIS A 1 334 ? 10.285 -0.377 10.434 1.00 79.44 334 HIS A CA 1
ATOM 2566 C C . HIS A 1 334 ? 9.087 -0.629 11.364 1.00 79.44 334 HIS A C 1
ATOM 2568 O O . HIS A 1 334 ? 7.951 -0.399 10.953 1.00 79.44 334 HIS A O 1
ATOM 2574 N N . HIS A 1 335 ? 9.307 -1.078 12.606 1.00 85.12 335 HIS A N 1
ATOM 2575 C CA . HIS A 1 335 ? 8.230 -1.265 13.580 1.00 85.12 335 HIS A CA 1
ATOM 2576 C C . HIS A 1 335 ? 7.527 0.081 13.820 1.00 85.12 335 HIS A C 1
ATOM 2578 O O . HIS A 1 335 ? 8.176 1.047 14.217 1.00 85.12 335 HIS A O 1
ATOM 2584 N N . LEU A 1 336 ? 6.227 0.185 13.529 1.00 86.31 336 LEU A N 1
ATOM 2585 C CA . LEU A 1 336 ? 5.506 1.457 13.571 1.00 86.31 336 LEU A CA 1
ATOM 25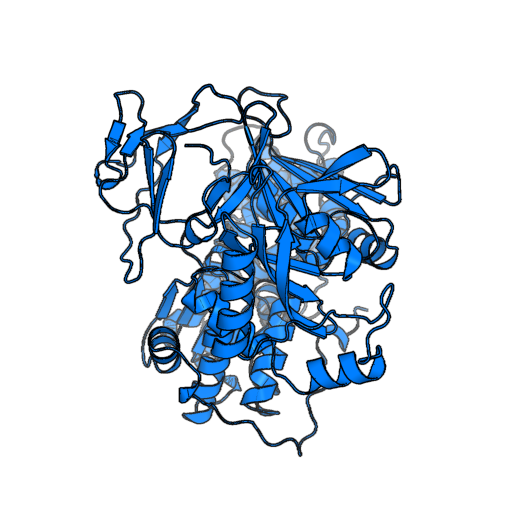86 C C . LEU A 1 336 ? 4.924 1.680 14.956 1.00 86.31 336 LEU A C 1
ATOM 2588 O O . LEU A 1 336 ? 4.060 0.935 15.410 1.00 86.31 336 LEU A O 1
ATOM 2592 N N . VAL A 1 337 ? 5.310 2.786 15.573 1.00 89.69 337 VAL A N 1
ATOM 2593 C CA . VAL A 1 337 ? 4.790 3.198 16.872 1.00 89.69 337 VAL A CA 1
ATOM 2594 C C . VAL A 1 337 ? 4.008 4.506 16.755 1.00 89.69 337 VAL A C 1
ATOM 2596 O O . VAL A 1 337 ? 4.311 5.331 15.883 1.00 89.69 337 VAL A O 1
ATOM 2599 N N . PRO A 1 338 ? 2.984 4.732 17.597 1.00 91.00 338 PRO A N 1
ATOM 2600 C CA . PRO A 1 338 ? 2.305 6.017 17.653 1.00 91.00 338 PRO A CA 1
ATOM 2601 C C . PRO A 1 338 ? 3.258 7.072 18.229 1.00 91.00 338 PRO A C 1
ATOM 2603 O O . PRO A 1 338 ? 3.598 7.049 19.410 1.00 91.00 338 PRO A O 1
ATOM 2606 N N . ALA A 1 339 ? 3.680 8.015 17.392 1.00 91.38 339 ALA A N 1
ATOM 2607 C CA . ALA A 1 339 ? 4.564 9.101 17.785 1.00 91.38 339 ALA A CA 1
ATOM 2608 C C . ALA A 1 339 ? 4.088 10.450 17.238 1.00 91.38 339 ALA A C 1
ATOM 2610 O O . ALA A 1 339 ? 3.424 10.549 16.206 1.00 91.38 339 ALA A O 1
ATOM 2611 N N . ALA A 1 340 ? 4.435 11.515 17.947 1.00 86.50 340 ALA A N 1
ATOM 2612 C CA . ALA A 1 340 ? 4.209 12.887 17.537 1.00 86.50 340 ALA A CA 1
ATOM 2613 C C . ALA A 1 340 ? 5.550 13.619 17.453 1.00 86.50 340 ALA A C 1
ATOM 2615 O O . ALA A 1 340 ? 6.390 13.557 18.353 1.00 86.50 340 ALA A O 1
ATOM 2616 N N . PHE A 1 341 ? 5.749 14.340 16.351 1.00 81.12 341 PHE A N 1
ATOM 2617 C CA . PHE A 1 341 ? 6.960 15.121 16.144 1.00 81.12 341 PHE A CA 1
ATOM 2618 C C . PHE A 1 341 ? 6.844 16.493 16.829 1.00 81.12 341 PHE A C 1
ATOM 2620 O O . PHE A 1 341 ? 6.374 17.469 16.241 1.00 81.12 341 PHE A O 1
ATOM 2627 N N . THR A 1 342 ? 7.265 16.551 18.091 1.00 75.25 342 THR A N 1
ATOM 2628 C CA . THR A 1 342 ? 7.120 17.692 19.014 1.00 75.25 342 THR A CA 1
ATOM 2629 C C . THR A 1 342 ? 8.471 18.118 19.598 1.00 75.25 342 THR A C 1
ATOM 2631 O O . THR A 1 342 ? 8.634 18.233 20.806 1.00 75.25 342 THR A O 1
ATOM 2634 N N . VAL A 1 343 ? 9.467 18.370 18.740 1.00 75.69 343 VAL A N 1
ATOM 2635 C CA . VAL A 1 343 ? 10.819 18.722 19.215 1.00 75.69 343 VAL A CA 1
ATOM 2636 C C . VAL A 1 343 ? 10.803 20.033 20.029 1.00 75.69 343 VAL A C 1
ATOM 2638 O O . VAL A 1 343 ? 10.319 21.044 19.506 1.00 75.69 343 VAL A O 1
ATOM 2641 N N . PRO A 1 344 ? 11.379 20.057 21.253 1.00 79.00 344 PRO A N 1
ATOM 2642 C CA . PRO A 1 344 ? 11.407 21.236 22.118 1.00 79.00 344 PRO A CA 1
ATOM 2643 C C . PRO A 1 344 ? 12.034 22.472 21.466 1.00 79.00 344 PRO A C 1
ATOM 2645 O O . PRO A 1 344 ? 12.918 22.369 20.607 1.00 79.00 344 PRO A O 1
ATOM 2648 N N . GLU A 1 345 ? 11.618 23.661 21.910 1.00 84.94 345 GLU A N 1
ATOM 2649 C CA . GLU A 1 345 ? 12.255 24.926 21.533 1.00 84.94 345 GLU A CA 1
ATOM 2650 C C . GLU A 1 345 ? 13.747 24.942 21.922 1.00 84.94 345 GLU A C 1
ATOM 2652 O O . GLU A 1 345 ? 14.187 24.254 22.841 1.00 84.94 345 GLU A O 1
ATOM 2657 N N . GLY A 1 346 ? 14.551 25.698 21.173 1.00 87.69 346 GLY A N 1
ATOM 2658 C CA . GLY A 1 346 ? 15.994 25.818 21.400 1.00 87.69 346 GLY A CA 1
ATOM 2659 C C . GLY A 1 346 ? 16.841 24.732 20.732 1.00 87.69 346 GLY A C 1
ATOM 2660 O O . GLY A 1 346 ? 18.055 24.886 20.660 1.00 87.69 346 GLY A O 1
ATOM 2661 N N . ARG A 1 347 ? 16.227 23.682 20.173 1.00 92.81 347 ARG A N 1
ATOM 2662 C CA . ARG A 1 347 ? 16.929 22.655 19.389 1.00 92.81 347 ARG A CA 1
ATOM 2663 C C . ARG A 1 347 ? 17.107 23.063 17.926 1.00 92.81 347 ARG A C 1
ATOM 2665 O O . ARG A 1 347 ? 16.420 23.939 17.387 1.00 92.81 347 ARG A O 1
ATOM 2672 N N . HIS A 1 348 ? 18.021 22.378 17.254 1.00 94.50 348 HIS A N 1
ATOM 2673 C CA . HIS A 1 348 ? 18.301 22.525 15.831 1.00 94.50 348 HIS A CA 1
ATOM 2674 C C . HIS A 1 348 ? 18.079 21.196 15.110 1.00 94.50 348 HIS A C 1
ATOM 2676 O O . HIS A 1 348 ? 18.426 20.142 15.615 1.00 94.50 348 HIS A O 1
ATOM 2682 N N . LEU A 1 349 ? 17.483 21.240 13.926 1.00 95.06 349 LEU A N 1
ATOM 2683 C CA . LEU A 1 349 ? 17.173 20.071 13.113 1.00 95.06 349 LEU A CA 1
ATOM 2684 C C . LEU A 1 349 ? 18.073 20.064 11.887 1.00 95.06 349 LEU A C 1
ATOM 2686 O O . LEU A 1 349 ? 18.174 21.091 11.210 1.00 95.06 349 LEU A O 1
ATOM 2690 N N . VAL A 1 350 ? 18.647 18.906 11.581 1.00 97.06 350 VAL A N 1
ATOM 2691 C CA . VAL A 1 350 ? 19.220 18.591 10.269 1.00 97.06 350 VAL A CA 1
ATOM 2692 C C . VAL A 1 350 ? 18.227 17.691 9.555 1.00 97.06 350 VAL A C 1
ATOM 2694 O O . VAL A 1 350 ? 17.738 16.726 10.142 1.00 97.06 350 VAL A O 1
ATOM 2697 N N . TYR A 1 351 ? 17.887 18.028 8.318 1.00 96.81 351 TYR A N 1
ATOM 2698 C CA . TYR A 1 351 ? 16.843 17.357 7.559 1.00 96.81 351 TYR A CA 1
ATOM 2699 C C . TYR A 1 351 ? 17.280 17.045 6.131 1.00 96.81 351 TYR A C 1
ATOM 2701 O O . TYR A 1 351 ? 18.116 17.736 5.548 1.00 96.81 351 TYR A O 1
ATOM 2709 N N . LEU A 1 352 ? 16.633 16.035 5.566 1.00 98.00 352 LEU A N 1
ATOM 2710 C CA . LEU A 1 352 ? 16.597 15.729 4.147 1.00 98.00 352 LEU A CA 1
ATOM 2711 C C . LEU A 1 352 ? 15.253 16.206 3.601 1.00 98.00 352 LEU A C 1
ATOM 2713 O O . LEU A 1 352 ? 14.216 15.984 4.222 1.00 98.00 352 LEU A O 1
ATOM 2717 N N . MET A 1 353 ? 15.255 16.891 2.467 1.00 97.38 353 MET A N 1
ATOM 2718 C CA . MET A 1 353 ? 14.058 17.480 1.878 1.00 97.38 353 MET A CA 1
ATOM 2719 C C . MET A 1 353 ? 13.947 17.069 0.417 1.00 97.38 353 MET A C 1
ATOM 2721 O O . MET A 1 353 ? 14.913 17.207 -0.329 1.00 97.38 353 MET A O 1
ATOM 2725 N N . LEU A 1 354 ? 12.761 16.612 0.024 1.00 93.75 354 LEU A N 1
ATOM 2726 C CA . LEU A 1 354 ? 12.421 16.263 -1.350 1.00 93.75 354 LEU A CA 1
ATOM 2727 C C . LEU A 1 354 ? 11.539 17.348 -1.953 1.00 93.75 354 LEU A C 1
ATOM 2729 O O . LEU A 1 354 ? 10.545 17.771 -1.353 1.00 93.75 354 LEU A O 1
ATOM 2733 N N . ARG A 1 355 ? 11.857 17.717 -3.188 1.00 91.88 355 ARG A N 1
ATOM 2734 C CA . ARG A 1 355 ? 10.937 18.384 -4.097 1.00 91.88 355 ARG A CA 1
ATOM 2735 C C . ARG A 1 355 ? 10.882 17.570 -5.388 1.00 91.88 355 ARG A C 1
ATOM 2737 O O . ARG A 1 355 ? 11.890 17.445 -6.066 1.00 91.88 355 ARG A O 1
ATOM 2744 N N . ALA A 1 356 ? 9.724 17.016 -5.723 1.00 82.88 356 ALA A N 1
ATOM 2745 C CA . ALA A 1 356 ? 9.543 16.005 -6.763 1.00 82.88 356 ALA A CA 1
ATOM 2746 C C . ALA A 1 356 ? 10.044 16.445 -8.150 1.00 82.88 356 ALA A C 1
ATOM 2748 O O . ALA A 1 356 ? 10.531 15.621 -8.909 1.00 82.88 356 ALA A O 1
ATOM 2749 N N . ASP A 1 357 ? 9.978 17.742 -8.474 1.00 80.44 357 ASP A N 1
ATOM 2750 C CA . ASP A 1 357 ? 10.495 18.290 -9.736 1.00 80.44 357 ASP A CA 1
ATOM 2751 C C . ASP A 1 357 ? 12.003 18.613 -9.719 1.00 80.44 357 ASP A C 1
ATOM 2753 O O . ASP A 1 357 ? 12.530 19.100 -10.717 1.00 80.44 357 ASP A O 1
ATOM 2757 N N . ARG A 1 358 ? 12.694 18.417 -8.587 1.00 86.50 358 ARG A N 1
ATOM 2758 C CA . ARG A 1 358 ? 14.097 18.824 -8.372 1.00 86.50 358 ARG A CA 1
ATOM 2759 C C . ARG A 1 358 ? 14.989 17.763 -7.732 1.00 86.50 358 ARG A C 1
ATOM 2761 O O . ARG A 1 358 ? 16.197 17.868 -7.889 1.00 86.50 358 ARG A O 1
ATOM 2768 N N . GLY A 1 359 ? 14.432 16.812 -6.993 1.00 89.50 359 GLY A N 1
ATOM 2769 C CA . GLY A 1 359 ? 15.183 15.834 -6.212 1.00 89.50 359 GLY A CA 1
ATOM 2770 C C . GLY A 1 359 ? 15.412 16.261 -4.757 1.00 89.50 359 GLY A C 1
ATOM 2771 O O . GLY A 1 359 ? 14.595 16.973 -4.157 1.00 89.50 359 GLY A O 1
ATOM 2772 N N . TYR A 1 360 ? 16.516 15.796 -4.172 1.00 96.44 360 TYR A N 1
ATOM 2773 C CA . TYR A 1 360 ? 16.796 15.868 -2.737 1.00 96.44 360 TYR A CA 1
ATOM 2774 C C . TYR A 1 360 ? 17.875 16.883 -2.370 1.00 96.44 360 TYR A C 1
ATOM 2776 O O . TYR A 1 360 ? 18.874 17.055 -3.066 1.00 96.44 360 TYR A O 1
ATOM 2784 N N . ARG A 1 361 ? 17.716 17.500 -1.198 1.00 97.31 361 ARG A N 1
ATOM 2785 C CA . ARG A 1 361 ? 18.747 18.331 -0.565 1.00 97.31 361 ARG A CA 1
ATOM 2786 C C . ARG A 1 361 ? 18.826 18.097 0.933 1.00 97.31 361 ARG A C 1
ATOM 2788 O O . ARG A 1 361 ? 17.826 17.756 1.566 1.00 97.31 361 ARG A O 1
ATOM 2795 N N . ILE A 1 362 ? 19.981 18.405 1.506 1.00 97.88 362 ILE A N 1
ATOM 2796 C CA . ILE A 1 362 ? 20.150 18.499 2.955 1.00 97.88 362 ILE A CA 1
ATOM 2797 C C . ILE A 1 362 ? 19.976 19.957 3.377 1.00 97.88 362 ILE A C 1
ATOM 2799 O O . ILE A 1 362 ? 20.297 20.896 2.641 1.00 97.88 362 ILE A O 1
ATOM 2803 N N . GLY A 1 363 ? 19.416 20.155 4.561 1.00 97.00 363 GLY A N 1
ATOM 2804 C CA . GLY A 1 363 ? 19.320 21.470 5.158 1.00 97.00 363 GLY A CA 1
ATOM 2805 C C . GLY A 1 363 ? 19.245 21.416 6.672 1.00 97.00 363 GLY A C 1
ATOM 2806 O O . GLY A 1 363 ? 19.124 20.356 7.287 1.00 97.00 363 GLY A O 1
ATOM 2807 N N . ARG A 1 364 ? 19.256 22.598 7.284 1.00 95.81 364 ARG A N 1
ATOM 2808 C CA . ARG A 1 364 ? 19.026 22.760 8.722 1.00 95.81 364 ARG A CA 1
ATOM 2809 C C . ARG A 1 364 ? 18.043 23.870 9.072 1.00 95.81 364 ARG A C 1
ATOM 2811 O O . ARG A 1 364 ? 17.801 24.816 8.310 1.00 95.81 364 ARG A O 1
ATOM 2818 N N . THR A 1 365 ? 17.431 23.758 10.246 1.00 93.62 365 THR A N 1
ATOM 2819 C CA . THR A 1 365 ? 16.495 24.752 10.796 1.00 93.62 365 THR A CA 1
ATOM 2820 C C . THR A 1 365 ? 16.472 24.716 12.320 1.00 93.62 365 THR A C 1
ATOM 2822 O O . THR A 1 365 ? 16.891 23.741 12.923 1.00 93.62 365 THR A O 1
ATOM 2825 N N . LYS A 1 366 ? 15.972 25.773 12.965 1.00 92.12 366 LYS A N 1
ATOM 2826 C CA . LYS A 1 366 ? 15.570 25.695 14.380 1.00 92.12 366 LYS A CA 1
ATOM 2827 C C . LYS A 1 366 ? 14.329 24.806 14.516 1.00 92.12 366 LYS A C 1
ATOM 2829 O O . LYS A 1 366 ? 13.519 24.785 13.583 1.00 92.12 366 LYS A O 1
ATOM 2834 N N . SER A 1 367 ? 14.174 24.119 15.647 1.00 86.44 367 SER A N 1
ATOM 2835 C CA . SER A 1 367 ? 12.986 23.313 15.964 1.00 86.44 367 SER A CA 1
ATOM 2836 C C . SER A 1 367 ? 11.719 24.167 15.986 1.00 86.44 367 SER A C 1
ATOM 2838 O O . SER A 1 367 ? 10.733 23.820 15.340 1.00 86.44 367 SER A O 1
ATOM 2840 N N . VAL A 1 368 ? 11.795 25.338 16.618 1.00 85.38 368 VAL A N 1
ATOM 2841 C CA . VAL A 1 368 ? 10.723 26.333 16.724 1.00 85.38 368 VAL A CA 1
ATOM 2842 C C . VAL A 1 368 ? 11.220 27.689 16.213 1.00 85.38 368 VAL A C 1
ATOM 2844 O O . VAL A 1 368 ? 12.383 28.060 16.399 1.00 85.38 368 VAL A O 1
ATOM 2847 N N . ARG A 1 369 ? 10.359 28.424 15.504 1.00 81.69 369 ARG A N 1
ATOM 2848 C CA . ARG A 1 369 ? 10.626 29.771 14.985 1.00 81.69 369 ARG A CA 1
ATOM 2849 C C . ARG A 1 369 ? 9.477 30.696 15.363 1.00 81.69 369 ARG A C 1
ATOM 2851 O O . ARG A 1 369 ? 8.320 30.341 15.175 1.00 81.69 369 ARG A O 1
ATOM 2858 N N . GLN A 1 370 ? 9.810 31.891 15.834 1.00 77.56 370 GLN A N 1
ATOM 2859 C CA . GLN A 1 370 ? 8.845 32.974 15.997 1.00 77.56 370 GLN A CA 1
ATOM 2860 C C . GLN A 1 370 ? 8.466 33.508 14.611 1.00 77.56 370 GLN A C 1
ATOM 2862 O O . GLN A 1 370 ? 9.344 33.804 13.793 1.00 77.56 370 GLN A O 1
ATOM 2867 N N . THR A 1 371 ? 7.171 33.577 14.326 1.00 67.44 371 THR A N 1
ATOM 2868 C CA . THR A 1 371 ? 6.653 34.202 13.103 1.00 67.44 371 THR A CA 1
ATOM 2869 C C . THR A 1 371 ? 6.547 35.718 13.284 1.00 67.44 371 THR A C 1
ATOM 2871 O O . THR A 1 371 ? 6.542 36.220 14.407 1.00 67.44 371 THR A O 1
ATOM 2874 N N . GLY A 1 372 ? 6.450 36.469 12.180 1.00 60.94 372 GLY A N 1
ATOM 2875 C CA . GLY A 1 372 ? 6.249 37.926 12.232 1.00 60.94 372 GLY A CA 1
ATOM 2876 C C . GLY A 1 372 ? 4.936 38.350 12.909 1.00 60.94 372 GLY A C 1
ATOM 2877 O O . GLY A 1 372 ? 4.800 39.502 13.299 1.00 60.94 372 GLY A O 1
ATOM 2878 N N . GLU A 1 373 ? 4.003 37.411 13.083 1.00 64.06 373 GLU A N 1
ATOM 2879 C CA . GLU A 1 373 ? 2.703 37.588 13.738 1.00 64.06 373 GLU A CA 1
ATOM 2880 C C . GLU A 1 373 ? 2.715 37.153 15.223 1.00 64.06 373 GLU A C 1
ATOM 2882 O O . GLU A 1 373 ? 1.668 37.090 15.862 1.00 64.06 373 GLU A O 1
ATOM 2887 N N . GLY A 1 374 ? 3.892 36.860 15.795 1.00 65.50 374 GLY A N 1
ATOM 2888 C CA . GLY A 1 374 ? 4.071 36.655 17.239 1.00 65.50 374 GLY A CA 1
ATOM 2889 C C . GLY A 1 374 ? 3.723 35.263 17.777 1.00 65.50 374 GLY A C 1
ATOM 2890 O O . GLY A 1 374 ? 3.761 35.064 18.988 1.00 65.50 374 GLY A O 1
ATOM 2891 N N . TYR A 1 375 ? 3.407 34.290 16.915 1.00 67.31 375 TYR A N 1
ATOM 2892 C CA . TYR A 1 375 ? 3.237 32.888 17.317 1.00 67.31 375 TYR A CA 1
ATOM 2893 C C . TYR A 1 375 ? 4.421 32.013 16.896 1.00 67.31 375 TYR A C 1
ATOM 2895 O O . TYR A 1 375 ? 5.052 32.227 15.855 1.00 67.31 375 TYR A O 1
ATOM 2903 N N . ALA A 1 376 ? 4.693 30.990 17.704 1.00 77.50 376 ALA A N 1
ATOM 2904 C CA . ALA A 1 376 ? 5.700 29.972 17.452 1.00 77.50 376 ALA A CA 1
ATOM 2905 C C . ALA A 1 376 ? 5.207 28.942 16.419 1.00 77.50 376 ALA A C 1
ATOM 2907 O O . ALA A 1 376 ? 4.140 28.350 16.574 1.00 77.50 376 ALA A O 1
ATOM 2908 N N . GLU A 1 377 ? 6.001 28.686 15.379 1.00 81.81 377 GLU A N 1
ATOM 2909 C CA . GLU A 1 377 ? 5.761 27.610 14.415 1.00 81.81 377 GLU A CA 1
ATOM 2910 C C . GLU A 1 377 ? 6.964 26.665 14.347 1.00 81.81 377 GLU A C 1
ATOM 2912 O O . GLU A 1 377 ? 8.121 27.075 14.472 1.00 81.81 377 GLU A O 1
ATOM 2917 N N . ALA A 1 378 ? 6.703 25.377 14.120 1.00 84.69 378 ALA A N 1
ATOM 2918 C CA . ALA A 1 378 ? 7.765 24.403 13.943 1.00 84.69 378 ALA A CA 1
ATOM 2919 C C . ALA A 1 378 ? 8.612 24.755 12.708 1.00 84.69 378 ALA A C 1
ATOM 2921 O O . ALA A 1 378 ? 8.109 24.853 11.586 1.00 84.69 378 ALA A O 1
ATOM 2922 N N . GLY A 1 379 ? 9.917 24.949 12.894 1.00 86.69 379 GLY A N 1
ATOM 2923 C CA . GLY A 1 379 ? 10.774 25.525 11.860 1.00 86.69 379 GLY A CA 1
ATOM 2924 C C . GLY A 1 379 ? 10.893 24.659 10.608 1.00 86.69 379 GLY A C 1
ATOM 2925 O O . GLY A 1 379 ? 11.097 25.191 9.518 1.00 86.69 379 GLY A O 1
ATOM 2926 N N . PHE A 1 380 ? 10.699 23.347 10.746 1.00 87.25 380 PHE A N 1
ATOM 2927 C CA . PHE A 1 380 ? 10.642 22.411 9.628 1.00 87.25 380 PHE A CA 1
ATOM 2928 C C . PHE A 1 380 ? 9.429 22.702 8.718 1.00 87.25 380 PHE A C 1
ATOM 2930 O O . PHE A 1 380 ? 9.584 22.768 7.500 1.00 87.25 380 PHE A O 1
ATOM 2937 N N . ARG A 1 381 ? 8.248 23.008 9.277 1.00 87.62 381 ARG A N 1
ATOM 2938 C CA . ARG A 1 381 ? 7.061 23.407 8.494 1.00 87.62 381 ARG A CA 1
ATOM 2939 C C . ARG A 1 381 ? 7.316 24.696 7.723 1.00 87.62 381 ARG A C 1
ATOM 2941 O O . ARG A 1 381 ? 7.058 24.759 6.524 1.00 87.62 381 ARG A O 1
ATOM 2948 N N . VAL A 1 382 ? 7.906 25.686 8.397 1.00 87.62 382 VAL A N 1
ATOM 2949 C CA . VAL A 1 382 ? 8.286 26.964 7.778 1.00 87.62 382 VAL A CA 1
ATOM 2950 C C . VAL A 1 382 ? 9.231 26.728 6.597 1.00 87.62 382 VAL A C 1
ATOM 2952 O O . VAL A 1 382 ? 9.023 27.287 5.523 1.00 87.62 382 VAL A O 1
ATOM 2955 N N . ARG A 1 383 ? 10.250 25.871 6.758 1.00 89.31 383 ARG A N 1
ATOM 2956 C CA . ARG A 1 383 ? 11.185 25.528 5.674 1.00 89.31 383 ARG A CA 1
ATOM 2957 C C . ARG A 1 383 ? 10.519 24.783 4.526 1.00 89.31 383 ARG A C 1
ATOM 2959 O O . ARG A 1 383 ? 10.759 25.138 3.379 1.00 89.31 383 ARG A O 1
ATOM 2966 N N . SER A 1 384 ? 9.664 23.810 4.824 1.00 89.25 384 SER A N 1
ATOM 2967 C CA . SER A 1 384 ? 8.925 23.061 3.807 1.00 89.25 384 SER A CA 1
ATOM 2968 C C . SER A 1 384 ? 8.077 23.980 2.928 1.00 89.25 384 SER A C 1
ATOM 2970 O O . SER A 1 384 ? 8.056 23.807 1.712 1.00 89.25 384 SER A O 1
ATOM 2972 N N . VAL A 1 385 ? 7.404 24.970 3.525 1.00 87.62 385 VAL A N 1
ATOM 2973 C CA . VAL A 1 385 ? 6.605 25.957 2.783 1.00 87.62 385 VAL A CA 1
ATOM 2974 C C . VAL A 1 385 ? 7.501 26.891 1.972 1.00 87.62 385 VAL A C 1
ATOM 2976 O O . VAL A 1 385 ? 7.237 27.096 0.791 1.00 87.62 385 VAL A O 1
ATOM 2979 N N . GLN A 1 386 ? 8.566 27.417 2.588 1.00 87.69 386 GLN A N 1
ATOM 2980 C CA . GLN A 1 386 ? 9.511 28.338 1.947 1.00 87.69 386 GLN A CA 1
ATOM 2981 C C . GLN A 1 386 ? 10.216 27.754 0.731 1.00 87.69 386 GLN A C 1
ATOM 2983 O O . GLN A 1 386 ? 10.646 28.534 -0.095 1.00 87.69 386 GLN A O 1
ATOM 2988 N N . GLU A 1 387 ? 10.390 26.436 0.664 1.00 89.31 387 GLU A N 1
ATOM 2989 C CA . GLU A 1 387 ? 11.146 25.755 -0.395 1.00 89.31 387 GLU A CA 1
ATOM 2990 C C . GLU A 1 387 ? 10.234 24.961 -1.345 1.00 89.31 387 GLU A C 1
ATOM 2992 O O . GLU A 1 387 ? 10.712 24.296 -2.266 1.00 89.31 387 GLU A O 1
ATOM 2997 N N . HIS A 1 388 ? 8.915 25.016 -1.118 1.00 88.81 388 HIS A N 1
ATOM 2998 C CA . HIS A 1 388 ? 7.911 24.230 -1.836 1.00 88.81 388 HIS A CA 1
ATOM 2999 C C . HIS A 1 388 ? 8.210 22.722 -1.842 1.00 88.81 388 HIS A C 1
ATOM 3001 O O . HIS A 1 388 ? 8.068 22.060 -2.869 1.00 88.81 388 HIS A O 1
ATOM 3007 N N . ALA A 1 389 ? 8.637 22.190 -0.698 1.00 90.44 389 ALA A N 1
ATOM 3008 C CA . ALA A 1 389 ? 8.961 20.777 -0.545 1.00 90.44 389 ALA A CA 1
ATOM 3009 C C . ALA A 1 389 ? 7.711 19.891 -0.607 1.00 90.44 389 ALA A C 1
ATOM 3011 O O . ALA A 1 389 ? 6.641 20.312 -0.173 1.00 90.44 389 ALA A O 1
ATOM 3012 N N . ASP A 1 390 ? 7.868 18.653 -1.072 1.00 87.25 390 ASP A N 1
ATOM 3013 C CA . ASP A 1 390 ? 6.815 17.626 -1.099 1.00 87.25 390 ASP A CA 1
ATOM 3014 C C . ASP A 1 390 ? 6.910 16.662 0.091 1.00 87.25 390 ASP A C 1
ATOM 3016 O O . ASP A 1 390 ? 5.904 16.088 0.525 1.00 87.25 390 ASP A O 1
ATOM 3020 N N . ALA A 1 391 ? 8.114 16.499 0.639 1.00 90.94 391 ALA A N 1
ATOM 3021 C CA . ALA A 1 391 ? 8.380 15.690 1.819 1.00 90.94 391 ALA A CA 1
ATOM 3022 C C . ALA A 1 391 ? 9.671 16.130 2.516 1.00 90.94 391 ALA A C 1
ATOM 3024 O O . ALA A 1 391 ? 10.554 16.743 1.909 1.00 90.94 391 ALA A O 1
ATOM 3025 N N . MET A 1 392 ? 9.777 15.813 3.802 1.00 94.25 392 MET A N 1
ATOM 3026 C CA . MET A 1 392 ? 10.969 16.084 4.590 1.00 94.25 392 MET A CA 1
ATOM 3027 C C . MET A 1 392 ? 11.119 15.077 5.727 1.00 94.25 392 MET A C 1
ATOM 3029 O O . MET A 1 392 ? 10.148 14.761 6.418 1.00 94.25 392 MET A O 1
ATOM 3033 N N . TRP A 1 393 ? 12.359 14.653 5.939 1.00 94.56 393 TRP A N 1
ATOM 3034 C CA . TRP A 1 393 ? 12.788 13.735 6.984 1.00 94.56 393 TRP A CA 1
ATOM 3035 C C . TRP A 1 393 ? 13.765 14.458 7.891 1.00 94.56 393 TRP A C 1
ATOM 3037 O O . TRP A 1 393 ? 14.693 15.114 7.419 1.00 94.56 393 TRP A O 1
ATOM 3047 N N . VAL A 1 394 ? 13.568 14.353 9.194 1.00 94.25 394 VAL A N 1
ATOM 3048 C CA . VAL A 1 394 ? 14.569 14.764 10.170 1.00 94.25 394 VAL A CA 1
ATOM 3049 C C . VAL A 1 394 ? 15.622 13.668 10.214 1.00 94.25 394 VAL A C 1
ATOM 3051 O O . VAL A 1 394 ? 15.305 12.496 10.352 1.00 94.25 394 VAL A O 1
ATOM 3054 N N . LEU A 1 395 ? 16.878 14.060 10.025 1.00 95.00 395 LEU A N 1
ATOM 3055 C CA . LEU A 1 395 ? 18.021 13.157 10.100 1.00 95.00 395 LEU A CA 1
ATOM 3056 C C . LEU A 1 395 ? 18.625 13.193 11.500 1.00 95.00 395 LEU A C 1
ATOM 3058 O O . LEU A 1 395 ? 19.030 12.162 12.029 1.00 95.00 395 LEU A O 1
ATOM 3062 N N . ARG A 1 396 ? 18.694 14.392 12.102 1.00 93.81 396 ARG A N 1
ATOM 3063 C CA . ARG A 1 396 ? 19.194 14.603 13.466 1.00 93.81 396 ARG A CA 1
ATOM 3064 C C . ARG A 1 396 ? 18.515 15.776 14.168 1.00 93.81 396 ARG A C 1
ATOM 3066 O O . ARG A 1 396 ? 18.149 16.773 13.540 1.00 93.81 396 ARG A O 1
ATOM 3073 N N . VAL A 1 397 ? 18.432 15.655 15.491 1.00 93.31 397 VAL A N 1
ATOM 3074 C CA . VAL A 1 397 ? 18.111 16.731 16.435 1.00 93.31 397 VAL A CA 1
ATOM 3075 C C . VAL A 1 397 ? 19.393 17.062 17.196 1.00 93.31 397 VAL A C 1
ATOM 3077 O O . VAL A 1 397 ? 20.009 16.172 17.772 1.00 93.31 397 VAL A O 1
ATOM 3080 N N . CYS A 1 398 ? 19.789 18.327 17.166 1.00 94.62 398 CYS A N 1
ATOM 3081 C CA . CYS A 1 398 ? 21.037 18.851 17.704 1.00 94.62 398 CYS A CA 1
ATOM 3082 C C . CYS A 1 398 ? 20.760 19.911 18.773 1.00 94.62 398 CYS A C 1
ATOM 3084 O O . CYS A 1 398 ? 19.761 20.640 18.708 1.00 94.62 398 CYS A O 1
ATOM 3086 N N . ASP A 1 399 ? 21.688 20.044 19.714 1.00 93.88 399 ASP A N 1
ATOM 3087 C CA . ASP A 1 399 ? 21.582 20.990 20.829 1.00 93.88 399 ASP A CA 1
ATOM 3088 C C . ASP A 1 399 ? 21.958 22.401 20.410 1.00 93.88 399 ASP A C 1
ATOM 3090 O O . ASP A 1 399 ? 21.398 23.383 20.893 1.00 93.88 399 ASP A O 1
ATOM 3094 N N . THR A 1 400 ? 22.903 22.508 19.477 1.00 95.44 400 THR A N 1
ATOM 3095 C CA . THR A 1 400 ? 23.468 23.789 19.065 1.00 95.44 400 THR A CA 1
ATOM 3096 C C . THR A 1 400 ? 23.436 23.968 17.554 1.00 95.44 400 THR A C 1
ATOM 3098 O O . THR A 1 400 ? 23.419 23.017 16.769 1.00 95.44 400 THR A O 1
ATOM 3101 N N . LEU A 1 401 ? 23.482 25.229 17.124 1.00 95.56 401 LEU A N 1
ATOM 3102 C CA . LEU A 1 401 ? 23.608 25.572 15.711 1.00 95.56 401 LEU A CA 1
ATOM 3103 C C . LEU A 1 401 ? 24.912 25.041 15.100 1.00 95.56 401 LEU A C 1
ATOM 3105 O O . LEU A 1 401 ? 24.917 24.682 13.924 1.00 95.56 401 LEU A O 1
ATOM 3109 N N . ALA A 1 402 ? 25.998 25.033 15.881 1.00 97.62 402 ALA A N 1
ATOM 3110 C CA . ALA A 1 402 ? 27.312 24.572 15.445 1.00 97.62 402 ALA A CA 1
ATOM 3111 C C . ALA A 1 402 ? 27.297 23.067 15.157 1.00 97.62 402 ALA A C 1
ATOM 3113 O O . ALA A 1 402 ? 27.748 22.643 14.097 1.00 97.62 402 ALA A O 1
ATOM 3114 N N . GLU A 1 403 ? 26.691 22.281 16.046 1.00 97.75 403 GLU A N 1
ATOM 3115 C CA . GLU A 1 403 ? 26.506 20.844 15.850 1.00 97.75 403 GLU A CA 1
ATOM 3116 C C . GLU A 1 403 ? 25.638 20.550 14.615 1.00 97.75 403 GLU A C 1
ATOM 3118 O O . GLU A 1 403 ? 26.012 19.748 13.760 1.00 97.75 403 GLU A O 1
ATOM 3123 N N . ALA A 1 404 ? 24.515 21.259 14.456 1.00 97.25 404 ALA A N 1
ATOM 3124 C CA . ALA A 1 404 ? 23.669 21.104 13.274 1.00 97.25 404 ALA A CA 1
ATOM 3125 C C . ALA A 1 404 ? 24.393 21.494 11.972 1.00 97.25 404 ALA A C 1
ATOM 3127 O O . ALA A 1 404 ? 24.175 20.873 10.935 1.00 97.25 404 ALA A O 1
ATOM 3128 N N . ALA A 1 405 ? 25.250 22.520 12.006 1.00 98.12 405 ALA A N 1
ATOM 3129 C CA . ALA A 1 405 ? 26.059 22.922 10.856 1.00 98.12 405 ALA A CA 1
ATOM 3130 C C . ALA A 1 405 ? 27.131 21.877 10.513 1.00 98.12 405 ALA A C 1
ATOM 3132 O O . ALA A 1 405 ? 27.336 21.590 9.336 1.00 98.12 405 ALA A O 1
ATOM 3133 N N . PHE A 1 406 ? 27.769 21.280 11.525 1.00 98.38 406 PHE A N 1
ATOM 3134 C CA . PHE A 1 406 ? 28.704 20.172 11.337 1.00 98.38 406 PHE A CA 1
ATOM 3135 C C . PHE A 1 406 ? 28.026 18.993 10.632 1.00 98.38 406 PHE A C 1
ATOM 3137 O O . PHE A 1 406 ? 28.532 18.511 9.621 1.00 98.38 406 PHE A O 1
ATOM 3144 N N . TRP A 1 407 ? 26.857 18.565 11.114 1.00 98.25 407 TRP A N 1
ATOM 3145 C CA . TRP A 1 407 ? 26.136 17.438 10.522 1.00 98.25 407 TRP A CA 1
ATOM 3146 C C . TRP A 1 407 ? 25.587 17.735 9.123 1.00 98.25 407 TRP A C 1
ATOM 3148 O O . TRP A 1 407 ? 25.685 16.871 8.259 1.00 98.25 407 TRP A O 1
ATOM 3158 N N . GLU A 1 408 ? 25.062 18.938 8.863 1.00 98.50 408 GLU A N 1
ATOM 3159 C CA . GLU A 1 408 ? 24.664 19.353 7.505 1.00 98.50 408 GLU A CA 1
ATOM 3160 C C . GLU A 1 408 ? 25.849 19.258 6.533 1.00 98.50 408 GLU A C 1
ATOM 3162 O O . GLU A 1 408 ? 25.718 18.663 5.464 1.00 98.50 408 GLU A O 1
ATOM 3167 N N . ALA A 1 409 ? 27.009 19.805 6.915 1.00 98.19 409 ALA A N 1
ATOM 3168 C CA . ALA A 1 409 ? 28.204 19.800 6.077 1.00 98.19 409 ALA A CA 1
ATOM 3169 C C . ALA A 1 409 ? 28.740 18.382 5.849 1.00 98.19 409 ALA A C 1
ATOM 3171 O O . ALA A 1 409 ? 29.032 18.013 4.714 1.00 98.19 409 ALA A O 1
ATOM 3172 N N . ARG A 1 410 ? 28.824 17.576 6.912 1.00 98.19 410 ARG A N 1
ATOM 3173 C CA . ARG A 1 410 ? 29.307 16.198 6.840 1.00 98.19 410 ARG A CA 1
ATOM 3174 C C . ARG A 1 410 ? 28.410 15.330 5.962 1.00 98.19 410 ARG A C 1
ATOM 3176 O O . ARG A 1 410 ? 28.905 14.728 5.025 1.00 98.19 410 ARG A O 1
ATOM 3183 N N . LEU A 1 411 ? 27.099 15.307 6.213 1.00 97.38 411 LEU A N 1
ATOM 3184 C CA . LEU A 1 411 ? 26.174 14.493 5.416 1.00 97.38 411 LEU A CA 1
ATOM 3185 C C . LEU A 1 411 ? 26.102 14.985 3.959 1.00 97.38 411 LEU A C 1
ATOM 3187 O O . LEU A 1 411 ? 25.961 14.194 3.034 1.00 97.38 411 LEU A O 1
ATOM 3191 N N . SER A 1 412 ? 26.231 16.291 3.717 1.00 98.25 412 SER A N 1
ATOM 3192 C CA . SER A 1 412 ? 26.333 16.805 2.347 1.00 98.25 412 SER A CA 1
ATOM 3193 C C . SER A 1 412 ? 27.593 16.301 1.639 1.00 98.25 412 SER A C 1
ATOM 3195 O O . SER A 1 412 ? 27.508 15.911 0.476 1.00 98.25 412 SER A O 1
ATOM 3197 N N . ALA A 1 413 ? 28.736 16.274 2.328 1.00 97.38 413 ALA A N 1
ATOM 3198 C CA . ALA A 1 413 ? 30.004 15.813 1.773 1.00 97.38 413 ALA A CA 1
ATOM 3199 C C . ALA A 1 413 ? 30.038 14.291 1.571 1.00 97.38 413 ALA A C 1
ATOM 3201 O O . ALA A 1 413 ? 30.370 13.844 0.476 1.00 97.38 413 ALA A O 1
ATOM 3202 N N . ASP A 1 414 ? 29.644 13.520 2.588 1.00 96.12 414 ASP A N 1
ATOM 3203 C CA . ASP A 1 414 ? 29.707 12.052 2.597 1.00 96.12 414 ASP A CA 1
ATOM 3204 C C . ASP A 1 414 ? 28.833 11.448 1.479 1.00 96.12 414 ASP A C 1
ATOM 3206 O O . ASP A 1 414 ? 29.248 10.512 0.800 1.00 96.12 414 ASP A O 1
ATOM 3210 N N . TYR A 1 415 ? 27.652 12.030 1.229 1.00 93.69 415 TYR A N 1
ATOM 3211 C CA . TYR A 1 415 ? 26.677 11.503 0.261 1.00 93.69 415 TYR A CA 1
ATOM 3212 C C . TYR A 1 415 ? 26.544 12.363 -1.002 1.00 93.69 415 TYR A C 1
ATOM 3214 O O . TYR A 1 415 ? 25.777 12.035 -1.904 1.00 93.69 415 TYR A O 1
ATOM 3222 N N . GLY A 1 416 ? 27.258 13.487 -1.091 1.00 95.50 416 GLY A N 1
ATOM 3223 C CA . GLY A 1 416 ? 27.214 14.392 -2.240 1.00 95.50 416 GLY A CA 1
ATOM 3224 C C . GLY A 1 416 ? 25.856 15.072 -2.459 1.00 95.50 416 GLY A C 1
ATOM 3225 O O . GLY A 1 416 ? 25.486 15.354 -3.601 1.00 95.50 416 GLY A O 1
ATOM 3226 N N . LEU A 1 417 ? 25.077 15.312 -1.406 1.00 97.06 417 LEU A N 1
ATOM 3227 C CA . LEU A 1 417 ? 23.763 15.949 -1.521 1.00 97.06 417 LEU A CA 1
ATOM 3228 C C . LEU A 1 417 ? 23.878 17.479 -1.440 1.00 97.06 417 LEU A C 1
ATOM 3230 O O . LEU A 1 417 ? 24.553 17.984 -0.538 1.00 97.06 417 LEU A O 1
ATOM 3234 N N . PRO A 1 418 ? 23.210 18.249 -2.323 1.00 97.19 418 PRO A N 1
ATOM 3235 C CA . PRO A 1 418 ? 23.253 19.707 -2.275 1.00 97.19 418 PRO A CA 1
ATOM 3236 C C . PRO A 1 418 ? 22.722 20.273 -0.953 1.00 97.19 418 PRO A C 1
ATOM 3238 O O . PRO A 1 418 ? 21.725 19.794 -0.414 1.00 97.19 418 PRO A O 1
ATOM 3241 N N . THR A 1 419 ? 23.324 21.367 -0.482 1.00 96.19 419 THR A N 1
ATOM 3242 C CA . THR A 1 419 ? 22.766 22.216 0.592 1.00 96.19 419 THR A CA 1
ATOM 3243 C C . THR A 1 419 ? 22.066 23.464 0.054 1.00 96.19 419 THR A C 1
ATOM 3245 O O . THR A 1 419 ? 21.441 24.206 0.815 1.00 96.19 419 THR A O 1
ATOM 3248 N N . ALA A 1 420 ? 22.140 23.705 -1.260 1.00 93.12 420 ALA A N 1
ATOM 3249 C CA . ALA A 1 420 ? 21.513 24.841 -1.926 1.00 93.12 420 ALA A CA 1
ATOM 3250 C C . ALA A 1 420 ? 19.978 24.785 -1.837 1.00 93.12 420 ALA A C 1
ATOM 3252 O O . ALA A 1 420 ? 19.376 23.714 -1.842 1.00 93.12 420 ALA A O 1
ATOM 3253 N N . CYS A 1 421 ? 19.344 25.957 -1.762 1.00 91.69 421 CYS A N 1
ATOM 3254 C CA . CYS A 1 421 ? 17.888 26.094 -1.820 1.00 91.69 421 CYS A CA 1
ATOM 3255 C C . CYS A 1 421 ? 17.322 25.667 -3.176 1.00 91.69 421 CYS A C 1
ATOM 3257 O O . CYS A 1 421 ? 18.028 25.720 -4.179 1.00 91.69 421 CYS A O 1
ATOM 3259 N N . PHE A 1 422 ? 16.048 25.267 -3.227 1.00 90.25 422 PHE A N 1
ATOM 3260 C CA . PHE A 1 422 ? 15.441 24.836 -4.493 1.00 90.25 422 PHE A CA 1
ATOM 3261 C C . PHE A 1 422 ? 15.129 26.007 -5.434 1.00 90.25 422 PHE A C 1
ATOM 3263 O O . PHE A 1 422 ? 14.961 25.797 -6.637 1.00 90.25 422 PHE A O 1
ATOM 3270 N N . HIS A 1 423 ? 15.040 27.227 -4.899 1.00 83.81 423 HIS A N 1
ATOM 3271 C CA . HIS A 1 423 ? 14.850 28.454 -5.670 1.00 83.81 423 HIS A CA 1
ATOM 3272 C C . HIS A 1 423 ? 15.592 29.644 -5.055 1.00 83.81 423 HIS A C 1
ATOM 3274 O O . HIS A 1 423 ? 15.910 29.662 -3.862 1.00 83.81 423 HIS A O 1
ATOM 3280 N N . SER A 1 424 ? 15.802 30.682 -5.861 1.00 79.25 424 SER A N 1
ATOM 3281 C CA . SER A 1 424 ? 16.475 31.917 -5.453 1.00 79.25 424 SER A CA 1
ATOM 3282 C C . SER A 1 424 ? 15.551 32.938 -4.774 1.00 79.25 424 SER A C 1
ATOM 3284 O O . SER A 1 424 ? 16.016 33.966 -4.287 1.00 79.25 424 SER A O 1
ATOM 3286 N N . GLY A 1 425 ? 14.240 32.669 -4.718 1.00 70.38 425 GLY A N 1
ATOM 3287 C CA . GLY A 1 425 ? 13.240 33.564 -4.124 1.00 70.38 425 GLY A CA 1
ATOM 3288 C C . GLY A 1 425 ? 13.575 34.026 -2.696 1.00 70.38 425 GLY A C 1
ATOM 3289 O O . GLY A 1 425 ? 13.865 33.216 -1.816 1.00 70.38 425 GLY A O 1
ATOM 3290 N N . GLY A 1 426 ? 13.516 35.344 -2.464 1.00 60.88 426 GLY A N 1
ATOM 3291 C CA . GLY A 1 426 ? 13.669 35.962 -1.139 1.00 60.88 426 GLY A CA 1
ATOM 3292 C C . GLY A 1 426 ? 15.108 36.133 -0.633 1.00 60.88 426 GLY A C 1
ATOM 3293 O O . GLY A 1 426 ? 15.293 36.481 0.533 1.00 60.88 426 GLY A O 1
ATOM 3294 N N . ARG A 1 427 ? 16.133 35.887 -1.462 1.00 61.66 427 ARG A N 1
ATOM 3295 C CA . ARG A 1 427 ? 17.549 36.074 -1.098 1.00 61.66 427 ARG A CA 1
ATOM 3296 C C . ARG A 1 427 ? 18.362 36.623 -2.273 1.00 61.66 427 ARG A C 1
ATOM 3298 O O . ARG A 1 427 ? 18.150 36.221 -3.409 1.00 61.66 427 ARG A O 1
ATOM 3305 N N . SER A 1 428 ? 19.352 37.470 -1.986 1.00 62.91 428 SER A N 1
ATOM 3306 C CA . SER A 1 428 ? 20.405 37.853 -2.944 1.00 62.91 428 SER A CA 1
ATOM 3307 C C . SER A 1 428 ? 21.396 36.691 -3.132 1.00 62.91 428 SER A C 1
ATOM 3309 O O . SER A 1 428 ? 22.531 36.749 -2.660 1.00 62.91 428 SER A O 1
ATOM 3311 N N . LEU A 1 429 ? 20.947 35.589 -3.737 1.00 73.50 429 LEU A N 1
ATOM 3312 C CA . LEU A 1 429 ? 21.789 34.427 -4.031 1.00 73.50 429 LEU A CA 1
ATOM 3313 C C . LEU A 1 429 ? 22.487 34.602 -5.382 1.00 73.50 429 LEU A C 1
ATOM 3315 O O . LEU A 1 429 ? 21.860 35.014 -6.352 1.00 73.50 429 LEU A O 1
ATOM 3319 N N . ALA A 1 430 ? 23.769 34.232 -5.452 1.00 80.00 430 ALA A N 1
ATOM 3320 C CA . ALA A 1 430 ? 24.515 34.206 -6.712 1.00 80.00 430 ALA A CA 1
ATOM 3321 C C . ALA A 1 430 ? 23.963 33.150 -7.691 1.00 80.00 430 ALA A C 1
ATOM 3323 O O . ALA A 1 430 ? 23.925 33.374 -8.898 1.00 80.00 430 ALA A O 1
ATOM 3324 N N . LEU A 1 431 ? 23.499 32.008 -7.168 1.00 83.44 431 LEU A N 1
ATOM 3325 C CA . LEU A 1 431 ? 22.800 30.990 -7.950 1.00 83.44 431 LEU A CA 1
ATOM 3326 C C . LEU A 1 431 ? 21.333 31.399 -8.117 1.00 83.44 431 LEU A C 1
ATOM 3328 O O . LEU A 1 431 ? 20.537 31.277 -7.184 1.00 83.44 431 LEU A O 1
ATOM 3332 N N . ASN A 1 432 ? 20.990 31.883 -9.308 1.00 88.31 432 ASN A N 1
ATOM 3333 C CA . ASN A 1 432 ? 19.603 32.115 -9.702 1.00 88.31 432 ASN A CA 1
ATOM 3334 C C . ASN A 1 432 ? 18.883 30.784 -10.016 1.00 88.31 432 ASN A C 1
ATOM 3336 O O . ASN A 1 432 ? 19.494 29.713 -10.051 1.00 88.31 432 ASN A O 1
ATOM 3340 N N . ASP A 1 433 ? 17.577 30.850 -10.277 1.00 87.56 433 ASP A N 1
ATOM 3341 C CA . ASP A 1 433 ? 16.755 29.663 -10.536 1.00 87.56 433 ASP A CA 1
ATOM 3342 C C . ASP A 1 433 ? 17.253 28.779 -11.687 1.00 87.56 433 ASP A C 1
ATOM 3344 O O . ASP A 1 433 ? 17.085 27.564 -11.610 1.00 87.56 433 ASP A O 1
ATOM 3348 N N . GLU A 1 434 ? 17.847 29.347 -12.741 1.00 90.81 434 GLU A N 1
ATOM 3349 C CA . GLU A 1 434 ? 18.400 28.586 -13.870 1.00 90.81 434 GLU A CA 1
ATOM 3350 C C . GLU A 1 434 ? 19.564 27.699 -13.415 1.00 90.81 434 GLU A C 1
ATOM 3352 O O . GLU A 1 434 ? 19.533 26.478 -13.597 1.00 90.81 434 GLU A O 1
ATOM 3357 N N . TRP A 1 435 ? 20.547 28.298 -12.742 1.00 92.94 435 TRP A N 1
ATOM 3358 C CA . TRP A 1 435 ? 21.710 27.580 -12.227 1.00 92.94 435 TRP A CA 1
ATOM 3359 C C . TRP A 1 435 ? 21.344 26.587 -11.129 1.00 92.94 435 TRP A C 1
ATOM 3361 O O . TRP A 1 435 ? 21.934 25.510 -11.065 1.00 92.94 435 TRP A O 1
ATOM 3371 N N . LEU A 1 436 ? 20.332 26.895 -10.313 1.00 92.19 436 LEU A N 1
ATOM 3372 C CA . LEU A 1 436 ? 19.800 25.939 -9.348 1.00 92.19 436 LEU A CA 1
ATOM 3373 C C . LEU A 1 436 ? 19.207 24.710 -10.046 1.00 92.19 436 LEU A C 1
ATOM 3375 O O . LEU A 1 436 ? 19.507 23.598 -9.622 1.00 92.19 436 LEU A O 1
ATOM 3379 N N . ARG A 1 437 ? 18.426 24.843 -11.137 1.00 91.12 437 ARG A N 1
ATOM 3380 C CA . ARG A 1 437 ? 17.957 23.624 -11.844 1.00 91.12 437 ARG A CA 1
ATOM 3381 C C . ARG A 1 437 ? 19.119 22.849 -12.430 1.00 91.12 437 ARG A C 1
ATOM 3383 O O . ARG A 1 437 ? 19.125 21.633 -12.300 1.00 91.12 437 ARG A O 1
ATOM 3390 N N . ARG A 1 438 ? 20.106 23.542 -13.005 1.00 93.56 438 ARG A N 1
ATOM 3391 C CA . ARG A 1 438 ? 21.293 22.889 -13.562 1.00 93.56 438 ARG A CA 1
ATOM 3392 C C . ARG A 1 438 ? 22.054 22.091 -12.502 1.00 93.56 438 ARG A C 1
ATOM 3394 O O . ARG A 1 438 ? 22.418 20.952 -12.771 1.00 93.56 438 ARG A O 1
ATOM 3401 N N . LEU A 1 439 ? 22.248 22.655 -11.307 1.00 93.94 439 LEU A N 1
ATOM 3402 C CA . LEU A 1 439 ? 22.888 21.975 -10.178 1.00 93.94 439 LEU A CA 1
ATOM 3403 C C . LEU A 1 439 ? 22.155 20.679 -9.815 1.00 93.94 439 LEU A C 1
ATOM 3405 O O . LEU A 1 439 ? 22.778 19.624 -9.763 1.00 93.94 439 LEU A O 1
ATOM 3409 N N . PHE A 1 440 ? 20.842 20.761 -9.594 1.00 92.50 440 PHE A N 1
ATOM 3410 C CA . PHE A 1 440 ? 20.036 19.601 -9.210 1.00 92.50 440 PHE A CA 1
ATOM 3411 C C . PHE A 1 440 ? 19.916 18.564 -10.336 1.00 92.50 440 PHE A C 1
ATOM 3413 O O . PHE A 1 440 ? 19.929 17.378 -10.055 1.00 92.50 440 PHE A O 1
ATOM 3420 N N . SER A 1 441 ? 19.893 18.976 -11.609 1.00 90.81 441 SER A N 1
ATOM 3421 C CA . SER A 1 441 ? 19.902 18.038 -12.744 1.00 90.81 441 SER A CA 1
ATOM 3422 C C . SER A 1 441 ? 21.256 17.363 -12.985 1.00 90.81 441 SER A C 1
ATOM 3424 O O . SER A 1 441 ? 21.315 16.325 -13.632 1.00 90.81 441 SER A O 1
ATOM 3426 N N . ALA A 1 442 ? 22.352 17.966 -12.515 1.00 93.94 442 ALA A N 1
ATOM 3427 C CA . ALA A 1 442 ? 23.704 17.440 -12.700 1.00 93.94 442 ALA A CA 1
ATOM 3428 C C . ALA A 1 442 ? 24.102 16.419 -11.621 1.00 93.94 442 ALA A C 1
ATOM 3430 O O . ALA A 1 442 ? 25.171 15.816 -11.711 1.00 93.94 442 ALA A O 1
ATOM 3431 N N . ILE A 1 443 ? 23.279 16.258 -10.584 1.00 92.88 443 ILE A N 1
ATOM 3432 C CA . ILE A 1 443 ? 23.533 15.379 -9.450 1.00 92.88 443 ILE A CA 1
ATOM 3433 C C . ILE A 1 443 ? 22.386 14.378 -9.368 1.00 92.88 443 ILE A C 1
ATOM 3435 O O . ILE A 1 443 ? 21.234 14.775 -9.252 1.00 92.88 443 ILE A O 1
ATOM 3439 N N . ASP A 1 444 ? 22.702 13.084 -9.350 1.00 86.81 444 ASP A N 1
ATOM 3440 C CA . ASP A 1 444 ? 21.719 12.045 -9.031 1.00 86.81 444 ASP A CA 1
ATOM 3441 C C . ASP A 1 444 ? 21.404 12.076 -7.529 1.00 86.81 444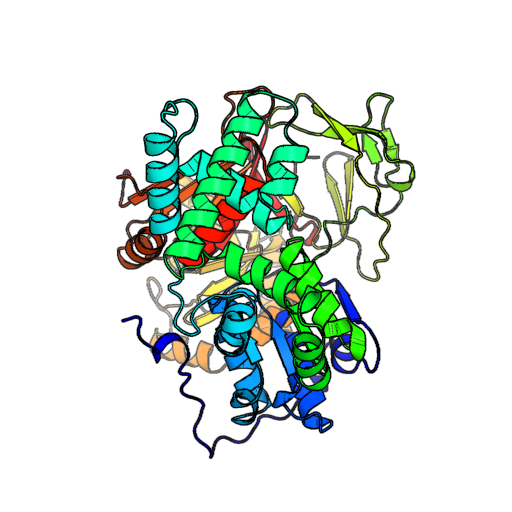 ASP A C 1
ATOM 3443 O O . ASP A 1 444 ? 21.993 11.363 -6.711 1.00 86.81 444 ASP A O 1
ATOM 3447 N N . THR A 1 445 ? 20.535 13.008 -7.141 1.00 91.38 445 THR A N 1
ATOM 3448 C CA . THR A 1 445 ? 20.177 13.197 -5.736 1.00 91.38 445 THR A CA 1
ATOM 3449 C C . THR A 1 445 ? 19.309 12.066 -5.200 1.00 91.38 445 THR A C 1
ATOM 3451 O O . THR A 1 445 ? 19.331 11.833 -3.997 1.00 91.38 445 THR A O 1
ATOM 3454 N N . ASP A 1 446 ? 18.578 11.357 -6.059 1.00 77.44 446 ASP A N 1
ATOM 3455 C CA . ASP A 1 446 ? 17.682 10.268 -5.676 1.00 77.44 446 ASP A CA 1
ATOM 3456 C C . ASP A 1 446 ? 18.478 9.043 -5.219 1.00 77.44 446 ASP A C 1
ATOM 3458 O O . ASP A 1 446 ? 18.262 8.550 -4.109 1.00 77.44 446 ASP A O 1
ATOM 3462 N N . ALA A 1 447 ? 19.470 8.605 -6.004 1.00 67.25 447 ALA A N 1
ATOM 3463 C CA . ALA A 1 447 ? 20.350 7.508 -5.602 1.00 67.25 447 ALA A CA 1
ATOM 3464 C C . ALA A 1 447 ? 21.142 7.850 -4.328 1.00 67.25 447 ALA A C 1
ATOM 3466 O O . ALA A 1 447 ? 21.253 7.031 -3.415 1.00 67.25 447 ALA A O 1
ATOM 3467 N N . ARG A 1 448 ? 21.645 9.087 -4.227 1.00 85.75 448 ARG A N 1
ATOM 3468 C CA . ARG A 1 448 ? 22.406 9.572 -3.060 1.00 85.75 448 ARG A CA 1
ATOM 3469 C C . ARG A 1 448 ? 21.556 9.648 -1.794 1.00 85.75 448 ARG A C 1
ATOM 3471 O O . ARG A 1 448 ? 22.000 9.232 -0.727 1.00 85.75 448 ARG A O 1
ATOM 3478 N N . ALA A 1 449 ? 20.333 10.164 -1.908 1.00 82.19 449 ALA A N 1
ATOM 3479 C CA . ALA A 1 449 ? 19.386 10.219 -0.802 1.00 82.19 449 ALA A CA 1
ATOM 3480 C C . ALA A 1 449 ? 18.984 8.821 -0.341 1.00 82.19 449 ALA A C 1
ATOM 3482 O O . ALA A 1 449 ? 18.890 8.600 0.862 1.00 82.19 449 ALA A O 1
ATOM 3483 N N . LYS A 1 450 ? 18.809 7.879 -1.274 1.00 71.19 450 LYS A N 1
ATOM 3484 C CA . LYS A 1 450 ? 18.525 6.484 -0.945 1.00 71.19 450 LYS A CA 1
ATOM 3485 C C . LYS A 1 450 ? 19.643 5.849 -0.117 1.00 71.19 450 LYS A C 1
ATOM 3487 O O . LYS A 1 450 ? 19.349 5.293 0.931 1.00 71.19 450 LYS A O 1
ATOM 3492 N N . ILE A 1 451 ? 20.906 5.999 -0.527 1.00 73.50 451 ILE A N 1
ATOM 3493 C CA . ILE A 1 451 ? 22.059 5.481 0.236 1.00 73.50 451 ILE A CA 1
ATOM 3494 C C . ILE A 1 451 ? 22.082 6.075 1.653 1.00 73.50 451 ILE A C 1
ATOM 3496 O O . ILE A 1 451 ? 22.189 5.340 2.630 1.00 73.50 451 ILE A O 1
ATOM 3500 N N . LEU A 1 452 ? 21.917 7.398 1.771 1.00 89.00 452 LEU A N 1
ATOM 3501 C CA . LEU A 1 452 ? 21.842 8.085 3.065 1.00 89.00 452 LEU A CA 1
ATOM 3502 C C . LEU A 1 452 ? 20.698 7.554 3.942 1.00 89.00 452 LEU A C 1
ATOM 3504 O O . LEU A 1 452 ? 20.881 7.335 5.137 1.00 89.00 452 LEU A O 1
ATOM 3508 N N . MET A 1 453 ? 19.506 7.397 3.366 1.00 86.06 453 MET A N 1
ATOM 3509 C CA . MET A 1 453 ? 18.329 6.898 4.071 1.00 86.06 453 MET A CA 1
ATOM 3510 C C . MET A 1 453 ? 18.541 5.458 4.552 1.00 86.06 453 MET A C 1
ATOM 3512 O O . MET A 1 453 ? 18.329 5.195 5.734 1.00 86.06 453 MET A O 1
ATOM 3516 N N . ASP A 1 454 ? 19.040 4.575 3.685 1.00 76.31 454 ASP A N 1
ATOM 3517 C CA . ASP A 1 454 ? 19.321 3.171 4.002 1.00 76.31 454 ASP A CA 1
ATOM 3518 C C . ASP A 1 454 ? 20.347 3.055 5.148 1.00 76.31 454 ASP A C 1
ATOM 3520 O O . ASP A 1 454 ? 20.114 2.336 6.120 1.00 76.31 454 ASP A O 1
ATOM 3524 N N . GLU A 1 455 ? 21.445 3.819 5.100 1.00 84.44 455 GLU A N 1
ATOM 3525 C CA . GLU A 1 455 ? 22.471 3.812 6.156 1.00 84.44 455 GLU A CA 1
ATOM 3526 C C . GLU A 1 455 ? 21.975 4.371 7.496 1.00 84.44 455 GLU A C 1
ATOM 3528 O O . GLU A 1 455 ? 22.383 3.904 8.562 1.00 84.44 455 GLU A O 1
ATOM 3533 N N . LEU A 1 456 ? 21.084 5.365 7.463 1.00 88.38 456 LEU A N 1
ATOM 3534 C CA . LEU A 1 456 ? 20.469 5.931 8.665 1.00 88.38 456 LEU A CA 1
ATOM 3535 C C . LEU A 1 456 ? 19.222 5.166 9.126 1.00 88.38 456 LEU A C 1
ATOM 3537 O O . LEU A 1 456 ? 18.610 5.564 10.118 1.00 88.38 456 LEU A O 1
ATOM 3541 N N . LEU A 1 457 ? 18.849 4.082 8.437 1.00 84.75 457 LEU A N 1
ATOM 3542 C CA . LEU A 1 457 ? 17.618 3.322 8.670 1.00 84.75 457 LEU A CA 1
ATOM 3543 C C . LEU A 1 457 ? 16.354 4.197 8.581 1.00 84.75 457 LEU A C 1
ATOM 3545 O O . LEU A 1 457 ? 15.339 3.919 9.224 1.00 84.75 457 LEU A O 1
ATOM 3549 N N . VAL A 1 458 ? 16.408 5.270 7.794 1.00 86.69 458 VAL A N 1
ATOM 3550 C CA . VAL A 1 458 ? 15.281 6.157 7.505 1.00 86.69 458 VAL A CA 1
ATOM 3551 C C . VAL A 1 458 ? 14.566 5.632 6.262 1.00 86.69 458 VAL A C 1
ATOM 3553 O O . VAL A 1 458 ? 15.184 5.226 5.293 1.00 86.69 458 VAL A O 1
ATOM 3556 N N . SER A 1 459 ? 13.241 5.647 6.283 1.00 80.12 459 SER A N 1
ATOM 3557 C CA . SER A 1 459 ? 12.386 5.153 5.205 1.00 80.12 459 SER A CA 1
ATOM 3558 C C . SER A 1 459 ? 11.803 6.337 4.446 1.00 80.12 459 SER A C 1
ATOM 3560 O O . SER A 1 459 ? 11.276 7.280 5.044 1.00 80.12 459 SER A O 1
ATOM 3562 N N . ASP A 1 460 ? 11.861 6.274 3.125 1.00 75.69 460 ASP A N 1
ATOM 3563 C CA . ASP A 1 460 ? 11.263 7.236 2.201 1.00 75.69 460 ASP A CA 1
ATOM 3564 C C . ASP A 1 460 ? 9.722 7.277 2.282 1.00 75.69 460 ASP A C 1
ATOM 3566 O O . ASP A 1 460 ? 9.091 8.292 1.978 1.00 75.69 460 ASP A O 1
ATOM 3570 N N . GLU A 1 461 ? 9.082 6.216 2.761 1.00 72.38 461 GLU A N 1
ATOM 3571 C CA . GLU A 1 461 ? 7.624 6.175 2.904 1.00 72.38 461 GLU A CA 1
ATOM 3572 C C . GLU A 1 461 ? 7.107 7.009 4.086 1.00 72.38 461 GLU A C 1
ATOM 3574 O O . GLU A 1 461 ? 5.977 7.511 4.043 1.00 72.38 461 GLU A O 1
ATOM 3579 N N . PHE A 1 462 ? 7.947 7.237 5.102 1.00 83.19 462 PHE A N 1
ATOM 3580 C CA . PHE A 1 462 ? 7.563 7.860 6.374 1.00 83.19 462 PHE A CA 1
ATOM 3581 C C . PHE A 1 462 ? 8.283 9.196 6.636 1.00 83.19 462 PHE A C 1
ATOM 3583 O O . PHE A 1 462 ? 9.020 9.324 7.609 1.00 83.19 462 PHE A O 1
ATOM 3590 N N . PRO A 1 463 ? 8.086 10.240 5.810 1.00 89.75 463 PRO A N 1
ATOM 3591 C CA . PRO A 1 463 ? 8.617 11.557 6.135 1.00 89.75 463 PRO A CA 1
ATOM 3592 C C . PRO A 1 463 ? 7.973 12.112 7.405 1.00 89.75 463 PRO A C 1
ATOM 3594 O O . PRO A 1 463 ? 6.746 12.117 7.539 1.00 89.75 463 PRO A O 1
ATOM 3597 N N . HIS A 1 464 ? 8.787 12.713 8.277 1.00 89.88 464 HIS A N 1
ATOM 3598 C CA . HIS A 1 464 ? 8.304 13.466 9.442 1.00 89.88 464 HIS A CA 1
ATOM 3599 C C . HIS A 1 464 ? 7.372 14.618 9.046 1.00 89.88 464 HIS A C 1
ATOM 3601 O O . HIS A 1 464 ? 6.563 15.078 9.854 1.00 89.88 464 HIS A O 1
ATOM 3607 N N . HIS A 1 465 ? 7.466 15.112 7.806 1.00 89.94 465 HIS A N 1
ATOM 3608 C CA . HIS A 1 465 ? 6.562 16.138 7.310 1.00 89.94 465 HIS A CA 1
ATOM 3609 C C . HIS A 1 465 ? 6.218 16.013 5.824 1.00 89.94 465 HIS A C 1
ATOM 3611 O O . HIS A 1 465 ? 7.088 15.870 4.967 1.00 89.94 465 HIS A O 1
ATOM 3617 N N . ARG A 1 466 ? 4.930 16.210 5.520 1.00 89.00 466 ARG A N 1
ATOM 3618 C CA . ARG A 1 466 ? 4.413 16.531 4.182 1.00 89.00 466 ARG A CA 1
ATOM 3619 C C . ARG A 1 466 ? 3.526 17.774 4.248 1.00 89.00 466 ARG A C 1
ATOM 3621 O O . ARG A 1 466 ? 2.792 17.916 5.238 1.00 89.00 466 ARG A O 1
ATOM 3628 N N . PRO A 1 467 ? 3.497 18.620 3.205 1.00 84.69 467 PRO A N 1
ATOM 3629 C CA . PRO A 1 467 ? 2.574 19.745 3.135 1.00 84.69 467 PRO A CA 1
ATOM 3630 C C . PRO A 1 467 ? 1.121 19.304 3.325 1.00 84.69 467 PRO A C 1
ATOM 3632 O O . PRO A 1 467 ? 0.604 18.444 2.616 1.00 84.69 467 PRO A O 1
ATOM 3635 N N . GLN A 1 468 ? 0.444 19.923 4.291 1.00 77.81 468 GLN A N 1
ATOM 3636 C CA . GLN A 1 468 ? -0.961 19.630 4.602 1.00 77.81 468 GLN A CA 1
ATOM 3637 C C . GLN A 1 468 ? -1.935 20.646 3.991 1.00 77.81 468 GLN A C 1
ATOM 3639 O O . GLN A 1 468 ? -3.144 20.502 4.144 1.00 77.81 468 GLN A O 1
ATOM 3644 N N . ASN A 1 469 ? -1.427 21.666 3.294 1.00 72.00 469 ASN A N 1
ATOM 3645 C CA . ASN A 1 469 ? -2.202 22.766 2.721 1.00 72.00 469 ASN A CA 1
ATOM 3646 C C . ASN A 1 469 ? -1.671 23.145 1.328 1.00 72.00 469 ASN A C 1
ATOM 3648 O O . ASN A 1 469 ? -0.522 22.861 0.997 1.00 72.00 469 ASN A O 1
ATOM 3652 N N . GLY A 1 470 ? -2.495 23.848 0.546 1.00 68.75 470 GLY A N 1
ATOM 3653 C CA . GLY A 1 470 ? -2.111 24.376 -0.767 1.00 68.75 470 GLY A CA 1
ATOM 3654 C C . GLY A 1 470 ? -2.059 23.319 -1.875 1.00 68.75 470 GLY A C 1
ATOM 3655 O O . GLY A 1 470 ? -2.493 22.184 -1.692 1.00 68.75 470 GLY A O 1
ATOM 3656 N N . ALA A 1 471 ? -1.529 23.709 -3.038 1.00 67.31 471 ALA A N 1
ATOM 3657 C CA . ALA A 1 471 ? -1.541 22.894 -4.259 1.00 67.31 471 ALA A CA 1
ATOM 3658 C C . ALA A 1 471 ? -0.740 21.581 -4.159 1.00 67.31 471 ALA A C 1
ATOM 3660 O O . ALA A 1 471 ? -1.028 20.648 -4.900 1.00 67.31 471 ALA A O 1
ATOM 3661 N N . ARG A 1 472 ? 0.228 21.502 -3.234 1.00 71.75 472 ARG A N 1
ATOM 3662 C CA . ARG A 1 472 ? 1.082 20.321 -3.001 1.00 71.75 472 ARG A CA 1
ATOM 3663 C C . ARG A 1 472 ? 0.538 19.363 -1.937 1.00 71.75 472 ARG A C 1
ATOM 3665 O O . ARG A 1 472 ? 1.172 18.359 -1.627 1.00 71.75 472 ARG A O 1
ATOM 3672 N N . ARG A 1 473 ? -0.636 19.643 -1.358 1.00 79.44 473 ARG A N 1
ATOM 3673 C CA . ARG A 1 473 ? -1.279 18.690 -0.450 1.00 79.44 473 ARG A CA 1
ATOM 3674 C C . ARG A 1 473 ? -1.714 17.459 -1.239 1.00 79.44 473 ARG A C 1
ATOM 3676 O O . ARG A 1 473 ? -2.638 17.535 -2.042 1.00 79.44 473 ARG A O 1
ATOM 3683 N N . ASN A 1 474 ? -1.112 16.321 -0.920 1.00 82.25 474 ASN A N 1
ATOM 3684 C CA . ASN A 1 474 ? -1.335 15.082 -1.658 1.00 82.25 474 ASN A CA 1
ATOM 3685 C C . ASN A 1 474 ? -1.491 13.880 -0.711 1.00 82.25 474 ASN A C 1
ATOM 3687 O O . ASN A 1 474 ? -0.882 12.834 -0.907 1.00 82.25 474 ASN A O 1
ATOM 3691 N N . THR A 1 475 ? -2.259 14.053 0.372 1.00 87.06 475 THR A N 1
ATOM 3692 C CA . THR A 1 475 ? -2.369 13.070 1.463 1.00 87.06 475 THR A CA 1
ATOM 3693 C C . THR A 1 475 ? -3.819 12.741 1.806 1.00 87.06 475 THR A C 1
ATOM 3695 O O . THR A 1 475 ? -4.621 13.645 2.069 1.00 87.06 475 THR A O 1
ATOM 3698 N N . VAL A 1 476 ? -4.129 11.446 1.872 1.00 90.56 476 VAL A N 1
ATOM 3699 C CA . VAL A 1 476 ? -5.330 10.884 2.507 1.00 90.56 476 VAL A CA 1
ATOM 3700 C C . VAL A 1 476 ? -4.955 10.479 3.922 1.00 90.56 476 VAL A C 1
ATOM 3702 O O . VAL A 1 476 ? -3.965 9.785 4.122 1.00 90.56 476 VAL A O 1
ATOM 3705 N N . ASN A 1 477 ? -5.723 10.907 4.917 1.00 93.88 477 ASN A N 1
ATOM 3706 C CA . ASN A 1 477 ? -5.475 10.526 6.300 1.00 93.88 477 ASN A CA 1
ATOM 3707 C C . ASN A 1 477 ? -6.399 9.381 6.711 1.00 93.88 477 ASN A C 1
ATOM 3709 O O . ASN A 1 477 ? -7.613 9.541 6.629 1.00 93.88 477 ASN A O 1
ATOM 3713 N N . LEU A 1 478 ? -5.838 8.293 7.230 1.00 93.38 478 LEU A N 1
ATOM 3714 C CA . LEU A 1 478 ? -6.555 7.268 7.986 1.00 93.38 478 LEU A CA 1
ATOM 3715 C C . LEU A 1 478 ? -6.201 7.438 9.464 1.00 93.38 478 LEU A C 1
ATOM 3717 O O . LEU A 1 478 ? -5.088 7.118 9.878 1.00 93.38 478 LEU A O 1
ATOM 3721 N N . THR A 1 479 ? -7.133 7.965 10.254 1.00 95.31 479 THR A N 1
ATOM 3722 C CA . THR A 1 479 ? -6.957 8.154 11.697 1.00 95.31 479 THR A CA 1
ATOM 3723 C C . THR A 1 479 ? -7.780 7.130 12.466 1.00 95.31 479 THR A C 1
ATOM 3725 O O . THR A 1 479 ? -9.010 7.230 12.550 1.00 95.31 479 THR A O 1
ATOM 3728 N N . MET A 1 480 ? -7.095 6.158 13.057 1.00 93.31 480 MET A N 1
ATOM 3729 C CA . MET A 1 480 ? -7.686 5.149 13.925 1.00 93.31 480 MET A CA 1
ATOM 3730 C C . MET A 1 480 ? -8.278 5.788 15.179 1.00 93.31 480 MET A C 1
ATOM 3732 O O . MET A 1 480 ? -7.740 6.774 15.682 1.00 93.31 480 MET A O 1
ATOM 3736 N N . PHE A 1 481 ? -9.396 5.232 15.643 1.00 92.69 481 PHE A N 1
ATOM 3737 C CA . PHE A 1 481 ? -10.084 5.615 16.877 1.00 92.69 481 PHE A CA 1
ATOM 3738 C C . PHE A 1 481 ? -10.526 7.087 17.000 1.00 92.69 481 PHE A C 1
ATOM 3740 O O . PHE A 1 481 ? -10.886 7.554 18.075 1.00 92.69 481 PHE A O 1
ATOM 3747 N N . SER A 1 482 ? -10.549 7.835 15.896 1.00 92.19 482 SER A N 1
ATOM 3748 C CA . SER A 1 482 ? -10.866 9.272 15.910 1.00 92.19 482 SER A CA 1
ATOM 3749 C C . SER A 1 482 ? -12.358 9.603 15.901 1.00 92.19 482 SER A C 1
ATOM 3751 O O . SER A 1 482 ? -12.744 10.770 16.007 1.00 92.19 482 SER A O 1
ATOM 3753 N N . ASP A 1 483 ? -13.218 8.599 15.748 1.00 87.94 483 ASP A N 1
ATOM 3754 C CA . ASP A 1 483 ? -14.666 8.751 15.836 1.00 87.94 483 ASP A CA 1
ATOM 3755 C C . ASP A 1 483 ? -15.194 7.988 17.060 1.00 87.94 483 ASP A C 1
ATOM 3757 O O . ASP A 1 483 ? -15.572 6.820 16.986 1.00 87.94 483 ASP A O 1
ATOM 3761 N N . GLN A 1 484 ? -15.172 8.672 18.207 1.00 83.19 484 GLN A N 1
ATOM 3762 C CA . GLN A 1 484 ? -15.422 8.144 19.558 1.00 83.19 484 GLN A CA 1
ATOM 3763 C C . GLN A 1 484 ? -16.920 7.964 19.886 1.00 83.19 484 GLN A C 1
ATOM 3765 O O . GLN A 1 484 ? -17.389 8.283 20.973 1.00 83.19 484 GLN A O 1
ATOM 3770 N N . ARG A 1 485 ? -17.718 7.467 18.934 1.00 79.19 485 ARG A N 1
ATOM 3771 C CA . ARG A 1 485 ? -19.154 7.174 19.161 1.00 79.19 485 ARG A CA 1
ATOM 3772 C C . ARG A 1 485 ? -19.394 5.882 19.945 1.00 79.19 485 ARG A C 1
ATOM 3774 O O . ARG A 1 485 ? -20.540 5.537 20.219 1.00 79.19 485 ARG A O 1
ATOM 3781 N N . ALA A 1 486 ? -18.333 5.143 20.235 1.00 80.56 486 ALA A N 1
ATOM 3782 C CA . ALA A 1 486 ? -18.333 3.890 20.965 1.00 80.56 486 ALA A CA 1
ATOM 3783 C C . ALA A 1 486 ? -17.070 3.821 21.828 1.00 80.56 486 ALA A C 1
ATOM 3785 O O . ALA A 1 486 ? -16.136 4.591 21.616 1.00 80.56 486 ALA A O 1
ATOM 3786 N N . ARG A 1 487 ? -17.053 2.865 22.763 1.00 78.81 487 ARG A N 1
ATOM 3787 C CA . ARG A 1 487 ? -15.917 2.603 23.655 1.00 78.81 487 ARG A CA 1
ATOM 3788 C C . ARG A 1 487 ? -14.620 2.307 22.887 1.00 78.81 487 ARG A C 1
ATOM 3790 O O . ARG A 1 487 ? -13.581 2.844 23.227 1.00 78.81 487 ARG A O 1
ATOM 3797 N N . VAL A 1 488 ? -14.698 1.520 21.813 1.00 82.56 488 VAL A N 1
ATOM 3798 C CA . VAL A 1 488 ? -13.627 1.448 20.808 1.00 82.56 488 VAL A CA 1
ATOM 3799 C C . VAL A 1 488 ? -13.968 2.427 19.692 1.00 82.56 488 VAL A C 1
ATOM 3801 O O . VAL A 1 488 ? -15.012 2.300 19.042 1.00 82.56 488 VAL A O 1
ATOM 3804 N N . GLY A 1 489 ? -13.105 3.418 19.482 1.00 84.12 489 GLY A N 1
ATOM 3805 C CA . GLY A 1 489 ? -13.309 4.457 18.485 1.00 84.12 489 GLY A CA 1
ATOM 3806 C C . GLY A 1 489 ? -13.292 3.902 17.059 1.00 84.12 489 GLY A C 1
ATOM 3807 O O . GLY A 1 489 ? -12.534 2.999 16.718 1.00 84.12 489 GLY A O 1
ATOM 3808 N N . TYR A 1 490 ? -14.098 4.487 16.180 1.00 93.12 490 TYR A N 1
ATOM 3809 C CA . TYR A 1 490 ? -14.099 4.129 14.764 1.00 93.12 490 TYR A CA 1
ATOM 3810 C C . TYR A 1 490 ? -12.891 4.755 14.053 1.00 93.12 490 TYR A C 1
ATOM 3812 O O . TYR A 1 490 ? -12.348 5.787 14.464 1.00 93.12 490 TYR A O 1
ATOM 3820 N N . HIS A 1 491 ? -12.488 4.151 12.940 1.00 93.00 491 HIS A N 1
ATOM 3821 C CA . HIS A 1 491 ? -11.386 4.619 12.107 1.00 93.00 491 HIS A CA 1
ATOM 3822 C C . HIS A 1 491 ? -11.920 5.567 11.034 1.00 93.00 491 HIS A C 1
ATOM 3824 O O . HIS A 1 491 ? -12.764 5.186 10.219 1.00 93.00 491 HIS A O 1
ATOM 3830 N N . ARG A 1 492 ? -11.437 6.810 11.027 1.00 95.94 492 ARG A N 1
ATOM 3831 C CA . ARG A 1 492 ? -11.896 7.851 10.103 1.00 95.94 492 ARG A CA 1
ATOM 3832 C C . ARG A 1 492 ? -10.918 8.024 8.955 1.00 95.94 492 ARG A C 1
ATOM 3834 O O . ARG A 1 492 ? -9.721 8.190 9.177 1.00 95.94 492 ARG A O 1
ATOM 3841 N N . ILE A 1 493 ? -11.444 8.077 7.739 1.00 95.31 493 ILE A N 1
ATOM 3842 C CA . ILE A 1 493 ? -10.700 8.456 6.540 1.00 95.31 493 ILE A CA 1
ATOM 3843 C C . ILE A 1 493 ? -11.062 9.894 6.205 1.00 95.31 493 ILE A C 1
ATOM 3845 O O . ILE A 1 493 ? -12.244 10.234 6.164 1.00 95.31 493 ILE A O 1
ATOM 3849 N N . GLN A 1 494 ? -10.064 10.742 5.975 1.00 94.88 494 GLN A N 1
ATOM 3850 C CA . GLN A 1 494 ? -10.249 12.156 5.667 1.00 94.88 494 GLN A CA 1
ATOM 3851 C C . GLN A 1 494 ? -9.332 12.600 4.537 1.00 94.88 494 GLN A C 1
ATOM 3853 O O . GLN A 1 494 ? -8.113 12.429 4.584 1.00 94.88 494 GLN A O 1
ATOM 3858 N N . TRP A 1 495 ? -9.913 13.287 3.565 1.00 93.19 495 TRP A N 1
ATOM 3859 C CA . TRP A 1 495 ? -9.185 13.950 2.497 1.00 93.19 495 TRP A CA 1
ATOM 3860 C C . TRP A 1 495 ? -9.854 15.281 2.160 1.00 93.19 495 TRP A C 1
ATOM 3862 O O . TRP A 1 495 ? -11.066 15.438 2.293 1.00 93.19 495 TRP A O 1
ATOM 3872 N N . SER A 1 496 ? -9.075 16.270 1.743 1.00 90.81 496 SER A N 1
ATOM 3873 C CA . SER A 1 496 ? -9.620 17.487 1.150 1.00 90.81 496 SER A CA 1
ATOM 3874 C C . SER A 1 496 ? -8.595 18.169 0.269 1.00 90.81 496 SER A C 1
ATOM 3876 O O . SER A 1 496 ? -7.398 18.107 0.540 1.00 90.81 496 SER A O 1
ATOM 3878 N N . SER A 1 497 ? -9.066 18.825 -0.783 1.00 88.56 497 SER A N 1
ATOM 3879 C CA . SER A 1 497 ? -8.220 19.584 -1.692 1.00 88.56 497 SER A CA 1
ATOM 3880 C C . SER A 1 497 ? -9.019 20.672 -2.395 1.00 88.56 497 SER A C 1
ATOM 3882 O O . SER A 1 497 ? -10.212 20.518 -2.661 1.00 88.56 497 SER A O 1
ATOM 3884 N N . SER A 1 498 ? -8.345 21.776 -2.702 1.00 87.25 498 SER A N 1
ATOM 3885 C CA . SER A 1 498 ? -8.828 22.813 -3.616 1.00 87.25 498 SER A CA 1
ATOM 3886 C C . SER A 1 498 ? -8.234 22.685 -5.020 1.00 87.25 498 SER A C 1
ATOM 3888 O O . SER A 1 498 ? -8.522 23.523 -5.862 1.00 87.25 498 SER A O 1
ATOM 3890 N N . ASN A 1 499 ? -7.383 21.685 -5.266 1.00 86.19 499 ASN A N 1
ATOM 3891 C CA . ASN A 1 499 ? -6.829 21.396 -6.585 1.00 86.19 499 ASN A CA 1
ATOM 3892 C C . ASN A 1 499 ? -7.877 20.639 -7.420 1.00 86.19 499 ASN A C 1
ATOM 3894 O O . ASN A 1 499 ? -8.299 19.550 -7.026 1.00 86.19 499 ASN A O 1
ATOM 3898 N N . GLU A 1 500 ? -8.291 21.219 -8.546 1.00 87.38 500 GLU A N 1
ATOM 3899 C CA . GLU A 1 500 ? -9.352 20.679 -9.405 1.00 87.38 500 GLU A CA 1
ATOM 3900 C C . GLU A 1 500 ? -8.992 19.320 -10.013 1.00 87.38 500 GLU A C 1
ATOM 3902 O O . GLU A 1 500 ? -9.826 18.415 -9.979 1.00 87.38 500 GLU A O 1
ATOM 3907 N N . ASP A 1 501 ? -7.745 19.117 -10.444 1.00 86.69 501 ASP A N 1
ATOM 3908 C CA . ASP A 1 501 ? -7.285 17.829 -10.978 1.00 86.69 501 ASP A CA 1
ATOM 3909 C C . ASP A 1 501 ? -7.353 16.733 -9.914 1.00 86.69 501 ASP A C 1
ATOM 3911 O O . ASP A 1 501 ? -7.798 15.615 -10.170 1.00 86.69 501 ASP A O 1
ATOM 3915 N N . ALA A 1 502 ? -6.928 17.051 -8.687 1.00 85.06 502 ALA A N 1
ATOM 3916 C CA . ALA A 1 502 ? -6.999 16.118 -7.568 1.00 85.06 502 ALA A CA 1
ATOM 3917 C C . ALA A 1 502 ? -8.457 15.779 -7.212 1.00 85.06 502 ALA A C 1
ATOM 3919 O O . ALA A 1 502 ? -8.777 14.626 -6.932 1.00 85.06 502 ALA A O 1
ATOM 3920 N N . VAL A 1 503 ? -9.348 16.773 -7.247 1.00 89.31 503 VAL A N 1
ATOM 3921 C CA . VAL A 1 503 ? -10.792 16.592 -7.045 1.00 89.31 503 VAL A CA 1
ATOM 3922 C C . VAL A 1 503 ? 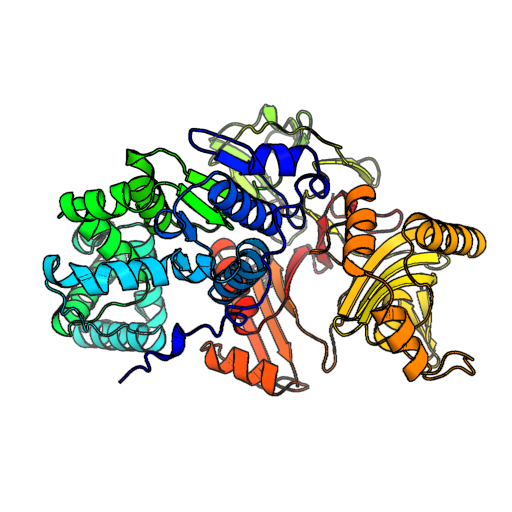-11.400 15.709 -8.127 1.00 89.31 503 VAL A C 1
ATOM 3924 O O . VAL A 1 503 ? -12.192 14.824 -7.808 1.00 89.31 503 VAL A O 1
ATOM 3927 N N . GLU A 1 504 ? -11.023 15.917 -9.382 1.00 89.00 504 GLU A N 1
ATOM 3928 C CA . GLU A 1 504 ? -11.554 15.165 -10.511 1.00 89.00 504 GLU A CA 1
ATOM 3929 C C . GLU A 1 504 ? -11.085 13.706 -10.501 1.00 89.00 504 GLU A C 1
ATOM 3931 O O . GLU A 1 504 ? -11.908 12.807 -10.669 1.00 89.00 504 GLU A O 1
ATOM 3936 N N . ARG A 1 505 ? -9.808 13.439 -10.189 1.00 86.56 505 ARG A N 1
ATOM 3937 C CA . ARG A 1 505 ? -9.307 12.064 -10.000 1.00 86.56 505 ARG A CA 1
ATOM 3938 C C . ARG A 1 505 ? -10.096 11.305 -8.931 1.00 86.56 505 ARG A C 1
ATOM 3940 O O . ARG A 1 505 ? -10.506 10.170 -9.147 1.00 86.56 505 ARG A O 1
ATOM 3947 N N . VAL A 1 506 ? -10.381 11.959 -7.806 1.00 87.19 506 VAL A N 1
ATOM 3948 C CA . VAL A 1 506 ? -11.167 11.365 -6.713 1.00 87.19 506 VAL A CA 1
ATOM 3949 C C . VAL A 1 506 ? -12.636 11.184 -7.096 1.00 87.19 506 VAL A C 1
ATOM 3951 O O . VAL A 1 506 ? -13.243 10.174 -6.745 1.00 87.19 506 VAL A O 1
ATOM 3954 N N . ARG A 1 507 ? -13.219 12.129 -7.840 1.00 89.06 507 ARG A N 1
ATOM 3955 C CA . ARG A 1 507 ? -14.601 12.030 -8.331 1.00 89.06 507 ARG A CA 1
ATOM 3956 C C . ARG A 1 507 ? -14.773 10.855 -9.295 1.00 89.06 507 ARG A C 1
ATOM 3958 O O . ARG A 1 507 ? -15.750 10.125 -9.172 1.00 89.06 507 ARG A O 1
ATOM 3965 N N . ARG A 1 508 ? -13.808 10.635 -10.195 1.00 86.81 508 ARG A N 1
ATOM 3966 C CA . ARG A 1 508 ? -13.777 9.475 -11.108 1.00 86.81 508 ARG A CA 1
ATOM 3967 C C . ARG A 1 508 ? -13.683 8.137 -10.378 1.00 86.81 508 ARG A C 1
ATOM 3969 O O . ARG A 1 508 ? -14.091 7.121 -10.920 1.00 86.81 508 ARG A O 1
ATOM 3976 N N . ALA A 1 509 ? -13.202 8.148 -9.140 1.00 77.62 509 ALA A N 1
ATOM 3977 C CA . ALA A 1 509 ? -13.140 6.984 -8.266 1.00 77.62 509 ALA A CA 1
ATOM 3978 C C . ALA A 1 509 ? -14.447 6.719 -7.488 1.00 77.62 509 ALA A C 1
ATOM 3980 O O . ALA A 1 509 ? -14.422 6.012 -6.481 1.00 77.62 509 ALA A O 1
ATOM 3981 N N . ASP A 1 510 ? -15.565 7.343 -7.880 1.00 85.06 510 ASP A N 1
ATOM 3982 C CA . ASP A 1 510 ? -16.875 7.275 -7.207 1.00 85.06 510 ASP A CA 1
ATOM 3983 C C . ASP A 1 510 ? -16.821 7.606 -5.699 1.00 85.06 510 ASP A C 1
ATOM 3985 O O . ASP A 1 510 ? -17.557 7.093 -4.850 1.00 85.06 510 ASP A O 1
ATOM 3989 N N . VAL A 1 511 ? -15.900 8.492 -5.318 1.00 86.50 511 VAL A N 1
ATOM 3990 C CA . VAL A 1 511 ? -15.803 8.978 -3.944 1.00 86.50 511 VAL A CA 1
ATOM 3991 C C . VAL A 1 511 ? -16.764 10.150 -3.775 1.00 86.50 511 VAL A C 1
ATOM 3993 O O . VAL A 1 511 ? -16.630 11.193 -4.415 1.00 86.50 511 VAL A O 1
ATOM 3996 N N . LYS A 1 512 ? -17.731 10.012 -2.861 1.00 88.88 512 LYS A N 1
ATOM 3997 C CA . LYS A 1 512 ? -18.704 11.074 -2.563 1.00 88.88 512 LYS A CA 1
ATOM 3998 C C . LYS A 1 512 ? -18.033 12.273 -1.894 1.00 88.88 512 LYS A C 1
ATOM 4000 O O . LYS A 1 512 ? -17.812 12.294 -0.679 1.00 88.88 512 LYS A O 1
ATOM 4005 N N . LEU A 1 513 ? -17.748 13.289 -2.700 1.00 92.56 513 LEU A N 1
ATOM 4006 C CA . LEU A 1 513 ? -17.184 14.555 -2.252 1.00 92.56 513 LEU A CA 1
ATOM 4007 C C . LEU A 1 513 ? -18.262 15.499 -1.712 1.00 92.56 513 LEU A C 1
ATOM 4009 O O . LEU A 1 513 ? -19.393 15.542 -2.189 1.00 92.56 513 LEU A O 1
ATOM 4013 N N . ARG A 1 514 ? -17.885 16.293 -0.714 1.00 94.00 514 ARG A N 1
ATOM 4014 C CA . ARG A 1 514 ? -18.704 17.335 -0.089 1.00 94.00 514 ARG A CA 1
ATOM 4015 C C . ARG A 1 514 ? -17.976 18.670 -0.181 1.00 94.00 514 ARG A C 1
ATOM 4017 O O . ARG A 1 514 ? -16.745 18.695 -0.178 1.00 94.00 514 ARG A O 1
ATOM 4024 N N . ALA A 1 515 ? -18.715 19.776 -0.202 1.00 92.25 515 ALA A N 1
ATOM 4025 C CA . ALA A 1 515 ? -18.109 21.098 -0.081 1.00 92.25 515 ALA A CA 1
ATOM 4026 C C . ALA A 1 515 ? -17.358 21.212 1.263 1.00 92.25 515 ALA A C 1
ATOM 4028 O O . ALA A 1 515 ? -17.864 20.817 2.322 1.00 92.25 515 ALA A O 1
ATOM 4029 N N . GLY A 1 516 ? -16.117 21.690 1.207 1.00 85.62 516 GLY A N 1
ATOM 4030 C CA . GLY A 1 516 ? -15.301 22.032 2.368 1.00 85.62 516 GLY A CA 1
ATOM 4031 C C . GLY A 1 516 ? -15.141 23.546 2.511 1.00 85.62 516 GLY A C 1
ATOM 4032 O O . GLY A 1 516 ? -15.625 24.317 1.692 1.00 85.62 516 GLY A O 1
ATOM 4033 N N . LYS A 1 517 ? -14.408 23.986 3.544 1.00 79.44 517 LYS A N 1
ATOM 4034 C CA . LYS A 1 517 ? -14.111 25.417 3.764 1.00 79.44 517 LYS A CA 1
ATOM 4035 C C . LYS A 1 517 ? -13.310 26.036 2.608 1.00 79.44 517 LYS A C 1
ATOM 4037 O O . LYS A 1 517 ? -13.456 27.218 2.323 1.00 79.44 517 LYS A O 1
ATOM 4042 N N . ARG A 1 518 ? -12.435 25.244 1.978 1.00 79.50 518 ARG A N 1
ATOM 4043 C CA . ARG A 1 518 ? -11.651 25.597 0.786 1.00 79.50 518 ARG A CA 1
ATOM 4044 C C . ARG A 1 518 ? -11.561 24.353 -0.104 1.00 79.50 518 ARG A C 1
ATOM 4046 O O . ARG A 1 518 ? -10.831 23.426 0.238 1.00 79.50 518 ARG A O 1
ATOM 4053 N N . GLY A 1 519 ? -12.331 24.318 -1.190 1.00 88.38 519 GLY A N 1
ATOM 4054 C CA . GLY A 1 519 ? -12.387 23.182 -2.117 1.00 88.38 519 GLY A CA 1
ATOM 4055 C C . GLY A 1 519 ? -13.327 22.055 -1.679 1.00 88.38 519 GLY A C 1
ATOM 4056 O O . GLY A 1 519 ? -14.318 22.278 -0.981 1.00 88.38 519 GLY A O 1
ATOM 4057 N N . MET A 1 520 ? -13.006 20.830 -2.088 1.00 92.38 520 MET A N 1
ATOM 4058 C CA . MET A 1 520 ? -13.804 19.639 -1.804 1.00 92.38 520 MET A CA 1
ATOM 4059 C C . MET A 1 520 ? -13.185 18.816 -0.679 1.00 92.38 520 MET A C 1
ATOM 4061 O O . MET A 1 520 ? -11.975 18.839 -0.447 1.00 92.38 520 MET A O 1
ATOM 4065 N N . ARG A 1 521 ? -14.025 18.060 0.025 1.00 93.12 521 ARG A N 1
ATOM 4066 C CA . ARG A 1 521 ? -13.606 17.132 1.073 1.00 93.12 521 ARG A CA 1
ATOM 4067 C C . ARG A 1 521 ? -14.309 15.788 0.972 1.00 93.12 521 ARG A C 1
ATOM 4069 O O . ARG A 1 521 ? -15.464 15.705 0.567 1.00 93.12 521 ARG A O 1
ATOM 4076 N N . PHE A 1 522 ? -13.618 14.762 1.430 1.00 92.44 522 PHE A N 1
ATOM 4077 C CA . PHE A 1 522 ? -14.112 13.419 1.662 1.00 92.44 522 PHE A CA 1
ATOM 4078 C C . PHE A 1 522 ? -13.878 13.066 3.129 1.00 92.44 522 PHE A C 1
ATOM 4080 O O . PHE A 1 522 ? -12.815 13.341 3.684 1.00 92.44 522 PHE A O 1
ATOM 4087 N N . GLU A 1 523 ? -14.888 12.476 3.755 1.00 94.62 523 GLU A N 1
ATOM 4088 C CA . GLU A 1 523 ? -14.774 11.951 5.110 1.00 94.62 523 GLU A CA 1
ATOM 4089 C C . GLU A 1 523 ? -15.733 10.775 5.275 1.00 94.62 523 GLU A C 1
ATOM 4091 O O . GLU A 1 523 ? -16.886 10.861 4.841 1.00 94.62 523 GLU A O 1
ATOM 4096 N N . THR A 1 524 ? -15.267 9.693 5.886 1.00 94.69 524 THR A N 1
ATOM 4097 C CA . THR A 1 524 ? -16.075 8.514 6.218 1.00 94.69 524 THR A CA 1
ATOM 4098 C C . THR A 1 524 ? -15.456 7.792 7.416 1.00 94.69 524 THR A C 1
ATOM 4100 O O . THR A 1 524 ? -14.268 7.972 7.683 1.00 94.69 524 THR A O 1
ATOM 4103 N N . SER A 1 525 ? -16.239 6.984 8.127 1.00 94.88 525 SER A N 1
ATOM 4104 C CA . SER A 1 525 ? -15.783 6.230 9.301 1.00 94.88 525 SER A CA 1
ATOM 4105 C C . SER A 1 525 ? -16.141 4.753 9.163 1.00 94.88 525 SER A C 1
ATOM 4107 O O . SER A 1 525 ? -17.217 4.422 8.666 1.00 94.88 525 SER A O 1
ATOM 4109 N N . PHE A 1 526 ? -15.270 3.874 9.650 1.00 91.00 526 PHE A N 1
ATOM 4110 C CA . PHE A 1 526 ? -15.466 2.426 9.667 1.00 91.00 526 PHE A CA 1
ATOM 4111 C C . PHE A 1 526 ? -15.234 1.873 11.069 1.00 91.00 526 PHE A C 1
ATOM 4113 O O . PHE A 1 526 ? -14.343 2.340 11.777 1.00 91.00 526 PHE A O 1
ATOM 4120 N N . LYS A 1 527 ? -16.024 0.865 11.449 1.00 88.25 527 LYS A N 1
ATOM 4121 C CA . LYS A 1 527 ? -15.818 0.127 12.699 1.00 88.25 527 LYS A CA 1
ATOM 4122 C C . LYS A 1 527 ? -14.602 -0.793 12.594 1.00 88.25 527 LYS A C 1
ATOM 4124 O O . LYS A 1 527 ? -13.732 -0.757 13.446 1.00 88.25 527 LYS A O 1
ATOM 4129 N N . GLU A 1 528 ? -14.543 -1.575 11.518 1.00 80.81 528 GLU A N 1
ATOM 4130 C CA . GLU A 1 528 ? -13.472 -2.541 11.279 1.00 80.81 528 GLU A CA 1
ATOM 4131 C C . GLU A 1 528 ? -12.269 -1.869 10.612 1.00 80.81 528 GLU A C 1
ATOM 4133 O O . GLU A 1 528 ? -12.397 -1.275 9.533 1.00 80.81 528 GLU A O 1
ATOM 4138 N N . TYR A 1 529 ? -11.089 -2.007 11.220 1.00 78.69 529 TYR A N 1
ATOM 4139 C CA . TYR A 1 529 ? -9.851 -1.424 10.704 1.00 78.69 529 TYR A CA 1
ATOM 4140 C C . TYR A 1 529 ? -9.527 -1.892 9.280 1.00 78.69 529 TYR A C 1
ATOM 4142 O O . TYR A 1 529 ? -9.207 -1.071 8.426 1.00 78.69 529 TYR A O 1
ATOM 4150 N N . ALA A 1 530 ? -9.686 -3.186 8.988 1.00 68.62 530 ALA A N 1
ATOM 4151 C CA . ALA A 1 530 ? -9.396 -3.740 7.664 1.00 68.62 530 ALA A CA 1
ATOM 4152 C C . ALA A 1 530 ? -10.259 -3.104 6.557 1.00 68.62 530 ALA A C 1
ATOM 4154 O O . ALA A 1 530 ? -9.772 -2.830 5.461 1.00 68.62 530 ALA A O 1
ATOM 4155 N N . ALA A 1 531 ? -11.532 -2.814 6.844 1.00 73.31 531 ALA A N 1
ATOM 4156 C CA . ALA A 1 531 ? -12.405 -2.110 5.906 1.00 73.31 531 ALA A CA 1
ATOM 4157 C C . ALA A 1 531 ? -11.977 -0.645 5.725 1.00 73.31 531 ALA A C 1
ATOM 4159 O O . ALA A 1 531 ? -11.964 -0.144 4.600 1.00 73.31 531 ALA A O 1
ATOM 4160 N N . ALA A 1 532 ? -11.582 0.018 6.817 1.00 80.56 532 ALA A N 1
ATOM 4161 C CA . ALA A 1 532 ? -11.048 1.376 6.778 1.00 80.56 532 ALA A CA 1
ATOM 4162 C C . ALA A 1 532 ? -9.770 1.460 5.934 1.00 80.56 532 ALA A C 1
ATOM 4164 O O . ALA A 1 532 ? -9.627 2.367 5.120 1.00 80.56 532 ALA A O 1
ATOM 4165 N N . LEU A 1 533 ? -8.857 0.505 6.116 1.00 76.19 533 LEU A N 1
ATOM 4166 C CA . LEU A 1 533 ? -7.580 0.451 5.419 1.00 76.19 533 LEU A CA 1
ATOM 4167 C C . LEU A 1 533 ? -7.779 0.235 3.915 1.00 76.19 533 LEU A C 1
ATOM 4169 O O . LEU A 1 533 ? -7.267 1.028 3.128 1.00 76.19 533 LEU A O 1
ATOM 4173 N N . ARG A 1 534 ? -8.602 -0.746 3.514 1.00 75.25 534 ARG A N 1
ATOM 4174 C CA . ARG A 1 534 ? -8.937 -0.984 2.097 1.00 75.25 534 ARG A CA 1
ATOM 4175 C C . ARG A 1 534 ? -9.535 0.247 1.422 1.00 75.25 534 ARG A C 1
ATOM 4177 O O . ARG A 1 534 ? -9.113 0.617 0.331 1.00 75.25 534 ARG A O 1
ATOM 4184 N N . GLU A 1 535 ? -10.494 0.908 2.072 1.00 83.00 535 GLU A N 1
ATOM 4185 C CA . GLU A 1 535 ? -11.085 2.131 1.521 1.00 83.00 535 GLU A CA 1
ATOM 4186 C C . GLU A 1 535 ? -10.060 3.272 1.454 1.00 83.00 535 GLU A C 1
ATOM 4188 O O . GLU A 1 535 ? -10.055 4.044 0.497 1.00 83.00 535 GLU A O 1
ATOM 4193 N N . ALA A 1 536 ? -9.172 3.385 2.443 1.00 78.19 536 ALA A N 1
ATOM 4194 C CA . ALA A 1 536 ? -8.161 4.433 2.463 1.00 78.19 536 ALA A CA 1
ATOM 4195 C C . ALA A 1 536 ? -7.137 4.253 1.334 1.00 78.19 536 ALA A C 1
ATOM 4197 O O . ALA A 1 536 ? -6.817 5.240 0.671 1.00 78.19 536 ALA A O 1
ATOM 4198 N N . HIS A 1 537 ? -6.696 3.016 1.074 1.00 76.88 537 HIS A N 1
ATOM 4199 C CA . HIS A 1 537 ? -5.864 2.678 -0.085 1.00 76.88 537 HIS A CA 1
ATOM 4200 C C . HIS A 1 537 ? -6.583 2.983 -1.392 1.00 76.88 537 HIS A C 1
ATOM 4202 O O . HIS A 1 537 ? -6.065 3.750 -2.192 1.00 76.88 537 HIS A O 1
ATOM 4208 N N . ARG A 1 538 ? -7.827 2.522 -1.560 1.00 81.06 538 ARG A N 1
ATOM 4209 C CA . ARG A 1 538 ? -8.624 2.800 -2.764 1.00 81.06 538 ARG A CA 1
ATOM 4210 C C . ARG A 1 538 ? -8.692 4.297 -3.090 1.00 81.06 538 ARG A C 1
ATOM 4212 O O . ARG A 1 538 ? -8.501 4.694 -4.237 1.00 81.06 538 ARG A O 1
ATOM 4219 N N . VAL A 1 539 ? -8.963 5.136 -2.086 1.00 81.19 539 VAL A N 1
ATOM 4220 C CA . VAL A 1 539 ? -9.040 6.599 -2.257 1.00 81.19 539 VAL A CA 1
ATOM 4221 C C . VAL A 1 539 ? -7.660 7.207 -2.520 1.00 81.19 539 VAL A C 1
ATOM 4223 O O . VAL A 1 539 ? -7.547 8.136 -3.323 1.00 81.19 539 VAL A O 1
ATOM 4226 N N . ALA A 1 540 ? -6.618 6.711 -1.850 1.00 76.81 540 ALA A N 1
ATOM 4227 C CA . ALA A 1 540 ? -5.251 7.169 -2.056 1.00 76.81 540 ALA A CA 1
ATOM 4228 C C . ALA A 1 540 ? -4.759 6.841 -3.474 1.00 76.81 540 ALA A C 1
ATOM 4230 O O . ALA A 1 540 ? -4.333 7.748 -4.187 1.00 76.81 540 ALA A O 1
ATOM 4231 N N . ASP A 1 541 ? -4.915 5.595 -3.915 1.00 71.88 541 ASP A N 1
ATOM 4232 C CA . ASP A 1 541 ? -4.488 5.106 -5.225 1.00 71.88 541 ASP A CA 1
ATOM 4233 C C . ASP A 1 541 ? -5.192 5.848 -6.353 1.00 71.88 541 ASP A C 1
ATOM 4235 O O . ASP A 1 541 ? -4.544 6.371 -7.261 1.00 71.88 541 ASP A O 1
ATOM 4239 N N . ALA A 1 542 ? -6.517 5.984 -6.261 1.00 75.81 542 ALA A N 1
ATOM 4240 C CA . ALA A 1 542 ? -7.283 6.662 -7.294 1.00 75.81 542 ALA A CA 1
ATOM 4241 C C . ALA A 1 542 ? -6.945 8.159 -7.400 1.00 75.81 542 ALA A C 1
ATOM 4243 O O . ALA A 1 542 ? -6.988 8.746 -8.480 1.00 75.81 542 ALA A O 1
ATOM 4244 N N . GLY A 1 543 ? -6.573 8.785 -6.282 1.00 75.69 543 GLY A N 1
ATOM 4245 C CA . GLY A 1 543 ? -6.123 10.171 -6.252 1.00 75.69 543 GLY A CA 1
ATOM 4246 C C . GLY A 1 543 ? -4.647 10.378 -6.602 1.00 75.69 543 GLY A C 1
ATOM 4247 O O . GLY A 1 543 ? -4.241 11.518 -6.864 1.00 75.69 543 GLY A O 1
ATOM 4248 N N . GLY A 1 544 ? -3.841 9.312 -6.622 1.00 73.56 544 GLY A N 1
ATOM 4249 C CA . GLY A 1 544 ? -2.381 9.406 -6.648 1.00 73.56 544 GLY A CA 1
ATOM 4250 C C . GLY A 1 544 ? -1.828 10.096 -5.396 1.00 73.56 544 GLY A C 1
ATOM 4251 O O . GLY A 1 544 ? -0.938 10.941 -5.498 1.00 73.56 544 GLY A O 1
ATOM 4252 N N . PHE A 1 545 ? -2.410 9.804 -4.234 1.00 83.06 545 PHE A N 1
ATOM 4253 C CA . PHE A 1 545 ? -2.088 10.404 -2.941 1.00 83.06 545 PHE A CA 1
ATOM 4254 C C . PHE A 1 545 ? -1.289 9.452 -2.058 1.00 83.06 545 PHE A C 1
ATOM 4256 O O . PHE A 1 545 ? -1.360 8.238 -2.194 1.00 83.06 545 PHE A O 1
ATOM 4263 N N . HIS A 1 546 ? -0.599 10.015 -1.071 1.00 78.88 546 HIS A N 1
ATOM 4264 C CA . HIS A 1 546 ? 0.000 9.242 0.007 1.00 78.88 546 HIS A CA 1
ATOM 4265 C C . HIS A 1 546 ? -1.032 8.944 1.093 1.00 78.88 546 HIS A C 1
ATOM 4267 O O . HIS A 1 546 ? -1.762 9.842 1.530 1.00 78.88 546 HIS A O 1
ATOM 4273 N N . LEU A 1 547 ? -1.055 7.704 1.572 1.00 81.06 547 LEU A N 1
ATOM 4274 C CA . LEU A 1 547 ? -1.826 7.328 2.745 1.00 81.06 547 LEU A CA 1
ATOM 4275 C C . LEU A 1 547 ? -1.029 7.653 4.015 1.00 81.06 547 LEU A C 1
ATOM 4277 O O . LEU A 1 547 ? 0.022 7.078 4.269 1.00 81.06 547 LEU A O 1
ATOM 4281 N N . ARG A 1 548 ? -1.545 8.565 4.839 1.00 86.94 548 ARG A N 1
ATOM 4282 C CA . ARG A 1 548 ? -0.994 8.879 6.161 1.00 86.94 548 ARG A CA 1
ATOM 4283 C C . ARG A 1 548 ? -1.809 8.173 7.236 1.00 86.94 548 ARG A C 1
ATOM 4285 O O . ARG A 1 548 ? -2.981 8.500 7.443 1.00 86.94 548 ARG A O 1
ATOM 4292 N N . ARG A 1 549 ? -1.181 7.221 7.924 1.00 87.25 549 ARG A N 1
ATOM 4293 C CA . ARG A 1 549 ? -1.791 6.438 9.007 1.00 87.25 549 ARG A CA 1
ATOM 4294 C C . ARG A 1 549 ? -1.508 7.078 10.362 1.00 87.25 549 ARG A C 1
ATOM 4296 O O . ARG A 1 549 ? -0.384 7.483 10.645 1.00 87.25 549 ARG A O 1
ATOM 4303 N N . ARG A 1 550 ? -2.549 7.189 11.183 1.00 92.44 550 ARG A N 1
ATOM 4304 C CA . ARG A 1 550 ? -2.529 7.874 12.481 1.00 92.44 550 ARG A CA 1
ATOM 4305 C C . ARG A 1 550 ? -3.389 7.136 13.494 1.00 92.44 550 ARG A C 1
ATOM 4307 O O . ARG A 1 550 ? -4.325 6.442 13.103 1.00 92.44 550 ARG A O 1
ATOM 4314 N N . ALA A 1 551 ? -3.137 7.359 14.774 1.00 91.62 551 ALA A N 1
ATOM 4315 C CA . ALA A 1 551 ? -4.002 6.943 15.873 1.00 91.62 551 ALA A CA 1
ATOM 4316 C C . ALA A 1 551 ? -4.434 8.172 16.674 1.00 91.62 551 ALA A C 1
ATOM 4318 O O . ALA A 1 551 ? -3.613 9.049 16.927 1.00 91.62 551 ALA A O 1
ATOM 4319 N N . MET A 1 552 ? -5.703 8.254 17.065 1.00 92.94 552 MET A N 1
ATOM 4320 C CA . MET A 1 552 ? -6.160 9.219 18.061 1.00 92.94 552 MET A CA 1
ATOM 4321 C C . MET A 1 552 ? -6.381 8.492 19.382 1.00 92.94 552 MET A C 1
ATOM 4323 O O . MET A 1 552 ? -7.305 7.692 19.472 1.00 92.94 552 MET A O 1
ATOM 4327 N N . ILE A 1 553 ? -5.548 8.779 20.378 1.00 90.94 553 ILE A N 1
ATOM 4328 C CA . ILE A 1 553 ? -5.654 8.225 21.728 1.00 90.94 553 ILE A CA 1
ATOM 4329 C C . ILE A 1 553 ? -5.859 9.394 22.684 1.00 90.94 553 ILE A C 1
ATOM 4331 O O . ILE A 1 553 ? -5.059 10.328 22.686 1.00 90.94 553 ILE A O 1
ATOM 4335 N N . ASP A 1 554 ? -6.960 9.369 23.432 1.00 89.00 554 ASP A N 1
ATOM 4336 C CA . ASP A 1 554 ? -7.317 10.404 24.410 1.00 89.00 554 ASP A CA 1
ATOM 4337 C C . ASP A 1 554 ? -7.208 11.833 23.846 1.00 89.00 554 ASP A C 1
ATOM 4339 O O . ASP A 1 554 ? -6.473 12.695 24.323 1.00 89.00 554 ASP A O 1
ATOM 4343 N N . HIS A 1 555 ? -7.887 12.053 22.714 1.00 87.38 555 HIS A N 1
ATOM 4344 C CA . HIS A 1 555 ? -7.908 13.315 21.959 1.00 87.38 555 HIS A CA 1
ATOM 4345 C C . HIS A 1 555 ? -6.562 13.770 21.365 1.00 87.38 555 HIS A C 1
ATOM 4347 O O . HIS A 1 555 ? -6.531 14.722 20.579 1.00 87.38 555 HIS A O 1
ATOM 4353 N N . THR A 1 556 ? -5.472 13.055 21.634 1.00 89.38 556 THR A N 1
ATOM 4354 C CA . THR A 1 556 ? -4.157 13.310 21.046 1.00 89.38 556 THR A CA 1
ATOM 4355 C C . THR A 1 556 ? -3.980 12.463 19.793 1.00 89.38 556 THR A C 1
ATOM 4357 O O . THR A 1 556 ? -4.231 11.262 19.787 1.00 89.38 556 THR A O 1
ATOM 4360 N N . THR A 1 557 ? -3.584 13.094 18.683 1.00 91.38 557 THR A N 1
ATOM 4361 C CA . THR A 1 557 ? -3.331 12.384 17.420 1.00 91.38 557 THR A CA 1
ATOM 4362 C C . THR A 1 557 ? -1.842 12.136 17.239 1.00 91.38 557 THR A C 1
ATOM 4364 O O . THR A 1 557 ? -1.061 13.082 17.167 1.00 91.38 557 THR A O 1
ATOM 4367 N N . TYR A 1 558 ? -1.490 10.869 17.077 1.00 92.25 558 TYR A N 1
ATOM 4368 C CA . TYR A 1 558 ? -0.146 10.383 16.811 1.00 92.25 558 TYR A CA 1
ATOM 4369 C C . TYR A 1 558 ? -0.051 9.890 15.367 1.00 92.25 558 TYR A C 1
ATOM 4371 O O . TYR A 1 558 ? -0.974 9.250 14.857 1.00 92.25 558 TYR A O 1
ATOM 4379 N N . ASP A 1 559 ? 1.061 10.179 14.701 1.00 91.25 559 ASP A N 1
ATOM 4380 C CA . ASP A 1 559 ? 1.411 9.538 13.437 1.00 91.25 559 ASP A CA 1
ATOM 4381 C C . ASP A 1 559 ? 1.985 8.147 13.717 1.00 91.25 559 ASP A C 1
ATOM 4383 O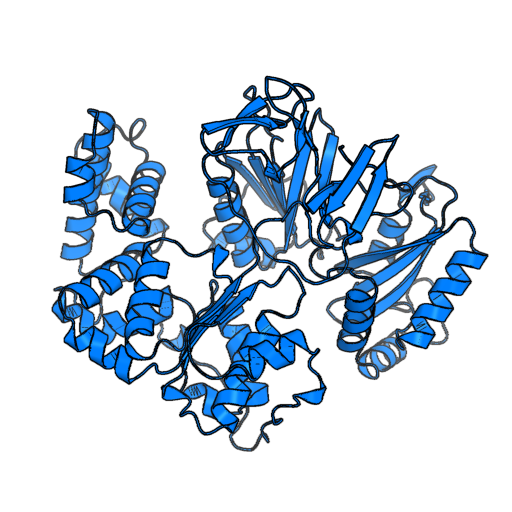 O . ASP A 1 559 ? 2.715 7.952 14.688 1.00 91.25 559 ASP A O 1
ATOM 4387 N N . LEU A 1 560 ? 1.674 7.173 12.860 1.00 89.19 560 LEU A N 1
ATOM 4388 C CA . LEU A 1 560 ? 2.396 5.905 12.890 1.00 89.19 560 LEU A CA 1
ATOM 4389 C C . LEU A 1 560 ? 3.773 6.120 12.269 1.00 89.19 560 LEU A C 1
ATOM 4391 O O . LEU A 1 560 ? 3.875 6.424 11.080 1.00 89.19 560 LEU A O 1
ATOM 4395 N N . THR A 1 561 ? 4.807 5.992 13.092 1.00 90.25 561 THR A N 1
ATOM 4396 C CA . THR A 1 561 ? 6.183 6.355 12.753 1.00 90.25 561 THR A CA 1
ATOM 4397 C C . THR A 1 561 ? 7.094 5.149 12.977 1.00 90.25 561 THR A C 1
ATOM 4399 O O . THR A 1 561 ? 6.981 4.524 14.032 1.00 90.25 561 THR A O 1
ATOM 4402 N N . PRO A 1 562 ? 7.992 4.801 12.038 1.00 90.31 562 PRO A N 1
ATOM 4403 C CA . PRO A 1 562 ? 8.963 3.734 12.252 1.00 90.31 562 PRO A CA 1
ATOM 4404 C C . PRO A 1 562 ? 9.848 3.998 13.472 1.00 90.31 562 PRO A C 1
ATOM 4406 O O . PRO A 1 562 ? 10.237 5.140 13.725 1.00 90.31 562 PRO A O 1
ATOM 4409 N N . LEU A 1 563 ? 10.214 2.948 14.203 1.00 90.81 563 LEU A N 1
ATOM 4410 C CA . LEU A 1 563 ? 11.023 3.053 15.416 1.00 90.81 563 LEU A CA 1
ATOM 4411 C C . LEU A 1 563 ? 12.368 3.748 15.149 1.00 90.81 563 LEU A C 1
ATOM 4413 O O . LEU A 1 563 ? 12.816 4.553 15.963 1.00 90.81 563 LEU A O 1
ATOM 4417 N N . SER A 1 564 ? 12.986 3.495 13.989 1.00 91.62 564 SER A N 1
ATOM 4418 C CA . SER A 1 564 ? 14.243 4.137 13.574 1.00 91.62 564 SER A CA 1
ATOM 4419 C C . SER A 1 564 ? 14.124 5.634 13.270 1.00 91.62 564 SER A C 1
ATOM 4421 O O . SER A 1 564 ? 15.140 6.320 13.197 1.00 91.62 564 SER A O 1
ATOM 4423 N N . HIS A 1 565 ? 12.909 6.166 13.107 1.00 92.50 565 HIS A N 1
ATOM 4424 C CA . HIS A 1 565 ? 12.669 7.588 12.813 1.00 92.50 565 HIS A CA 1
ATOM 4425 C C . HIS A 1 565 ? 12.480 8.421 14.076 1.00 92.50 565 HIS A C 1
ATOM 4427 O O . HIS A 1 565 ? 12.308 9.642 13.995 1.00 92.50 565 HIS A O 1
ATOM 4433 N N . LEU A 1 566 ? 12.463 7.775 15.240 1.00 92.25 566 LEU A N 1
ATOM 4434 C CA . LEU A 1 566 ? 12.326 8.460 16.509 1.00 92.25 566 LEU A CA 1
ATOM 4435 C C . LEU A 1 566 ? 13.622 9.184 16.871 1.00 92.25 566 LEU A C 1
ATOM 4437 O O . LEU A 1 566 ? 14.722 8.638 16.807 1.00 92.25 566 LEU A O 1
ATOM 4441 N N . HIS A 1 567 ? 13.472 10.429 17.307 1.00 89.94 567 HIS A N 1
ATOM 4442 C CA . HIS A 1 567 ? 14.564 11.258 17.790 1.00 89.94 567 HIS A CA 1
ATOM 4443 C C . HIS A 1 567 ? 14.292 11.734 19.212 1.00 89.94 567 HIS A C 1
ATOM 4445 O O . HIS A 1 567 ? 13.143 11.853 19.644 1.00 89.94 567 HIS A O 1
ATOM 4451 N N . ALA A 1 568 ? 15.366 12.078 19.923 1.00 84.12 568 ALA A N 1
ATOM 4452 C CA . ALA A 1 568 ? 15.262 12.721 21.223 1.00 84.12 568 ALA A CA 1
ATOM 4453 C C . ALA A 1 568 ? 14.377 13.979 21.142 1.00 84.12 568 ALA A C 1
ATOM 4455 O O . ALA A 1 568 ? 14.538 14.819 20.252 1.00 84.12 568 ALA A O 1
ATOM 4456 N N . GLY A 1 569 ? 13.440 14.097 22.084 1.00 79.56 569 GLY A N 1
ATOM 4457 C CA . GLY A 1 569 ? 12.470 15.190 22.133 1.00 79.56 569 GLY A CA 1
ATOM 4458 C C . GLY A 1 569 ? 11.196 14.962 21.315 1.00 79.56 569 GLY A C 1
ATOM 4459 O O . GLY A 1 569 ? 10.353 15.849 21.291 1.00 79.56 569 GLY A O 1
ATOM 4460 N N . MET A 1 570 ? 11.022 13.815 20.654 1.00 87.38 570 MET A N 1
ATOM 4461 C CA . MET A 1 570 ? 9.707 13.408 20.149 1.00 87.38 570 MET A CA 1
ATOM 4462 C C . MET A 1 570 ? 8.847 12.830 21.276 1.00 87.38 570 MET A C 1
ATOM 4464 O O . MET A 1 570 ? 9.366 12.253 22.230 1.00 87.38 570 MET A O 1
ATOM 4468 N N . THR A 1 571 ? 7.528 12.947 21.141 1.00 88.12 571 THR A N 1
ATOM 4469 C CA . THR A 1 571 ? 6.575 12.262 22.021 1.00 88.12 571 THR A CA 1
ATOM 4470 C C . THR A 1 571 ? 6.216 10.913 21.410 1.00 88.12 571 THR A C 1
ATOM 4472 O O . THR A 1 571 ? 5.875 10.845 20.231 1.00 88.12 571 THR A O 1
ATOM 4475 N N . VAL A 1 572 ? 6.257 9.848 22.204 1.00 89.25 572 VAL A N 1
ATOM 4476 C CA . VAL A 1 572 ? 5.893 8.488 21.789 1.00 89.25 572 VAL A CA 1
ATOM 4477 C C . VAL A 1 572 ? 4.896 7.943 22.798 1.00 89.25 572 VAL A C 1
ATOM 4479 O O . VAL A 1 572 ? 5.051 8.181 23.994 1.00 89.25 572 VAL A O 1
ATOM 4482 N N . LEU A 1 573 ? 3.862 7.259 22.319 1.00 86.44 573 LEU A N 1
ATOM 4483 C CA . LEU A 1 573 ? 2.950 6.528 23.188 1.00 86.44 573 LEU A CA 1
ATOM 4484 C C . LEU A 1 573 ? 3.596 5.183 23.548 1.00 86.44 573 LEU A C 1
ATOM 4486 O O . LEU A 1 573 ? 3.881 4.397 22.642 1.00 86.44 573 LEU A O 1
ATOM 4490 N N . VAL A 1 574 ? 3.839 4.960 24.842 1.00 80.19 574 VAL A N 1
ATOM 4491 C CA . VAL A 1 574 ? 4.434 3.734 25.405 1.00 80.19 574 VAL A CA 1
ATOM 4492 C C . VAL A 1 574 ? 3.458 2.956 26.266 1.00 80.19 574 VAL A C 1
ATOM 4494 O O . VAL A 1 574 ? 2.590 3.600 26.901 1.00 80.19 574 VAL A O 1
#

Foldseek 3Di:
DDDPCPPDDDFDDPPDDAPAQPLVLDDPLLSCLLPDDAFEAEAAADFQRCLLVSVLSSLRSCVVVVNQQQQAAEAEADAVSLVVSLNSNCNHNPPSSVNHHRYHPLVVLLVLCLVCVVVVVFHSPAAEDEPVRQLVLLVVLCVVVVHDCVLVPSNNLSVVLLVCLLQLHDLVNQCVPDPDPSSNVSSSSNVVSVVVCSVRSHDYSSRSLNVSLVCCVVPVVSLVVLLVRHLAYEYEACVPHTPSSVSNQCSSCVPNNRYYYYHHDAWDDDFPDWFQFPVGTDTLVPDDQQGWTWDALQEPDTDTDGRHDDDDDDDDDDWFWDDDPNDIDIGDQQNWFFWADFFDFQKKFWKWFQDPLQAIAIEMWTQWDQDPVGDIDGGVLVLCVVQVTFFMATLAIGNDPVVSVVVRVVLCVVLVGHHDGCACPPDPDPQHNVNSSVVSVVDPRVSSVSVVCVVLSHHPLFGSDGDCDDPSNFEWEWEAQPQPPDSRRWIKIKDFDLDPLLVVLLVVLVQDWDDDPHGIMGMDTGRDPVVSVVVSCSSSSSSVGRYWYWYNYNNDIGTTHGSSRDHPRMGTDD

Secondary structure (DSSP, 8-state):
---GGGG---PPPTT-------GGGS-HHHHHHHH--SS-EEEE--TTS-HHHHHHHHHHHHHHTT--GGGEEEEESSHHHHHHHHHHHHHHHGGGGGTSEEEEHHHHHHHHHHHHGGGGT--TTPEEE-HHHHHHHHHHHHHHTT--TTTS-HHHHHHHHHHHHHTT--HHHHHHH--SHHHHHHHHHHHHHHHHHHHTTEEEHHHHHHHHHHHHHH-HHHHHHHHHH-SEEEES-GGG--HHHHHHHHHHHTTT--EEEEE---PPPPTT-EEEETTEEEEGGG--TT-EEEEESSSSSEEEEE----------S--EEEEETTEEEEE-TT-EEEEE--PPTT-EEEEEEEETTTEEEEEEEESEEE-TTS-EEEHHHHHHHHTT-SEEEEEEEESSHHHHHHHHHHHHHHHT---S-S--TTS--SS-HHHHHHHHHTS-HHHHHHHHHHHTT--TT--SB---SSTT--EEEEEEEEE-SSSSPEEEEEEEE--HHHHHHHHHTT---EE-SSSEEEEEEESSHHHHHHHHHHHHHHHT-EEEEEEEETTEEEEEEEGGG--TT-EE--

Radius of gyration: 26.07 Å; chains: 1; bounding box: 70×66×66 Å

Sequence (574 aa):
MSDPSLFDFEAPGEDSPAGGVDLASLNPDQLDAVVHRGGPLLVVAGAGSGKTRVLTHRIAHLVDDGVPPSSILAITFTNKAADEMKHRVAALVGPRVKAMWVCTFHAACVRILRVHGDALGYPRSFSIYDQSDAQRLAGYVVRDLGLDAKRFPPRGAQGQISLWKNELVSPEQALTRATNPFERKQAEIYAEYQARLAKAGAMDFDDLLMNTVRLFREHPEVLAHYQQRFRYILIDEYQDTNQAQNEIALSLAAHHEQITIVGDHDQCLPPGTMVRTADGEVPIESVREGDTVLGTGGHLDLEPGVVRTVKEGRYRGPVVRVRVDGADLVGTPHHLVPAAFTVPEGRHLVYLMLRADRGYRIGRTKSVRQTGEGYAEAGFRVRSVQEHADAMWVLRVCDTLAEAAFWEARLSADYGLPTACFHSGGRSLALNDEWLRRLFSAIDTDARAKILMDELLVSDEFPHHRPQNGARRNTVNLTMFSDQRARVGYHRIQWSSSNEDAVERVRRADVKLRAGKRGMRFETSFKEYAAALREAHRVADAGGFHLRRRAMIDHTTYDLTPLSHLHAGMTVLV

pLDDT: mean 86.03, std 12.29, range [25.86, 98.5]